Protein AF-W4UV10-F1 (afdb_monomer_lite)

pLDDT: mean 89.14, std 15.38, range [27.73, 98.75]

Foldseek 3Di:
DPFPPADFLQFFKAFDPDWDDWDWDQQVNDIAIEDADDDAPVPPPDQFTTFIKTWAALSNCVSVVHDQVLLCQAQVPAGDDRTAINRWDFPDWQPDDPVDTDTDTPDDDDGFAFQVRVLVPDPQQVLVVVLQQDDDPSDGLFKDWAWHPNNQVVVCVVCVPPPHDIYIHIFTPLAPDTRSTCWADDPRDGSRRWFKEFEREGNVQSVVVVVLLCVLQVHDDPSVADSVVSRQQRQLGIFSTACGQVCLLQGGGNLLFRQQQQRPPGDGPVPSQFPGWHAGRRYIYTYGHHRRDALCCQFPVVNCRRHQQNVVVVLLCVVPPVPHPVVLRSDFSRNNNPWKAKEFAGETPVQCVVQAWDADPVVSDIQGPNDDDDPDGPSNQVVVQRQLGMAIFTDDPVDGPACPAQQAAPPVVPVRWHWGAHPVGWIWIGHPQWIATPCCVVVVHTKHWAWDPSDNHRHYTYTYIPHGHDDDPPPPPPPVVCVVPVPPPPPDDDDD

Secondary structure (DSSP, 8-state):
-PPPPP-TTT--EEEEEEE---EEEEETTEEEEEEE-SS-TTSTTSSSSEEEEEEEEHHHHHHTT--HHHHHHH-TTS---SEEETTEEEEEEEEEETTEEEEEESS---PPPPHHHHHHT-GGGHHHHHHHT-EETTEESSEEEEE-HHHHHHHHHH-GGG----EEEEEE-SSSS-TT-S---SSSS-TTT--EEEEEE-HHHHHHHHHHHHHHHT-SSGGGS-HHHHHHHHHHTEESS---GGGTTT-B-TTS-BTTSSGGGS--GGGTTEEEEEE-SSEEEEEESSPPP-HHHHSTHHHHHH-GGGHHHHHHHHHHHTTTHHHHHT-SGGGT-SSEEEEEEEEPHHHHHHTTEEEETTTTEEEETT--STT--HHHHHHHHHHHTEEEEEBSSS-B-----S---GGGSSTT-EEEE-TTS-EEEEETTEEEEHHHHHHT--EEEEE--SS--SSEEEEEESS------S-TTSSSSSTTSSSSSSS-----

Structure (mmCIF, N/CA/C/O backbone):
data_AF-W4UV10-F1
#
_entry.id   AF-W4UV10-F1
#
loop_
_atom_site.group_PDB
_atom_site.id
_atom_site.type_symbol
_atom_site.label_atom_id
_atom_site.label_alt_id
_atom_site.label_comp_id
_atom_site.label_asym_id
_atom_site.label_entity_id
_atom_site.label_seq_id
_atom_site.pdbx_PDB_ins_code
_atom_site.Cartn_x
_atom_site.Cartn_y
_atom_site.Cartn_z
_atom_site.occupancy
_atom_site.B_iso_or_equiv
_atom_site.auth_seq_id
_atom_site.auth_comp_id
_atom_site.auth_asym_id
_atom_site.auth_atom_id
_atom_site.pdbx_PDB_model_num
ATOM 1 N N . MET A 1 1 ? -20.480 19.304 17.198 1.00 36.34 1 MET A N 1
ATOM 2 C CA . MET A 1 1 ? -21.442 18.768 16.202 1.00 36.34 1 MET A CA 1
ATOM 3 C C . MET A 1 1 ? -22.138 17.544 16.795 1.00 36.34 1 MET A C 1
ATOM 5 O O . MET A 1 1 ? -21.453 16.638 17.259 1.00 36.34 1 MET A O 1
ATOM 9 N N . ILE A 1 2 ? -23.473 17.535 16.864 1.00 35.41 2 ILE A N 1
ATOM 10 C CA . ILE A 1 2 ? -24.270 16.362 17.277 1.00 35.41 2 ILE A CA 1
ATOM 11 C C . ILE A 1 2 ? -23.990 15.265 16.234 1.00 35.41 2 ILE A C 1
ATOM 13 O O . ILE A 1 2 ? -24.046 15.571 15.043 1.00 35.41 2 ILE A O 1
ATOM 17 N N . SER A 1 3 ? -23.607 14.041 16.635 1.00 43.91 3 SER A N 1
ATOM 18 C CA . SER A 1 3 ? -23.505 12.948 15.657 1.00 43.91 3 SER A CA 1
ATOM 19 C C . SER A 1 3 ? -24.857 12.840 14.961 1.00 43.91 3 SER A C 1
ATOM 21 O O . SER A 1 3 ? -25.890 12.899 15.633 1.00 43.91 3 SER A O 1
ATOM 23 N N . LYS A 1 4 ? -24.876 12.776 13.625 1.00 53.50 4 LYS A N 1
ATOM 24 C CA . LYS A 1 4 ? -26.129 12.521 12.910 1.00 53.50 4 LYS A CA 1
ATOM 25 C C . LYS A 1 4 ? -26.774 11.273 13.527 1.00 53.50 4 LYS A C 1
ATOM 27 O O . LYS A 1 4 ? -26.072 10.350 13.940 1.00 53.50 4 LYS A O 1
ATOM 32 N N . LEU A 1 5 ? -28.091 11.346 13.711 1.00 69.75 5 LEU A N 1
ATOM 33 C CA . LEU A 1 5 ? -28.908 10.305 14.327 1.00 69.75 5 LEU A CA 1
ATOM 34 C C . LEU A 1 5 ? -28.632 8.963 13.640 1.00 69.75 5 LEU A C 1
ATOM 36 O O . LEU A 1 5 ? -28.324 8.938 12.452 1.00 69.75 5 LEU A O 1
ATOM 40 N N . TRP A 1 6 ? -28.735 7.879 14.412 1.00 83.81 6 TRP A N 1
ATOM 41 C CA . TRP A 1 6 ? -28.627 6.522 13.879 1.00 83.81 6 TRP A CA 1
ATOM 42 C C . TRP A 1 6 ? -29.560 6.399 12.674 1.00 83.81 6 TRP A C 1
ATOM 44 O O . TRP A 1 6 ? -30.741 6.731 12.782 1.00 83.81 6 TRP A O 1
ATOM 54 N N . GLU A 1 7 ? -29.023 5.959 11.544 1.00 88.25 7 GLU A N 1
ATOM 55 C CA . GLU A 1 7 ? -29.783 5.787 10.313 1.00 88.25 7 GLU A CA 1
ATOM 56 C C . GLU A 1 7 ? -30.069 4.302 10.109 1.00 88.25 7 GLU A C 1
ATOM 58 O O . GLU A 1 7 ? -29.153 3.484 9.965 1.00 88.25 7 GLU A O 1
ATOM 63 N N . GLU A 1 8 ? -31.352 3.954 10.149 1.00 84.44 8 GLU A N 1
ATOM 64 C CA . GLU A 1 8 ? -31.808 2.579 10.002 1.00 84.44 8 GLU A CA 1
ATOM 65 C C . GLU A 1 8 ? -31.374 2.000 8.648 1.00 84.44 8 GLU A C 1
ATOM 67 O O . GLU A 1 8 ? -31.484 2.644 7.609 1.00 84.44 8 GLU A O 1
ATOM 72 N N . GLY A 1 9 ? -30.851 0.772 8.664 1.00 85.62 9 GLY A N 1
ATOM 73 C CA . GLY A 1 9 ? -30.410 0.060 7.462 1.00 85.62 9 GLY A CA 1
ATOM 74 C C . GLY A 1 9 ? -29.016 0.429 6.955 1.00 85.62 9 GLY A C 1
ATOM 75 O O . GLY A 1 9 ? -28.434 -0.358 6.215 1.00 85.62 9 GLY A O 1
ATOM 76 N N . THR A 1 10 ? -28.439 1.557 7.378 1.00 89.69 10 THR A N 1
ATOM 77 C CA . THR A 1 10 ? -27.101 1.986 6.923 1.00 89.69 10 THR A CA 1
ATOM 78 C C . THR A 1 10 ? -26.089 2.126 8.053 1.00 89.69 10 THR A C 1
ATOM 80 O O . THR A 1 10 ? -24.889 2.019 7.812 1.00 89.69 10 THR A O 1
ATOM 83 N N . SER A 1 11 ? -26.542 2.329 9.290 1.00 92.50 11 SER A N 1
ATOM 84 C CA . SER A 1 11 ? -25.661 2.407 10.456 1.00 92.50 11 SER A CA 1
ATOM 85 C C . SER A 1 11 ? -25.280 1.012 10.971 1.00 92.50 11 SER A C 1
ATOM 87 O O . SER A 1 11 ? -26.118 0.117 11.042 1.00 92.50 11 SER A O 1
ATOM 89 N N . ILE A 1 12 ? -24.010 0.841 11.342 1.00 94.38 12 ILE A N 1
ATOM 90 C CA . ILE A 1 12 ? -23.421 -0.404 11.876 1.00 94.38 12 ILE A CA 1
ATOM 91 C C . ILE A 1 12 ? -22.826 -0.216 13.270 1.00 94.38 12 ILE A C 1
ATOM 93 O O . ILE A 1 12 ? -22.518 -1.178 13.970 1.00 94.38 12 ILE A O 1
ATOM 97 N N . LYS A 1 13 ? -22.621 1.029 13.701 1.00 93.50 13 LYS A N 1
ATOM 98 C CA . LYS A 1 13 ? -22.064 1.318 15.019 1.00 93.50 13 LYS A CA 1
ATOM 99 C C . LYS A 1 13 ? -22.579 2.635 15.565 1.00 93.50 13 LYS A C 1
ATOM 101 O O . LYS A 1 13 ? -22.816 3.574 14.819 1.00 93.50 13 LYS A O 1
ATOM 106 N N . LYS A 1 14 ? -22.737 2.717 16.882 1.00 91.00 14 LYS A N 1
ATOM 107 C CA . LYS A 1 14 ? -23.268 3.899 17.564 1.00 91.00 14 LYS A CA 1
ATOM 108 C C . LYS A 1 14 ? -22.195 4.579 18.392 1.00 91.00 14 LYS A C 1
ATOM 110 O O . LYS A 1 14 ? -21.459 3.909 19.115 1.00 91.00 14 LYS A O 1
ATOM 115 N N . ARG A 1 15 ? -22.116 5.911 18.331 1.00 89.44 15 ARG A N 1
ATOM 116 C CA . ARG A 1 15 ? -21.220 6.671 19.210 1.00 89.44 15 ARG A CA 1
ATOM 117 C C . ARG A 1 15 ? -21.630 6.477 20.672 1.00 89.44 15 ARG A C 1
ATOM 119 O O . ARG A 1 15 ? -22.782 6.720 21.027 1.00 89.44 15 ARG A O 1
ATOM 126 N N . THR A 1 16 ? -20.683 6.097 21.520 1.00 87.88 16 THR A N 1
ATOM 127 C CA . THR A 1 16 ? -20.891 5.975 22.969 1.00 87.88 16 THR A CA 1
ATOM 128 C C . THR A 1 16 ? -20.524 7.271 23.691 1.00 87.88 16 THR A C 1
ATOM 130 O O . THR A 1 16 ? -19.869 8.149 23.129 1.00 87.88 16 THR A O 1
ATOM 133 N N . SER A 1 17 ? -20.924 7.398 24.957 1.00 85.94 17 SER A N 1
ATOM 134 C CA . SER A 1 17 ? -20.431 8.460 25.845 1.00 85.94 17 SER A CA 1
ATOM 135 C C . SER A 1 17 ? -18.995 8.221 26.317 1.00 85.94 17 SER A C 1
ATOM 137 O O . SER A 1 17 ? -18.376 9.139 26.849 1.00 85.94 17 SER A O 1
ATOM 139 N N . TYR A 1 18 ? -18.454 7.015 26.119 1.00 86.44 18 TYR A N 1
ATOM 140 C CA . TYR A 1 18 ? -17.074 6.695 26.449 1.00 86.44 18 TYR A CA 1
ATOM 141 C C . TYR A 1 18 ? -16.129 7.289 25.399 1.00 86.44 18 TYR A C 1
ATOM 143 O O . TYR A 1 18 ? -16.343 7.146 24.193 1.00 86.44 18 TYR A O 1
ATOM 151 N N . TYR A 1 19 ? -15.055 7.929 25.856 1.00 81.00 19 TYR A N 1
ATOM 152 C CA . TYR A 1 19 ? -14.027 8.493 24.991 1.00 81.00 19 TYR A CA 1
ATOM 153 C C . TYR A 1 19 ? -12.623 8.187 25.515 1.00 81.00 19 TYR A C 1
ATOM 155 O O . TYR A 1 19 ? -12.384 8.167 26.723 1.00 81.00 19 TYR A O 1
ATOM 163 N N . GLY A 1 20 ? -11.692 7.930 24.592 1.00 74.94 20 GLY A N 1
ATOM 164 C CA . GLY A 1 20 ? -10.269 7.824 24.909 1.00 74.94 20 GLY A CA 1
ATOM 165 C C . GLY A 1 20 ? -9.719 9.186 25.334 1.00 74.94 20 GLY A C 1
ATOM 166 O O . GLY A 1 20 ? -10.034 10.201 24.716 1.00 74.94 20 GLY A O 1
ATOM 167 N N . THR A 1 21 ? -8.921 9.216 26.400 1.00 77.12 21 THR A N 1
ATOM 168 C CA . THR A 1 21 ? -8.310 10.448 26.935 1.00 77.12 21 THR A CA 1
ATOM 169 C C . THR A 1 21 ? -6.789 10.391 26.797 1.00 77.12 21 THR A C 1
ATOM 171 O O . THR A 1 21 ? -6.271 9.647 25.967 1.00 77.12 21 THR A O 1
ATOM 174 N N . LEU A 1 22 ? -6.073 11.177 27.605 1.00 88.19 22 LEU A N 1
ATOM 175 C CA . LEU A 1 22 ? -4.625 11.102 27.739 1.00 88.19 22 LEU A CA 1
ATOM 176 C C . LEU A 1 22 ? -4.139 9.691 28.069 1.00 88.19 22 LEU A C 1
ATOM 178 O O . LEU A 1 22 ? -4.636 9.049 29.000 1.00 88.19 22 LEU A O 1
ATOM 182 N N . TYR A 1 23 ? -3.090 9.278 27.373 1.00 91.38 23 TYR A N 1
ATOM 183 C CA . TYR A 1 23 ? -2.347 8.057 27.643 1.00 91.38 23 TYR A CA 1
ATOM 184 C C . TYR A 1 23 ? -0.839 8.336 27.592 1.00 91.38 23 TYR A C 1
ATOM 186 O O . TYR A 1 23 ? -0.421 9.439 27.243 1.00 91.38 23 TYR A O 1
ATOM 194 N N . LYS A 1 24 ? -0.020 7.362 27.996 1.00 93.50 24 LYS A N 1
ATOM 195 C CA . LYS A 1 24 ? 1.440 7.474 27.933 1.00 93.50 24 LYS A CA 1
ATOM 196 C C . LYS A 1 24 ? 2.003 6.666 26.770 1.00 93.50 24 LYS A C 1
ATOM 198 O O . LYS A 1 24 ? 1.560 5.543 26.535 1.00 93.50 24 LYS A O 1
ATOM 203 N N . GLU A 1 25 ? 2.977 7.227 26.064 1.00 93.62 25 GLU A N 1
ATOM 204 C CA . GLU A 1 25 ? 3.705 6.554 24.982 1.00 93.62 25 GLU A CA 1
ATOM 205 C C . GLU A 1 25 ? 5.162 7.022 24.970 1.00 93.62 25 GLU A C 1
ATOM 207 O O . GLU A 1 25 ? 5.463 8.166 25.315 1.00 93.62 25 GLU A O 1
ATOM 212 N N . ALA A 1 26 ? 6.078 6.123 24.612 1.00 92.62 26 ALA A N 1
ATOM 213 C CA . ALA A 1 26 ? 7.490 6.457 24.518 1.00 92.62 26 ALA A CA 1
ATOM 214 C C . ALA A 1 26 ? 7.771 7.202 23.205 1.00 92.62 26 ALA A C 1
ATOM 216 O O . ALA A 1 26 ? 7.691 6.623 22.123 1.00 92.62 26 ALA A O 1
ATOM 217 N N . ILE A 1 27 ? 8.159 8.473 23.294 1.00 92.38 27 ILE A N 1
ATOM 218 C CA . ILE A 1 27 ? 8.624 9.276 22.162 1.00 92.38 27 ILE A CA 1
ATOM 219 C C . ILE A 1 27 ? 10.141 9.391 22.293 1.00 92.38 27 ILE A C 1
ATOM 221 O O . ILE A 1 27 ? 10.648 9.962 23.254 1.00 92.38 27 ILE A O 1
ATOM 225 N N . ASN A 1 28 ? 10.884 8.808 21.347 1.00 89.56 28 ASN A N 1
ATOM 226 C CA . ASN A 1 28 ? 12.355 8.782 21.380 1.00 89.56 28 ASN A CA 1
ATOM 227 C C . ASN A 1 28 ? 12.929 8.192 22.686 1.00 89.56 28 ASN A C 1
ATOM 229 O O . ASN A 1 28 ? 13.937 8.666 23.198 1.00 89.56 28 ASN A O 1
ATOM 233 N N . GLY A 1 29 ? 12.278 7.157 23.229 1.00 89.12 29 GLY A N 1
ATOM 234 C CA . GLY A 1 29 ? 12.707 6.490 24.464 1.00 89.12 29 GLY A CA 1
ATOM 235 C C . GLY A 1 29 ? 12.316 7.213 25.757 1.00 89.12 29 GLY A C 1
ATOM 236 O O . GLY A 1 29 ? 12.597 6.697 26.835 1.00 89.12 29 GLY A O 1
ATOM 237 N N . VAL A 1 30 ? 11.640 8.363 25.673 1.00 92.88 30 VAL A N 1
ATOM 238 C CA . VAL A 1 30 ? 11.123 9.101 26.833 1.00 92.88 30 VAL A CA 1
ATOM 239 C C . VAL A 1 30 ? 9.615 8.917 26.915 1.00 92.88 30 VAL A C 1
ATOM 241 O O . VAL A 1 30 ? 8.907 9.125 25.933 1.00 92.88 30 VAL A O 1
ATOM 244 N N . GLU A 1 31 ? 9.114 8.522 28.081 1.00 95.25 31 GLU A N 1
ATOM 245 C CA . GLU A 1 31 ? 7.678 8.392 28.315 1.00 95.25 31 GLU A CA 1
ATOM 246 C C . GLU A 1 31 ? 7.019 9.781 28.362 1.00 95.25 31 GLU A C 1
ATOM 248 O O . GLU A 1 31 ? 7.344 10.594 29.226 1.00 95.25 31 GLU A O 1
ATOM 253 N N . GLN A 1 32 ? 6.097 10.045 27.437 1.00 95.69 32 GLN A N 1
ATOM 254 C CA . GLN A 1 32 ? 5.415 11.331 27.283 1.00 95.69 32 GLN A CA 1
ATOM 255 C C . GLN A 1 32 ? 3.899 11.174 27.417 1.00 95.69 32 GLN A C 1
ATOM 257 O O . GLN A 1 32 ? 3.346 10.103 27.147 1.00 95.69 32 GLN A O 1
ATOM 262 N N . TRP A 1 33 ? 3.211 12.248 27.816 1.00 95.00 33 TRP A N 1
ATOM 263 C CA . TRP A 1 33 ? 1.750 12.298 27.764 1.00 95.00 33 TRP A CA 1
ATOM 264 C C . TRP A 1 33 ? 1.286 12.571 26.338 1.00 95.00 33 TRP A C 1
ATOM 266 O O . TRP A 1 33 ? 1.771 13.484 25.673 1.00 95.00 33 TRP A O 1
ATOM 276 N N . VAL A 1 34 ? 0.317 11.785 25.880 1.00 93.00 34 VAL A N 1
ATOM 277 C CA . VAL A 1 34 ? -0.147 11.799 24.498 1.00 93.00 34 VAL A CA 1
ATOM 278 C C . VAL A 1 34 ? -1.663 11.862 24.425 1.00 93.00 34 VAL A C 1
ATOM 280 O O . VAL A 1 34 ? -2.369 11.185 25.176 1.00 93.00 34 VAL A O 1
ATOM 283 N N . ALA A 1 35 ? -2.160 12.645 23.471 1.00 89.69 35 ALA A N 1
ATOM 284 C CA . ALA A 1 35 ? -3.537 12.592 23.004 1.00 89.69 35 ALA A CA 1
ATOM 285 C C . ALA A 1 35 ? -3.580 12.372 21.482 1.00 89.69 35 ALA A C 1
ATOM 287 O O . ALA A 1 35 ? -2.677 12.773 20.754 1.00 89.69 35 ALA A O 1
ATOM 288 N N . ASN A 1 36 ? -4.647 11.752 20.978 1.00 87.44 36 ASN A N 1
ATOM 289 C CA . ASN A 1 36 ? -4.843 11.591 19.534 1.00 87.44 36 ASN A CA 1
ATOM 290 C C . ASN A 1 36 ? -5.335 12.907 18.916 1.00 87.44 36 ASN A C 1
ATOM 292 O O . ASN A 1 36 ? -6.270 13.508 19.442 1.00 87.44 36 ASN A O 1
ATOM 296 N N . GLY A 1 37 ? -4.752 13.355 17.804 1.00 78.75 37 GLY A N 1
ATOM 297 C CA . GLY A 1 37 ? -5.226 14.541 17.087 1.00 78.75 37 GLY A CA 1
ATOM 298 C C . GLY A 1 37 ? -4.134 15.262 16.302 1.00 78.75 37 GLY A C 1
ATOM 299 O O . GLY A 1 37 ? -2.958 14.942 16.419 1.00 78.75 37 GLY A O 1
ATOM 300 N N . TYR A 1 38 ? -4.547 16.257 15.514 1.00 69.00 38 TYR A N 1
ATOM 301 C CA . TYR A 1 38 ? -3.645 17.105 14.723 1.00 69.00 38 TYR A CA 1
ATOM 302 C C . TYR A 1 38 ? -3.634 18.566 15.199 1.00 69.00 38 TYR A C 1
ATOM 304 O O . TYR A 1 38 ? -2.693 19.306 14.940 1.00 69.00 38 TYR A O 1
ATOM 312 N N . THR A 1 39 ? -4.679 19.004 15.905 1.00 68.25 39 THR A N 1
ATOM 313 C CA . THR A 1 39 ? -4.840 20.398 16.334 1.00 68.25 39 THR A CA 1
ATOM 314 C C . THR A 1 39 ? -5.122 20.488 17.823 1.00 68.25 39 THR A C 1
ATOM 316 O O . THR A 1 39 ? -5.910 19.703 18.352 1.00 68.25 39 THR A O 1
ATOM 319 N N . ASP A 1 40 ? -4.541 21.505 18.456 1.00 72.31 40 ASP A N 1
ATOM 320 C CA . ASP A 1 40 ? -4.756 21.862 19.859 1.00 72.31 40 ASP A CA 1
ATOM 321 C C . ASP A 1 40 ? -6.251 22.178 20.171 1.00 72.31 40 ASP A C 1
ATOM 323 O O . ASP A 1 40 ? -7.066 22.302 19.250 1.00 72.31 40 ASP A O 1
ATOM 327 N N . VAL A 1 41 ? -6.629 22.316 21.457 1.00 65.88 41 VAL A N 1
ATOM 328 C CA . VAL A 1 41 ? -7.991 22.193 22.069 1.00 65.88 41 VAL A CA 1
ATOM 329 C C . VAL A 1 41 ? -9.154 22.978 21.450 1.00 65.88 41 VAL A C 1
ATOM 331 O O . VAL A 1 41 ? -10.295 22.810 21.871 1.00 65.88 41 VAL A O 1
ATOM 334 N N . SER A 1 42 ? -8.938 23.771 20.409 1.00 53.62 42 SER A N 1
ATOM 335 C CA . SER A 1 42 ? -10.015 24.320 19.578 1.00 53.62 42 SER A CA 1
ATOM 336 C C . SER A 1 42 ? -10.892 23.249 18.890 1.00 53.62 42 SER A C 1
ATOM 338 O O . SER A 1 42 ? -12.013 23.554 18.492 1.00 53.62 42 SER A O 1
ATOM 340 N N . GLN A 1 43 ? -10.424 21.993 18.786 1.00 50.31 43 GLN A N 1
ATOM 341 C CA . GLN A 1 43 ? -11.127 20.872 18.127 1.00 50.31 43 GLN A CA 1
ATOM 342 C C . GLN A 1 43 ? -11.352 19.640 19.026 1.00 50.31 43 GLN A C 1
ATOM 344 O O . GLN A 1 43 ? -11.965 18.667 18.587 1.00 50.31 43 GLN A O 1
ATOM 349 N N . VAL A 1 44 ? -10.927 19.664 20.298 1.00 48.16 44 VAL A N 1
ATOM 350 C CA . VAL A 1 44 ? -11.035 18.501 21.214 1.00 48.16 44 VAL A CA 1
ATOM 351 C C . VAL A 1 44 ? -12.496 18.113 21.522 1.00 48.16 44 VAL A C 1
ATOM 353 O O . VAL A 1 44 ? -12.772 17.027 22.022 1.00 48.16 44 VAL A O 1
ATOM 356 N N . GLN A 1 45 ? -13.468 18.940 21.121 1.00 48.81 45 GLN A N 1
ATOM 357 C CA . GLN A 1 45 ? -14.902 18.635 21.202 1.00 48.81 45 GLN A CA 1
ATOM 358 C C . GLN A 1 45 ? -15.491 17.859 20.002 1.00 48.81 45 GLN A C 1
ATOM 360 O O . GLN A 1 45 ? -16.684 17.548 20.016 1.00 48.81 45 GLN A O 1
ATOM 365 N N . ASN A 1 46 ? -14.716 17.513 18.968 1.00 55.03 46 ASN A N 1
ATOM 366 C CA . ASN A 1 46 ? -15.258 16.908 17.745 1.00 55.03 46 ASN A CA 1
ATOM 367 C C . ASN A 1 46 ? -14.745 15.475 17.523 1.00 55.03 46 ASN A C 1
ATOM 369 O O . ASN A 1 46 ? -13.589 15.278 17.180 1.00 55.03 46 ASN A O 1
ATOM 373 N N . SER A 1 47 ? -15.638 14.491 17.709 1.00 56.44 47 SER A N 1
ATOM 374 C CA . SER A 1 47 ? -15.685 13.135 17.101 1.00 56.44 47 SER A CA 1
ATOM 375 C C . SER A 1 47 ? -14.475 12.183 17.134 1.00 56.44 47 SER A C 1
ATOM 377 O O . SER A 1 47 ? -14.691 10.996 16.912 1.00 56.44 47 SER A O 1
ATOM 379 N N . ASN A 1 48 ? -13.255 12.625 17.439 1.00 65.50 48 ASN A N 1
ATOM 380 C CA . ASN A 1 48 ? -12.032 11.824 17.313 1.00 65.50 48 ASN A CA 1
ATOM 381 C C . ASN A 1 48 ? -11.748 10.922 18.518 1.00 65.50 48 ASN A C 1
ATOM 383 O O . ASN A 1 48 ? -10.902 10.042 18.409 1.00 65.50 48 ASN A O 1
ATOM 387 N N . TYR A 1 49 ? -12.430 11.140 19.645 1.00 75.56 49 TYR A N 1
ATOM 388 C CA . TYR A 1 49 ? -12.149 10.450 20.910 1.00 75.56 49 TYR A CA 1
ATOM 389 C C . TYR A 1 49 ? -13.237 9.464 21.322 1.00 75.56 49 TYR A C 1
ATOM 391 O O . TYR A 1 49 ? -12.957 8.514 22.050 1.00 75.56 49 TYR A O 1
ATOM 399 N N . TYR A 1 50 ? -14.481 9.702 20.896 1.00 86.38 50 TYR A N 1
ATOM 400 C CA . TYR A 1 50 ? -15.617 8.882 21.300 1.00 86.38 50 TYR A CA 1
ATOM 401 C C . TYR A 1 50 ? -15.542 7.510 20.652 1.00 86.38 50 TYR A C 1
ATOM 403 O O . TYR A 1 50 ? -15.489 7.401 19.430 1.00 86.38 50 TYR A O 1
ATOM 411 N N . LYS A 1 51 ? -15.597 6.466 21.476 1.00 91.00 51 LYS A N 1
ATOM 412 C CA . LYS A 1 51 ? -15.619 5.092 20.986 1.00 91.00 51 LYS A CA 1
ATOM 413 C C . LYS A 1 51 ? -16.991 4.773 20.412 1.00 91.00 51 LYS A C 1
ATOM 415 O O . LYS A 1 51 ? -18.016 5.260 20.903 1.00 91.00 51 LYS A O 1
ATOM 420 N N . TYR A 1 52 ? -17.005 3.915 19.403 1.00 92.25 52 TYR A N 1
ATOM 421 C CA . TYR A 1 52 ? -18.226 3.420 18.786 1.00 92.25 52 TYR A CA 1
ATOM 422 C C . TYR A 1 52 ? -18.490 1.973 19.195 1.00 92.25 52 TYR A C 1
ATOM 424 O O . TYR A 1 52 ? -17.571 1.164 19.321 1.00 92.25 52 TYR A O 1
ATOM 432 N N . LEU A 1 53 ? -19.767 1.674 19.405 1.00 93.50 53 LEU A N 1
ATOM 433 C CA . LEU A 1 53 ? -20.294 0.366 19.751 1.00 93.50 53 LEU A CA 1
ATOM 434 C C . LEU A 1 53 ? -20.924 -0.266 18.503 1.00 93.50 53 LEU A C 1
ATOM 436 O O . LEU A 1 53 ? -21.925 0.271 18.031 1.00 93.50 53 LEU A O 1
ATOM 440 N N . PRO A 1 54 ? -20.375 -1.364 17.958 1.00 95.50 54 PRO A N 1
ATOM 441 C CA . PRO A 1 54 ? -20.987 -2.081 16.844 1.00 95.50 54 PRO A CA 1
ATOM 442 C C . PRO A 1 54 ? -22.354 -2.658 17.217 1.00 95.50 54 PRO A C 1
ATOM 444 O O . PRO A 1 54 ? -22.489 -3.330 18.244 1.00 95.50 54 PRO A O 1
ATOM 447 N N . ILE A 1 55 ? -23.347 -2.403 16.369 1.00 95.44 55 ILE A N 1
ATOM 448 C CA . ILE A 1 55 ? -24.719 -2.898 16.474 1.00 95.44 55 ILE A CA 1
ATOM 449 C C . ILE A 1 55 ? -25.074 -3.517 15.123 1.00 95.44 55 ILE A C 1
ATOM 451 O O . ILE A 1 55 ? -25.157 -2.824 14.112 1.00 95.44 55 ILE A O 1
ATOM 455 N N . TYR A 1 56 ? -25.280 -4.827 15.114 1.00 96.56 56 TYR A N 1
ATOM 456 C CA . TYR A 1 56 ? -25.528 -5.610 13.913 1.00 96.56 56 TYR A CA 1
ATOM 457 C C . TYR A 1 56 ? -27.028 -5.831 13.772 1.00 96.56 56 TYR A C 1
ATOM 459 O O . TYR A 1 56 ? -27.635 -6.499 14.609 1.00 96.56 56 TYR A O 1
ATOM 467 N N . THR A 1 57 ? -27.623 -5.282 12.716 1.00 96.00 57 THR A N 1
ATOM 468 C CA . THR A 1 57 ? -29.055 -5.421 12.430 1.00 96.00 57 THR A CA 1
ATOM 469 C C . THR A 1 57 ? -29.285 -6.203 11.141 1.00 96.00 57 THR A C 1
ATOM 471 O O . THR A 1 57 ? -28.468 -6.145 10.217 1.00 96.00 57 THR A O 1
ATOM 474 N N . SER A 1 58 ? -30.424 -6.890 11.035 1.00 96.19 58 SER A N 1
ATOM 475 C CA . SER A 1 58 ? -30.858 -7.524 9.781 1.00 96.19 58 SER A CA 1
ATOM 476 C C . SER A 1 58 ? -30.953 -6.513 8.643 1.00 96.19 58 SER A C 1
ATOM 478 O O . SER A 1 58 ? -30.601 -6.824 7.510 1.00 96.19 58 SER A O 1
ATOM 480 N N . SER A 1 59 ? -31.404 -5.288 8.931 1.00 95.25 59 SER A N 1
ATOM 481 C CA . SER A 1 59 ? -31.540 -4.235 7.922 1.00 95.25 59 SER A CA 1
ATOM 482 C C . SER A 1 59 ? -30.192 -3.840 7.316 1.00 95.25 59 SER A C 1
ATOM 484 O O . SER A 1 59 ? -30.093 -3.752 6.092 1.00 95.25 59 SER A O 1
ATOM 486 N N . TYR A 1 60 ? -29.145 -3.682 8.134 1.00 95.19 60 TYR A N 1
ATOM 487 C CA . TYR A 1 60 ? -27.795 -3.413 7.638 1.00 95.19 60 TYR A CA 1
ATOM 488 C C . TYR A 1 60 ? -27.238 -4.599 6.845 1.00 95.19 60 TYR A C 1
ATOM 490 O O . TYR A 1 60 ? -26.716 -4.407 5.746 1.00 95.19 60 TYR A O 1
ATOM 498 N N . PHE A 1 61 ? -27.380 -5.824 7.364 1.00 96.88 61 PHE A N 1
ATOM 499 C CA . PHE A 1 61 ? -26.830 -7.022 6.721 1.00 96.88 61 PHE A CA 1
ATOM 500 C C . PHE A 1 61 ? -27.476 -7.267 5.358 1.00 96.88 61 PHE A C 1
ATOM 502 O O . PHE A 1 61 ? -26.771 -7.400 4.360 1.00 96.88 61 PHE A O 1
ATOM 509 N N . ASN A 1 62 ? -28.807 -7.207 5.288 1.00 95.00 62 ASN A N 1
ATOM 510 C CA . ASN A 1 62 ? -29.545 -7.377 4.041 1.00 95.00 62 ASN A CA 1
ATOM 511 C C . ASN A 1 62 ? -29.187 -6.293 3.012 1.00 95.00 62 ASN A C 1
ATOM 513 O O . ASN A 1 62 ? -28.984 -6.608 1.841 1.00 95.00 62 ASN A O 1
ATOM 517 N N . SER A 1 63 ? -29.063 -5.031 3.440 1.00 92.44 63 SER A N 1
ATOM 518 C CA . SER A 1 63 ? -28.756 -3.908 2.537 1.00 92.44 63 SER A CA 1
ATOM 519 C C . SER A 1 63 ? -27.338 -3.966 1.963 1.00 92.44 63 SER A C 1
ATOM 521 O O . SER A 1 63 ? -27.097 -3.442 0.879 1.00 92.44 63 SER A O 1
ATOM 523 N N . ASN A 1 64 ? -26.406 -4.615 2.667 1.00 91.94 64 ASN A N 1
ATOM 524 C CA . ASN A 1 64 ? -24.996 -4.708 2.279 1.00 91.94 64 ASN A CA 1
ATOM 525 C C . ASN A 1 64 ? -24.598 -6.098 1.750 1.00 91.94 64 ASN A C 1
ATOM 527 O O . ASN A 1 64 ? -23.413 -6.345 1.516 1.00 91.94 64 ASN A O 1
ATOM 531 N N . GLY A 1 65 ? -25.570 -6.999 1.548 1.00 93.81 65 GLY A N 1
ATOM 532 C CA . GLY A 1 65 ? -25.326 -8.355 1.046 1.00 93.81 65 GLY A CA 1
ATOM 533 C C . GLY A 1 65 ? -24.493 -9.218 1.998 1.00 93.81 65 GLY A C 1
ATOM 534 O O . GLY A 1 65 ? -23.682 -10.017 1.538 1.00 93.81 65 GLY A O 1
ATOM 535 N N . LEU A 1 66 ? -24.661 -9.020 3.306 1.00 96.50 66 LEU A N 1
ATOM 536 C CA . LEU A 1 66 ? -23.941 -9.732 4.359 1.00 96.50 66 LEU A CA 1
ATOM 537 C C . LEU A 1 66 ? -24.775 -10.889 4.909 1.00 96.50 66 LEU A C 1
ATOM 539 O O . LEU A 1 66 ? -26.006 -10.880 4.867 1.00 96.50 66 LEU A O 1
ATOM 543 N N . SER A 1 67 ? -24.086 -11.872 5.469 1.00 95.62 67 SER A N 1
ATOM 544 C CA . SER A 1 67 ? -24.652 -13.098 6.023 1.00 95.62 67 SER A CA 1
ATOM 545 C C . SER A 1 67 ? -24.311 -13.253 7.506 1.00 95.62 67 SER A C 1
ATOM 547 O O . SER A 1 67 ? -23.491 -12.519 8.052 1.00 95.62 67 SER A O 1
ATOM 549 N N . ALA A 1 68 ? -24.913 -14.242 8.171 1.00 97.00 68 ALA A N 1
ATOM 550 C CA . ALA A 1 68 ? -24.545 -14.588 9.545 1.00 97.00 68 ALA A CA 1
ATOM 551 C C . ALA A 1 68 ? -23.052 -14.954 9.681 1.00 97.00 68 ALA A C 1
ATOM 553 O O . ALA A 1 68 ? -22.452 -14.667 10.717 1.00 97.00 68 ALA A O 1
ATOM 554 N N . ASP A 1 69 ? -22.438 -15.507 8.629 1.00 96.38 69 ASP A N 1
ATOM 555 C CA . ASP A 1 69 ? -21.023 -15.891 8.632 1.00 96.38 69 ASP A CA 1
ATOM 556 C C . ASP A 1 69 ? -20.105 -14.672 8.803 1.00 96.38 69 ASP A C 1
ATOM 558 O O . ASP A 1 69 ? -19.109 -14.745 9.525 1.00 96.38 69 ASP 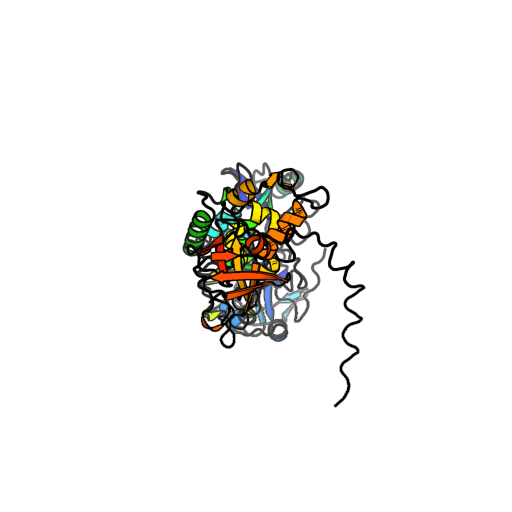A O 1
ATOM 562 N N . ASP A 1 70 ? -20.475 -13.521 8.226 1.00 97.88 70 ASP A N 1
ATOM 563 C CA . ASP A 1 70 ? -19.738 -12.264 8.397 1.00 97.88 70 ASP A CA 1
ATOM 564 C C . ASP A 1 70 ? -19.660 -11.849 9.872 1.00 97.88 70 ASP A C 1
ATOM 566 O O . ASP A 1 70 ? -18.627 -11.365 10.327 1.00 97.88 70 ASP A O 1
ATOM 570 N N . TYR A 1 71 ? -20.734 -12.069 10.636 1.00 97.94 71 TYR A N 1
ATOM 571 C CA . TYR A 1 71 ? -20.770 -11.812 12.076 1.00 97.94 71 TYR A CA 1
ATOM 572 C C . TYR A 1 71 ? -19.953 -12.847 12.858 1.00 97.94 71 TYR A C 1
ATOM 574 O O . TYR A 1 71 ? -19.124 -12.487 13.700 1.00 97.94 71 TYR A O 1
ATOM 582 N N . THR A 1 72 ? -20.161 -14.134 12.570 1.00 96.94 72 THR A N 1
ATOM 583 C CA . THR A 1 72 ? -19.519 -15.248 13.284 1.00 96.94 72 THR A CA 1
ATOM 584 C C . THR A 1 72 ? -17.998 -15.239 13.127 1.00 96.94 72 THR A C 1
ATOM 586 O O . THR A 1 72 ? -17.292 -15.639 14.049 1.00 96.94 72 THR A O 1
ATOM 589 N N . ILE A 1 73 ? -17.463 -14.694 12.031 1.00 96.88 73 ILE A N 1
ATOM 590 C CA . ILE A 1 73 ? -16.015 -14.493 11.859 1.00 96.88 73 ILE A CA 1
ATOM 591 C C . ILE A 1 73 ? -15.417 -13.580 12.942 1.00 96.88 73 ILE A C 1
ATOM 593 O O . ILE A 1 73 ? -14.292 -13.814 13.386 1.00 96.88 73 ILE A O 1
ATOM 597 N N . PHE A 1 74 ? -16.146 -12.557 13.395 1.00 96.88 74 PHE A N 1
ATOM 598 C CA . PHE A 1 74 ? -15.693 -11.679 14.481 1.00 96.88 74 PHE A CA 1
ATOM 599 C C . PHE A 1 74 ? -16.063 -12.208 15.869 1.00 96.88 74 PHE A C 1
ATOM 601 O O . PHE A 1 74 ? -15.356 -11.925 16.838 1.00 96.88 74 PHE A O 1
ATOM 608 N N . TYR A 1 75 ? -17.152 -12.974 15.973 1.00 96.38 75 TYR A N 1
ATOM 609 C CA . TYR A 1 75 ? -17.671 -13.502 17.235 1.00 96.38 75 TYR A CA 1
ATOM 610 C C . TYR A 1 75 ? -18.020 -14.995 17.114 1.00 96.38 75 TYR A C 1
ATOM 612 O O . TYR A 1 75 ? -19.196 -15.355 17.135 1.00 96.38 75 TYR A O 1
ATOM 620 N N . PRO A 1 76 ? -17.023 -15.897 17.034 1.00 94.81 76 PRO A N 1
ATOM 621 C CA . PRO A 1 76 ? -17.255 -17.320 16.756 1.00 94.81 76 PRO A CA 1
ATOM 622 C C . PRO A 1 76 ? -18.048 -18.050 17.849 1.00 94.81 76 PRO A C 1
ATOM 624 O O . PRO A 1 76 ? -18.650 -19.087 17.592 1.00 94.81 76 PRO A O 1
ATOM 627 N N . GLY A 1 77 ? -18.062 -17.512 19.072 1.00 92.69 77 GLY A N 1
ATOM 628 C CA . GLY A 1 77 ? -18.860 -18.031 20.186 1.00 92.69 77 GLY A CA 1
ATOM 629 C C . GLY A 1 77 ? -20.277 -17.457 20.275 1.00 92.69 77 GLY A C 1
ATOM 630 O O . GLY A 1 77 ? -20.988 -17.789 21.219 1.00 92.69 77 GLY A O 1
ATOM 631 N N . SER A 1 78 ? -20.682 -16.585 19.347 1.00 94.88 78 SER A N 1
ATOM 632 C CA . SER A 1 78 ? -21.980 -15.910 19.373 1.00 94.88 78 SER A CA 1
ATOM 633 C C . SER A 1 78 ? -22.804 -16.207 18.126 1.00 94.88 78 SER A C 1
ATOM 635 O O . SER A 1 78 ? -22.284 -16.355 17.021 1.00 94.88 78 SER A O 1
ATOM 637 N N . THR A 1 79 ? -24.121 -16.294 18.308 1.00 95.12 79 THR A N 1
ATOM 638 C CA . THR A 1 79 ? -25.074 -16.526 17.218 1.00 95.12 79 THR A CA 1
ATOM 639 C C . THR A 1 79 ? -25.652 -15.200 16.746 1.00 95.12 79 THR A C 1
ATOM 641 O O . THR A 1 79 ? -26.238 -14.455 17.535 1.00 95.12 79 THR A O 1
ATOM 644 N N . TYR A 1 80 ? -25.549 -14.936 15.445 1.00 97.38 80 TYR A N 1
ATOM 645 C CA . TYR A 1 80 ? -26.250 -13.820 14.822 1.00 97.38 80 TYR A CA 1
ATOM 646 C C . TYR A 1 80 ? -27.768 -14.041 14.870 1.00 97.38 80 TYR A C 1
ATOM 648 O O . TYR A 1 80 ? -28.265 -15.073 14.418 1.00 97.38 80 TYR A O 1
ATOM 656 N N . THR A 1 81 ? -28.515 -13.076 15.403 1.00 96.44 81 THR A N 1
ATOM 657 C CA . THR A 1 81 ? -29.987 -13.125 15.521 1.00 96.44 81 THR A CA 1
ATOM 658 C C . THR A 1 81 ? -30.695 -12.045 14.726 1.00 96.44 81 THR A C 1
ATOM 660 O O . THR A 1 81 ? -31.908 -11.897 14.848 1.00 96.44 81 THR A O 1
ATOM 663 N N . GLY A 1 82 ? -29.960 -11.263 13.935 1.00 95.25 82 GLY A N 1
ATOM 664 C CA . GLY A 1 82 ? -30.521 -10.088 13.272 1.00 95.25 82 GLY A CA 1
ATOM 665 C C . GLY A 1 82 ? -30.581 -8.840 14.151 1.00 95.25 82 GLY A C 1
ATOM 666 O O . GLY A 1 82 ? -30.983 -7.779 13.675 1.00 95.25 82 GLY A O 1
ATOM 667 N N . LEU A 1 83 ? -30.176 -8.956 15.418 1.00 95.25 83 LEU A N 1
ATOM 668 C CA . LEU A 1 83 ? -30.048 -7.848 16.353 1.00 95.25 83 LEU A CA 1
ATOM 669 C C . LEU A 1 83 ? -29.033 -8.223 17.442 1.00 95.25 83 LEU A C 1
ATOM 671 O O . LEU A 1 83 ? -29.364 -8.861 18.445 1.00 95.25 83 LEU A O 1
ATOM 675 N N . ASN A 1 84 ? -27.779 -7.843 17.216 1.00 96.94 84 ASN A N 1
ATOM 676 C CA . ASN A 1 84 ? -26.653 -8.126 18.104 1.00 96.94 84 ASN A CA 1
ATOM 677 C C . ASN A 1 84 ? -25.912 -6.829 18.450 1.00 96.94 84 ASN A C 1
ATOM 679 O O . ASN A 1 84 ? -25.856 -5.898 17.649 1.00 96.94 84 ASN A O 1
ATOM 683 N N . VAL A 1 85 ? -25.288 -6.783 19.624 1.00 95.88 85 VAL A N 1
ATOM 684 C CA . VAL A 1 85 ? -24.423 -5.680 20.065 1.00 95.88 85 VAL A CA 1
ATOM 685 C C . VAL A 1 85 ? -23.069 -6.272 20.424 1.00 95.88 85 VAL A C 1
ATOM 687 O O . VAL A 1 85 ? -22.971 -7.066 21.355 1.00 95.88 85 VAL A O 1
ATOM 690 N N . GLN A 1 86 ? -22.019 -5.922 19.675 1.00 95.31 86 GLN A N 1
ATOM 691 C CA . GLN A 1 86 ? -20.750 -6.670 19.700 1.00 95.31 86 GLN A CA 1
ATOM 692 C C . GLN A 1 86 ? -20.996 -8.195 19.590 1.00 95.31 86 GLN A C 1
ATOM 694 O O . GLN A 1 86 ? -21.778 -8.640 18.752 1.00 95.31 86 GLN A O 1
ATOM 699 N N . GLY A 1 87 ? -20.364 -8.995 20.455 1.00 95.19 87 GLY A N 1
ATOM 700 C CA . GLY A 1 87 ? -20.580 -10.440 20.566 1.00 95.19 87 GLY A CA 1
ATOM 701 C C . GLY A 1 87 ? -21.856 -10.837 21.315 1.00 95.19 87 GLY A C 1
ATOM 702 O O . GLY A 1 87 ? -22.059 -12.022 21.551 1.00 95.19 87 GLY A O 1
ATOM 703 N N . GLY A 1 88 ? -22.686 -9.877 21.722 1.00 96.44 88 GLY A N 1
ATOM 704 C CA . GLY A 1 88 ? -23.899 -10.094 22.502 1.00 96.44 88 GLY A CA 1
ATOM 705 C C . GLY A 1 88 ? -25.156 -10.179 21.661 1.00 96.44 88 GLY A C 1
ATOM 706 O O . GLY A 1 88 ? -25.299 -9.488 20.650 1.00 96.44 88 GLY A O 1
ATOM 707 N N . ARG A 1 89 ? -26.099 -10.986 22.124 1.00 95.88 89 ARG A N 1
ATOM 708 C CA . ARG A 1 89 ? -27.447 -11.112 21.584 1.00 95.88 89 ARG A CA 1
ATOM 709 C C . ARG A 1 89 ? -28.391 -10.244 22.399 1.00 95.88 89 ARG A C 1
ATOM 711 O O . ARG A 1 89 ? -28.342 -10.261 23.629 1.00 95.88 89 ARG A O 1
ATOM 718 N N . ILE A 1 90 ? -29.267 -9.506 21.724 1.00 95.19 90 ILE A N 1
ATOM 719 C CA . ILE A 1 90 ? -30.368 -8.833 22.415 1.00 95.19 90 ILE A CA 1
ATOM 720 C C . ILE A 1 90 ? -31.438 -9.886 22.732 1.00 95.19 90 ILE A C 1
ATOM 722 O O . ILE A 1 90 ? -31.962 -10.524 21.820 1.00 95.19 90 ILE A O 1
ATOM 726 N N . VAL A 1 91 ? -31.723 -10.095 24.021 1.00 94.94 91 VAL A N 1
ATOM 727 C CA . VAL A 1 91 ? -32.676 -11.116 24.502 1.00 94.94 91 VAL A CA 1
ATOM 728 C C . VAL A 1 91 ? -34.070 -10.546 24.744 1.00 94.94 91 VAL A C 1
ATOM 730 O O . VAL A 1 91 ? -35.054 -11.194 24.406 1.00 94.94 91 VAL A O 1
ATOM 733 N N . ASN A 1 92 ? -34.148 -9.316 25.254 1.00 94.75 92 ASN A N 1
ATOM 734 C CA . ASN A 1 92 ? -35.374 -8.536 25.387 1.00 94.75 92 ASN A CA 1
ATOM 735 C C . ASN A 1 92 ? -35.106 -7.132 24.834 1.00 94.75 92 ASN A C 1
ATOM 737 O O . ASN A 1 92 ? -34.095 -6.516 25.179 1.00 94.75 92 ASN A O 1
ATOM 741 N N . SER A 1 93 ? -35.976 -6.623 23.965 1.00 93.56 93 SER A N 1
ATOM 742 C CA . SER A 1 93 ? -35.813 -5.316 23.320 1.00 93.56 93 SER A CA 1
ATOM 743 C C . SER A 1 93 ? -36.962 -4.372 23.651 1.00 93.56 93 SER A C 1
ATOM 745 O O . SER A 1 93 ? -38.026 -4.803 24.091 1.00 93.56 93 SER A O 1
ATOM 747 N N . ASP A 1 94 ? -36.730 -3.079 23.414 1.00 92.69 94 ASP A N 1
ATOM 748 C CA . ASP A 1 94 ? -37.771 -2.047 23.398 1.00 92.69 94 ASP A CA 1
ATOM 749 C C . ASP A 1 94 ? -38.541 -1.924 24.721 1.00 92.69 94 ASP A C 1
ATOM 751 O O . ASP A 1 94 ? -39.728 -1.601 24.758 1.00 92.69 94 ASP A O 1
ATOM 755 N N . ILE A 1 95 ? -37.851 -2.164 25.840 1.00 96.25 95 ILE A N 1
ATOM 756 C CA . ILE A 1 95 ? -38.424 -1.980 27.170 1.00 96.25 95 ILE A CA 1
ATOM 757 C C . ILE A 1 95 ? -38.416 -0.480 27.470 1.00 96.25 95 ILE A C 1
ATOM 759 O O . ILE A 1 95 ? -37.369 0.120 27.725 1.00 96.25 95 ILE A O 1
ATOM 763 N N . TYR A 1 96 ? -39.592 0.136 27.427 1.00 95.81 96 TYR A N 1
ATOM 764 C CA . TYR A 1 96 ? -39.755 1.561 27.692 1.00 95.81 96 TYR A CA 1
ATOM 765 C C . TYR A 1 96 ? -39.537 1.892 29.173 1.00 95.81 96 TYR A C 1
ATOM 767 O O . TYR A 1 96 ? -40.118 1.267 30.060 1.00 95.81 96 TYR A O 1
ATOM 775 N N . ALA A 1 97 ? -38.743 2.930 29.422 1.00 95.50 97 ALA A N 1
ATOM 776 C CA . ALA A 1 97 ? -38.565 3.569 30.719 1.00 95.50 97 ALA A CA 1
ATOM 777 C C . ALA A 1 97 ? -38.881 5.071 30.603 1.00 95.50 97 ALA A C 1
ATOM 779 O O . ALA A 1 97 ? -38.872 5.632 29.508 1.00 95.50 97 ALA A O 1
ATOM 780 N N . GLU A 1 98 ? -39.131 5.750 31.726 1.00 94.94 98 GLU A N 1
ATOM 781 C CA . GLU A 1 98 ? -39.509 7.178 31.736 1.00 94.94 98 GLU A CA 1
ATOM 782 C C . GLU A 1 98 ? -38.486 8.093 31.037 1.00 94.94 98 GLU A C 1
ATOM 784 O O . GLU A 1 98 ? -38.835 9.160 30.537 1.00 94.94 98 GLU A O 1
ATOM 789 N N . ASN A 1 99 ? -37.222 7.674 30.988 1.00 91.81 99 ASN A N 1
ATOM 790 C CA . ASN A 1 99 ? -36.101 8.443 30.457 1.00 91.81 99 ASN A CA 1
ATOM 791 C C . ASN A 1 99 ? -35.327 7.723 29.339 1.00 91.81 99 ASN A C 1
ATOM 793 O O . ASN A 1 99 ? -34.213 8.140 29.015 1.00 91.81 99 ASN A O 1
ATOM 797 N N . GLY A 1 100 ? -35.871 6.651 28.753 1.00 90.69 100 GLY A N 1
ATOM 798 C CA . GLY A 1 100 ? -35.172 5.936 27.688 1.00 90.69 100 GLY A CA 1
ATOM 799 C C . GLY A 1 100 ? -35.771 4.589 27.304 1.00 90.69 100 GLY A C 1
ATOM 800 O O . GLY A 1 100 ? -36.918 4.274 27.611 1.00 90.69 100 GLY A O 1
ATOM 801 N N . ILE A 1 101 ? -34.959 3.802 26.604 1.00 92.50 101 ILE A N 1
ATOM 802 C CA . ILE A 1 101 ? -35.287 2.453 26.142 1.00 92.50 101 ILE A CA 1
ATOM 803 C C . ILE A 1 101 ? -34.197 1.512 26.646 1.00 92.50 101 ILE A C 1
ATOM 805 O O . ILE A 1 101 ? -33.010 1.845 26.596 1.00 92.50 101 ILE A O 1
ATOM 809 N N . ILE A 1 102 ? -34.604 0.348 27.138 1.00 93.94 102 ILE A N 1
ATOM 810 C CA . ILE A 1 102 ? -33.716 -0.699 27.629 1.00 93.94 102 ILE A CA 1
ATOM 811 C C . ILE A 1 102 ? -33.745 -1.868 26.639 1.00 93.94 102 ILE A C 1
ATOM 813 O O . ILE A 1 102 ? -34.809 -2.345 26.241 1.00 93.94 102 ILE A O 1
ATOM 817 N N . HIS A 1 103 ? -32.553 -2.340 26.279 1.00 94.38 103 HIS A N 1
ATOM 818 C CA . HIS A 1 103 ? -32.339 -3.615 25.603 1.00 94.38 103 HIS A CA 1
ATOM 819 C C . HIS A 1 103 ? -31.479 -4.487 26.514 1.00 94.38 103 HIS A C 1
ATOM 821 O O . HIS A 1 103 ? -30.402 -4.069 26.942 1.00 94.38 103 HIS A O 1
ATOM 827 N N . GLU A 1 104 ? -31.956 -5.684 26.825 1.00 96.06 104 GLU A N 1
ATOM 828 C CA . GLU A 1 104 ? -31.199 -6.667 27.590 1.00 96.06 104 GLU A CA 1
ATOM 829 C C . GLU A 1 104 ? -30.258 -7.423 26.650 1.00 96.06 104 GLU A C 1
ATOM 831 O O . GLU A 1 104 ? -30.688 -7.938 25.616 1.00 96.06 104 GLU A O 1
ATOM 836 N N . VAL A 1 105 ? -28.976 -7.480 27.010 1.00 95.56 105 VAL A N 1
ATOM 837 C CA . VAL A 1 105 ? -27.917 -8.140 26.238 1.00 95.56 105 VAL A CA 1
ATOM 838 C C . VAL A 1 105 ? -27.311 -9.247 27.093 1.00 95.56 105 VAL A C 1
ATOM 840 O O . VAL A 1 105 ? -27.019 -9.028 28.266 1.00 95.56 105 VAL A O 1
ATOM 843 N N . ASP A 1 106 ? -27.094 -10.423 26.510 1.00 95.56 106 ASP A N 1
ATOM 844 C CA . ASP A 1 106 ? -26.602 -11.613 27.223 1.00 95.56 106 ASP A CA 1
ATOM 845 C C . ASP A 1 106 ? -25.089 -11.615 27.528 1.00 95.56 106 ASP A C 1
ATOM 847 O O . ASP A 1 106 ? -24.577 -12.557 28.137 1.00 95.56 106 ASP A O 1
ATOM 851 N N . VAL A 1 107 ? -24.369 -10.549 27.164 1.00 93.56 107 VAL A N 1
ATOM 852 C CA . VAL A 1 107 ? -22.947 -10.351 27.479 1.00 93.56 107 VAL A CA 1
ATOM 853 C C . VAL A 1 107 ? -22.662 -8.921 27.937 1.00 93.56 107 VAL A C 1
ATOM 855 O O . VAL A 1 107 ? -23.330 -7.962 27.546 1.00 93.56 107 VAL A O 1
ATOM 858 N N . VAL A 1 108 ? -21.592 -8.756 28.716 1.00 92.88 108 VAL A N 1
ATOM 859 C CA . VAL A 1 108 ? -21.073 -7.436 29.095 1.00 92.88 108 VAL A CA 1
ATOM 860 C C . VAL A 1 108 ? -20.245 -6.860 27.944 1.00 92.88 108 VAL A C 1
ATOM 862 O O . VAL A 1 108 ? -19.233 -7.435 27.548 1.00 92.88 108 VAL A O 1
ATOM 865 N N . SER A 1 109 ? -20.658 -5.704 27.422 1.00 90.00 109 SER A N 1
ATOM 866 C CA . SER A 1 109 ? -19.906 -4.973 26.395 1.00 90.00 109 SER A CA 1
ATOM 867 C C . SER A 1 109 ? -18.825 -4.094 27.021 1.00 90.00 109 SER A C 1
ATOM 869 O O . SER A 1 109 ? -19.089 -3.347 27.963 1.00 90.00 109 SER A O 1
ATOM 871 N N . TYR A 1 110 ? -17.623 -4.120 26.446 1.00 91.12 110 TYR A N 1
ATOM 872 C CA . TYR A 1 110 ? -16.530 -3.221 26.821 1.00 91.12 110 TYR A CA 1
ATOM 873 C C . TYR A 1 110 ? -16.256 -2.208 25.705 1.00 91.12 110 TYR A C 1
ATOM 875 O O . TYR A 1 110 ? -16.483 -2.516 24.529 1.00 91.12 110 TYR A O 1
ATOM 883 N N . PRO A 1 111 ? -15.750 -1.004 26.029 1.00 91.44 111 PRO A N 1
ATOM 884 C CA . PRO A 1 111 ? -15.268 -0.083 25.011 1.00 91.44 111 PRO A CA 1
ATOM 885 C C . PRO A 1 111 ? -14.199 -0.747 24.139 1.00 91.44 111 PRO A C 1
ATOM 887 O O . PRO A 1 111 ? -13.198 -1.259 24.646 1.00 91.44 111 PRO A O 1
ATOM 890 N N . LEU A 1 112 ? -14.420 -0.742 22.824 1.00 94.12 112 LEU A N 1
ATOM 891 C CA . LEU A 1 112 ? -13.468 -1.302 21.873 1.00 94.12 112 LEU A CA 1
ATOM 892 C C . LEU A 1 112 ? -12.262 -0.376 21.713 1.00 94.12 112 LEU A C 1
ATOM 894 O O . LEU A 1 112 ? -12.372 0.849 21.788 1.00 94.12 112 LEU A O 1
ATOM 898 N N . GLN A 1 113 ? -11.110 -0.987 21.461 1.00 94.12 113 GLN A N 1
ATOM 899 C CA . GLN A 1 113 ? -9.907 -0.270 21.050 1.00 94.12 113 GLN A CA 1
ATOM 900 C C . GLN A 1 113 ? -10.058 0.224 19.610 1.00 94.12 113 GLN A C 1
ATOM 902 O O . GLN A 1 113 ? -10.744 -0.425 18.819 1.00 94.12 113 GLN A O 1
ATOM 907 N N . ASN A 1 114 ? -9.395 1.325 19.256 1.00 94.38 114 ASN A N 1
ATOM 908 C CA . ASN A 1 114 ? -9.219 1.676 17.842 1.00 94.38 114 ASN A CA 1
ATOM 909 C C . ASN A 1 114 ? -8.094 0.854 17.202 1.00 94.38 114 ASN A C 1
ATOM 911 O O . ASN A 1 114 ? -7.394 0.094 17.873 1.00 94.38 114 ASN A O 1
ATOM 915 N N . LEU A 1 115 ? -7.929 0.994 15.888 1.00 96.44 115 LEU A N 1
ATOM 916 C CA . LEU A 1 115 ? -6.919 0.269 15.121 1.00 96.44 115 LEU A CA 1
ATOM 917 C C . LEU A 1 115 ? -5.479 0.537 15.603 1.00 96.44 115 LEU A C 1
ATOM 919 O O . LEU A 1 115 ? -4.706 -0.415 15.682 1.00 96.44 115 LEU A O 1
ATOM 923 N N . ASP A 1 116 ? -5.123 1.771 15.988 1.00 95.44 116 ASP A N 1
ATOM 924 C CA . ASP A 1 116 ? -3.795 2.095 16.554 1.00 95.44 116 ASP A CA 1
ATOM 925 C C . ASP A 1 116 ? -3.556 1.394 17.901 1.00 95.44 116 ASP A C 1
ATOM 927 O O . ASP A 1 116 ? -2.553 0.706 18.088 1.00 95.44 116 ASP A O 1
ATOM 931 N N . GLU A 1 117 ? -4.509 1.504 18.828 1.00 94.88 117 GLU A N 1
ATOM 932 C CA . GLU A 1 117 ? -4.466 0.838 20.134 1.00 94.88 117 GLU A CA 1
ATOM 933 C C . GLU A 1 117 ? -4.408 -0.692 19.988 1.00 94.88 117 GLU A C 1
ATOM 935 O O . GLU A 1 117 ? -3.662 -1.363 20.705 1.00 94.88 117 GLU A O 1
ATOM 940 N N . SER A 1 118 ? -5.177 -1.239 19.041 1.00 95.81 118 SER A N 1
ATOM 941 C CA . SER A 1 118 ? -5.233 -2.672 18.752 1.00 95.81 118 SER A CA 1
ATOM 942 C C . SER A 1 118 ? -3.945 -3.192 18.115 1.00 95.81 118 SER A C 1
ATOM 944 O O . SER A 1 118 ? -3.562 -4.327 18.392 1.00 95.81 118 SER A O 1
ATOM 946 N N . LEU A 1 119 ? -3.276 -2.396 17.273 1.00 96.62 119 LEU A N 1
ATOM 947 C CA . LEU A 1 119 ? -1.972 -2.735 16.697 1.00 96.62 119 LEU A CA 1
ATOM 948 C C . LEU A 1 119 ? -0.868 -2.671 17.757 1.00 96.62 119 LEU A C 1
ATOM 950 O O . LEU A 1 119 ? -0.021 -3.555 17.819 1.00 96.62 119 LEU A O 1
ATOM 954 N N . LYS A 1 120 ? -0.895 -1.671 18.645 1.00 94.25 120 LYS A N 1
ATOM 955 C CA . LYS A 1 120 ? 0.118 -1.524 19.703 1.00 94.25 120 LYS A CA 1
ATOM 956 C C . LYS A 1 120 ? 0.210 -2.726 20.644 1.00 94.25 120 LYS A C 1
ATOM 958 O O . LYS A 1 120 ? 1.291 -3.006 21.160 1.00 94.25 120 LYS A O 1
ATOM 963 N N . LYS A 1 121 ? -0.910 -3.411 20.876 1.00 92.94 121 LYS A N 1
ATOM 964 C CA . LYS A 1 121 ? -1.001 -4.603 21.736 1.00 92.94 121 LYS A CA 1
ATOM 965 C C . LYS A 1 121 ? -0.801 -5.917 20.981 1.00 92.94 121 LYS A C 1
ATOM 967 O O . LYS A 1 121 ? -0.918 -6.980 21.582 1.00 92.94 121 LYS A O 1
ATOM 972 N N . ASP A 1 122 ? -0.572 -5.855 19.676 1.00 95.31 122 ASP A N 1
ATOM 973 C CA . ASP A 1 122 ? -0.478 -7.028 18.822 1.00 95.31 122 ASP A CA 1
ATOM 974 C C . ASP A 1 122 ? 0.975 -7.455 18.631 1.00 95.31 122 ASP A C 1
ATOM 976 O O . ASP A 1 122 ? 1.701 -6.900 17.807 1.00 95.31 122 ASP A O 1
ATOM 980 N N . GLU A 1 123 ? 1.399 -8.466 19.383 1.00 95.88 123 GLU A N 1
ATOM 981 C CA . GLU A 1 123 ? 2.758 -9.004 19.290 1.00 95.88 123 GLU A CA 1
ATOM 982 C C . GLU A 1 123 ? 3.070 -9.531 17.877 1.00 95.88 123 GLU A C 1
ATOM 984 O O . GLU A 1 123 ? 4.183 -9.334 17.379 1.00 95.88 123 GLU A O 1
ATOM 989 N N . ASN A 1 124 ? 2.068 -10.086 17.180 1.00 93.12 124 ASN A N 1
ATOM 990 C CA . ASN A 1 124 ? 2.199 -10.615 15.817 1.00 93.12 124 ASN A CA 1
ATOM 991 C C . ASN A 1 124 ? 2.320 -9.525 14.741 1.00 93.12 124 ASN A C 1
ATOM 993 O O . ASN A 1 124 ? 2.669 -9.849 13.608 1.00 93.12 124 ASN A O 1
ATOM 997 N N . GLY A 1 125 ? 2.014 -8.268 15.083 1.00 95.94 125 GLY A N 1
ATOM 998 C CA . GLY A 1 125 ? 2.056 -7.111 14.184 1.00 95.94 125 GLY A CA 1
ATOM 999 C C . GLY A 1 125 ? 3.225 -6.157 14.438 1.00 95.94 125 GLY A C 1
ATOM 1000 O O . GLY A 1 125 ? 3.237 -5.047 13.901 1.00 95.94 125 GLY A O 1
ATOM 1001 N N . THR A 1 126 ? 4.197 -6.548 15.265 1.00 97.88 126 THR A N 1
ATOM 1002 C CA . THR A 1 126 ? 5.315 -5.681 15.666 1.00 97.88 126 THR A CA 1
ATOM 1003 C C . THR A 1 126 ? 6.175 -5.251 14.477 1.00 97.88 126 THR A C 1
ATOM 1005 O O . THR A 1 126 ? 6.507 -4.074 14.374 1.00 97.88 126 THR A O 1
ATOM 1008 N N . ALA A 1 127 ? 6.492 -6.147 13.541 1.00 98.12 127 ALA A N 1
ATOM 1009 C CA . ALA A 1 127 ? 7.296 -5.808 12.365 1.00 98.12 127 ALA A CA 1
ATOM 1010 C C . ALA A 1 127 ? 6.575 -4.806 11.446 1.00 98.12 127 ALA A C 1
ATOM 1012 O O . ALA A 1 127 ? 7.192 -3.864 10.952 1.00 98.12 127 ALA A O 1
ATOM 1013 N N . PHE A 1 128 ? 5.256 -4.949 11.274 1.00 98.19 128 PHE A N 1
ATOM 1014 C CA . PHE A 1 128 ? 4.441 -3.972 10.545 1.00 98.19 128 PHE A CA 1
ATOM 1015 C C . PHE A 1 128 ? 4.442 -2.605 11.247 1.00 98.19 128 PHE A C 1
ATOM 1017 O O . PHE A 1 128 ? 4.651 -1.572 10.609 1.00 98.19 128 PHE A O 1
ATOM 1024 N N . ARG A 1 129 ? 4.275 -2.590 12.577 1.00 96.75 129 ARG A N 1
ATOM 1025 C CA . ARG A 1 129 ? 4.370 -1.365 13.384 1.00 96.75 129 ARG A CA 1
ATOM 1026 C C . ARG A 1 129 ? 5.745 -0.699 13.263 1.00 96.75 129 ARG A C 1
ATOM 1028 O O . ARG A 1 129 ? 5.803 0.518 13.135 1.00 96.75 129 ARG A O 1
ATOM 1035 N N . ASN A 1 130 ? 6.833 -1.464 13.222 1.00 96.25 130 ASN A N 1
ATOM 1036 C CA . ASN A 1 130 ? 8.181 -0.909 13.062 1.00 96.25 130 ASN A CA 1
ATOM 1037 C C . ASN A 1 130 ? 8.350 -0.147 11.730 1.00 96.25 130 ASN A C 1
ATOM 1039 O O . ASN A 1 130 ? 9.091 0.833 11.672 1.00 96.25 130 ASN A O 1
ATOM 1043 N N . ILE A 1 131 ? 7.627 -0.534 10.670 1.00 96.88 131 ILE A N 1
ATOM 1044 C CA . ILE A 1 131 ? 7.608 0.223 9.406 1.00 96.88 131 ILE A CA 1
ATOM 1045 C C . ILE A 1 131 ? 6.874 1.564 9.584 1.00 96.88 131 ILE A C 1
ATOM 1047 O O . ILE A 1 131 ? 7.377 2.597 9.145 1.00 96.88 131 ILE A O 1
ATOM 1051 N N . LEU A 1 132 ? 5.732 1.587 10.286 1.00 95.50 132 LEU A N 1
ATOM 1052 C CA . LEU A 1 132 ? 5.041 2.840 10.645 1.00 95.50 132 LEU A CA 1
ATOM 1053 C C . LEU A 1 132 ? 5.929 3.766 11.493 1.00 95.50 132 LEU A C 1
ATOM 1055 O O . LEU A 1 132 ? 5.900 4.985 11.331 1.00 95.50 132 LEU A O 1
ATOM 1059 N N . GLU A 1 133 ? 6.737 3.185 12.375 1.00 94.38 133 GLU A N 1
ATOM 1060 C CA . GLU A 1 133 ? 7.629 3.890 13.301 1.00 94.38 133 GLU A CA 1
ATOM 1061 C C . GLU A 1 133 ? 9.030 4.158 12.722 1.00 94.38 133 GLU A C 1
ATOM 1063 O O . GLU A 1 133 ? 9.912 4.636 13.439 1.00 94.38 133 GLU A O 1
ATOM 1068 N N . THR A 1 134 ? 9.246 3.901 11.425 1.00 95.25 134 THR A N 1
ATOM 1069 C CA . THR A 1 134 ? 10.542 4.138 10.773 1.00 95.25 134 THR A CA 1
ATOM 1070 C C . THR A 1 134 ? 10.946 5.608 10.874 1.00 95.25 134 THR A C 1
ATOM 1072 O O . THR A 1 134 ? 10.143 6.518 10.633 1.00 95.25 134 THR A O 1
ATOM 1075 N N . LYS A 1 135 ? 12.220 5.833 11.209 1.00 93.62 135 LYS A N 1
ATOM 1076 C CA . LYS A 1 135 ? 12.824 7.160 11.344 1.00 93.62 135 LYS A CA 1
ATOM 1077 C C . LYS A 1 135 ? 13.864 7.408 10.274 1.00 93.62 135 LYS A C 1
ATOM 1079 O O . LYS A 1 135 ? 14.602 6.504 9.907 1.00 93.62 135 LYS A O 1
ATOM 1084 N N . VAL A 1 136 ? 13.974 8.665 9.864 1.00 91.44 136 VAL A N 1
ATOM 1085 C CA . VAL A 1 136 ? 15.136 9.187 9.144 1.00 91.44 136 VAL A CA 1
ATOM 1086 C C . VAL A 1 136 ? 15.756 10.263 10.023 1.00 91.44 136 VAL A C 1
ATOM 1088 O O . VAL A 1 136 ? 15.092 11.232 10.402 1.00 91.44 136 VAL A O 1
ATOM 1091 N N . ALA A 1 137 ? 17.020 10.060 10.399 1.00 89.06 137 ALA A N 1
ATOM 1092 C CA . ALA A 1 137 ? 17.661 10.802 11.482 1.00 89.06 137 ALA A CA 1
ATOM 1093 C C . ALA A 1 137 ? 16.798 10.772 12.766 1.00 89.06 137 ALA A C 1
ATOM 1095 O O . ALA A 1 137 ? 16.525 9.697 13.296 1.00 89.06 137 ALA A O 1
ATOM 1096 N N . ASN A 1 138 ? 16.344 11.929 13.256 1.00 87.44 138 ASN A N 1
ATOM 1097 C CA . ASN A 1 138 ? 15.565 12.047 14.496 1.00 87.44 138 ASN A CA 1
ATOM 1098 C C . ASN A 1 138 ? 14.051 12.208 14.269 1.00 87.44 138 ASN A C 1
ATOM 1100 O O . ASN A 1 138 ? 13.321 12.467 15.227 1.00 87.44 138 ASN A O 1
ATOM 1104 N N . SER A 1 139 ? 13.573 12.049 13.031 1.00 91.62 139 SER A N 1
ATOM 1105 C CA . SER A 1 139 ? 12.173 12.285 12.662 1.00 91.62 139 SER A CA 1
ATOM 1106 C C . SER A 1 139 ? 11.507 11.011 12.159 1.00 91.62 139 SER A C 1
ATOM 1108 O O . SER A 1 139 ? 12.075 10.283 11.347 1.00 91.62 139 SER A O 1
ATOM 1110 N N . TYR A 1 140 ? 10.284 10.751 12.619 1.00 94.25 140 TYR A N 1
ATOM 1111 C CA . TYR A 1 140 ? 9.451 9.664 12.104 1.00 94.25 140 TYR A CA 1
ATOM 1112 C C . TYR A 1 140 ? 8.948 9.997 10.694 1.00 94.25 140 TYR A C 1
ATOM 1114 O O . TYR A 1 140 ? 8.605 11.141 10.401 1.00 94.25 140 TYR A O 1
ATOM 1122 N N . LEU A 1 141 ? 8.872 8.994 9.819 1.00 94.88 141 LEU A N 1
ATOM 1123 C CA . LEU A 1 141 ? 8.386 9.186 8.450 1.00 94.88 141 LEU A CA 1
ATOM 1124 C C . LEU A 1 141 ? 6.861 9.324 8.369 1.00 94.88 141 LEU A C 1
ATOM 1126 O O . LEU A 1 141 ? 6.360 10.109 7.556 1.00 94.88 141 LEU A O 1
ATOM 1130 N N . PHE A 1 142 ? 6.128 8.565 9.189 1.00 95.94 142 PHE A N 1
ATOM 1131 C CA . PHE A 1 142 ? 4.665 8.450 9.110 1.00 95.94 142 PHE A CA 1
ATOM 1132 C C . PHE A 1 142 ? 3.924 8.956 10.346 1.00 95.94 142 PHE A C 1
ATOM 1134 O O . PHE A 1 142 ? 2.701 9.046 10.294 1.00 95.94 142 PHE A O 1
ATOM 1141 N N . ILE A 1 143 ? 4.630 9.285 11.430 1.00 95.12 143 ILE A N 1
ATOM 1142 C CA . ILE A 1 143 ? 4.028 9.695 12.703 1.00 95.12 143 ILE A CA 1
ATOM 1143 C C . ILE A 1 143 ? 4.464 11.116 13.033 1.00 95.12 143 ILE A C 1
ATOM 1145 O O . ILE A 1 143 ? 5.655 11.396 13.126 1.00 95.12 143 ILE A O 1
ATOM 1149 N N . ASP A 1 144 ? 3.495 11.982 13.284 1.00 93.12 144 ASP A N 1
ATOM 1150 C CA . ASP A 1 144 ? 3.735 13.320 13.798 1.00 93.12 144 ASP A CA 1
ATOM 1151 C C . ASP A 1 144 ? 3.454 13.370 15.293 1.00 93.12 144 ASP A C 1
ATOM 1153 O O . ASP A 1 144 ? 2.426 12.880 15.776 1.00 93.12 144 ASP A O 1
ATOM 1157 N N . TRP A 1 145 ? 4.371 14.028 15.994 1.00 93.06 145 TRP A N 1
ATOM 1158 C CA . TRP A 1 145 ? 4.284 14.357 17.407 1.00 93.06 145 TRP A CA 1
ATOM 1159 C C . TRP A 1 145 ? 4.362 15.868 17.543 1.00 93.06 145 TRP A C 1
ATOM 1161 O O . TRP A 1 145 ? 5.422 16.454 17.329 1.00 93.06 145 TRP A O 1
ATOM 1171 N N . VAL A 1 146 ? 3.242 16.500 17.879 1.00 91.75 146 VAL A N 1
ATOM 1172 C CA . VAL A 1 146 ? 3.165 17.961 17.999 1.00 91.75 146 VAL A CA 1
ATOM 1173 C C . VAL A 1 146 ? 2.867 18.320 19.443 1.00 91.75 146 VAL A C 1
ATOM 1175 O O . VAL A 1 146 ? 1.817 17.947 19.961 1.00 91.75 146 VAL A O 1
ATOM 1178 N N . GLU A 1 147 ? 3.776 19.030 20.107 1.00 92.75 147 GLU A N 1
ATOM 1179 C CA . GLU A 1 147 ? 3.508 19.571 21.441 1.00 92.75 147 GLU A CA 1
ATOM 1180 C C . GLU A 1 147 ? 2.277 20.493 21.391 1.00 92.75 147 GLU A C 1
ATOM 1182 O O . GLU A 1 147 ? 2.161 21.348 20.512 1.00 92.75 147 GLU A O 1
ATOM 1187 N N . ALA A 1 148 ? 1.347 20.314 22.329 1.00 90.75 148 ALA A N 1
ATOM 1188 C CA . ALA A 1 148 ? 0.103 21.072 22.405 1.00 90.75 148 ALA A CA 1
ATOM 1189 C C . ALA A 1 148 ? -0.038 21.767 23.768 1.00 90.75 148 ALA A C 1
ATOM 1191 O O . ALA A 1 148 ? -0.596 21.195 24.718 1.00 90.75 148 ALA A O 1
ATOM 1192 N N . PRO A 1 149 ? 0.451 23.014 23.890 1.00 91.56 149 PRO A N 1
ATOM 1193 C CA . PRO A 1 149 ? 0.429 23.754 25.146 1.00 91.56 149 PRO A CA 1
ATOM 1194 C C . PRO A 1 149 ? -0.982 23.996 25.698 1.00 91.56 149 PRO A C 1
ATOM 1196 O O . PRO A 1 149 ? -1.194 23.864 26.902 1.00 91.56 149 PRO A O 1
ATOM 1199 N N . LEU A 1 150 ? -1.985 24.296 24.860 1.00 88.38 150 LEU A N 1
ATOM 1200 C CA . LEU A 1 150 ? -3.343 24.523 25.374 1.00 88.38 150 LEU A CA 1
ATOM 1201 C C . LEU A 1 150 ? -3.966 23.207 25.860 1.00 88.38 150 LEU A C 1
ATOM 1203 O O . LEU A 1 150 ? -4.629 23.182 26.898 1.00 88.38 150 LEU A O 1
ATOM 1207 N N . THR A 1 151 ? -3.718 22.103 25.149 1.00 87.75 151 THR A N 1
ATOM 1208 C CA . THR A 1 151 ? -4.149 20.746 25.526 1.00 87.75 151 THR A CA 1
ATOM 1209 C C . THR A 1 151 ? -3.530 20.348 26.853 1.00 87.75 151 THR A C 1
ATOM 1211 O O . THR A 1 151 ? -4.227 19.834 27.730 1.00 87.75 151 THR A O 1
ATOM 1214 N N . THR A 1 152 ? -2.252 20.668 27.037 1.00 91.56 152 THR A N 1
ATOM 1215 C CA . THR A 1 152 ? -1.534 20.488 28.298 1.00 91.56 152 THR A CA 1
ATOM 1216 C C . THR A 1 152 ? -2.241 21.211 29.444 1.00 91.56 152 THR A C 1
ATOM 1218 O O . THR A 1 152 ? -2.585 20.583 30.447 1.00 91.56 152 THR A O 1
ATOM 1221 N N . GLU A 1 153 ? -2.540 22.502 29.290 1.00 91.38 153 GLU A N 1
ATOM 1222 C CA . GLU A 1 153 ? -3.195 23.296 30.338 1.00 91.38 153 GLU A CA 1
ATOM 1223 C C . GLU A 1 153 ? -4.625 22.835 30.649 1.00 91.38 153 GLU A C 1
ATOM 1225 O O . GLU A 1 153 ? -5.053 22.853 31.806 1.00 91.38 153 GLU A O 1
ATOM 1230 N N . VAL A 1 154 ? -5.376 22.380 29.643 1.00 88.19 154 VAL A N 1
ATOM 1231 C CA . VAL A 1 154 ? -6.713 21.807 29.854 1.00 88.19 154 VAL A CA 1
ATOM 1232 C C . VAL A 1 154 ? -6.626 20.509 30.647 1.00 88.19 154 VAL A C 1
ATOM 1234 O O . VAL A 1 154 ? -7.348 20.340 31.631 1.00 88.19 154 VAL A O 1
ATOM 1237 N N . TYR A 1 155 ? -5.721 19.606 30.279 1.00 88.62 155 TYR A N 1
ATOM 1238 C CA . TYR A 1 155 ? -5.626 18.329 30.968 1.00 88.62 155 TYR A CA 1
ATOM 1239 C C . TYR A 1 155 ? -4.985 18.409 32.355 1.00 88.62 155 TYR A C 1
ATOM 1241 O O . TYR A 1 155 ? -5.390 17.638 33.222 1.00 88.62 155 TYR A O 1
ATOM 1249 N N . LYS A 1 156 ? -4.082 19.364 32.6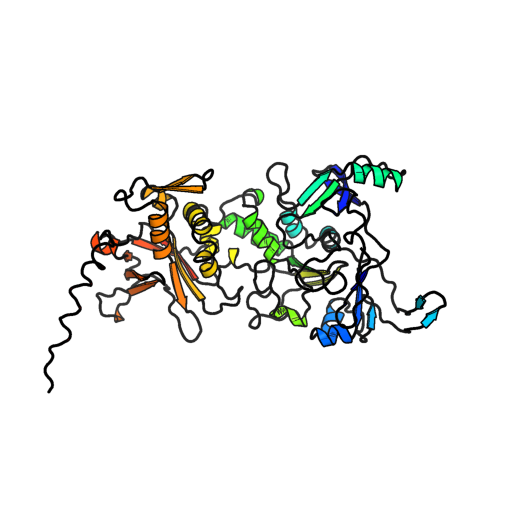21 1.00 92.50 156 LYS A N 1
ATOM 1250 C CA . LYS A 1 156 ? -3.616 19.664 33.989 1.00 92.50 156 LYS A CA 1
ATOM 1251 C C . LYS A 1 156 ? -4.781 20.002 34.922 1.00 92.50 156 LYS A C 1
ATOM 1253 O O . LYS A 1 156 ? -4.797 19.563 36.066 1.00 92.50 156 LYS A O 1
ATOM 1258 N N . LYS A 1 157 ? -5.777 20.748 34.429 1.00 90.50 157 LYS A N 1
ATOM 1259 C CA . LYS A 1 157 ? -6.982 21.101 35.201 1.00 90.50 157 LYS A CA 1
ATOM 1260 C C . LYS A 1 157 ? -7.931 19.919 35.381 1.00 90.50 157 LYS A C 1
ATOM 1262 O O . LYS A 1 157 ? -8.515 19.776 36.448 1.00 90.50 157 LYS A O 1
ATOM 1267 N N . LEU A 1 158 ? -8.101 19.095 34.345 1.00 87.88 158 LEU A N 1
ATOM 1268 C CA . LEU A 1 158 ? -8.974 17.915 34.398 1.00 87.88 158 LEU A CA 1
ATOM 1269 C C . LEU A 1 158 ? -8.391 16.791 35.265 1.00 87.88 158 LEU A C 1
ATOM 1271 O O . LEU A 1 158 ? -9.147 16.047 35.885 1.00 87.88 158 LEU A O 1
ATOM 1275 N N . TYR A 1 159 ? -7.063 16.668 35.306 1.00 89.69 159 TYR A N 1
ATOM 1276 C CA . TYR A 1 159 ? -6.346 15.602 36.001 1.00 89.69 159 TYR A CA 1
ATOM 1277 C C . TYR A 1 159 ? -5.179 16.154 36.839 1.00 89.69 159 TYR A C 1
ATOM 1279 O O . TYR A 1 159 ? -4.017 15.860 36.534 1.00 89.69 159 TYR A O 1
ATOM 1287 N N . PRO A 1 160 ? -5.461 16.922 37.909 1.00 90.81 160 PRO A N 1
ATOM 1288 C CA . PRO A 1 160 ? -4.423 17.564 38.722 1.00 90.81 160 PRO A CA 1
ATOM 1289 C C . PRO A 1 160 ? -3.431 16.562 39.333 1.00 90.81 160 PRO A C 1
ATOM 1291 O O . PRO A 1 160 ? -2.252 16.873 39.483 1.00 90.81 160 PRO A O 1
ATOM 1294 N N . ASP A 1 161 ? -3.870 15.328 39.589 1.00 93.94 161 ASP A N 1
ATOM 1295 C CA . ASP A 1 161 ? -3.051 14.289 40.224 1.00 93.94 161 ASP A CA 1
ATOM 1296 C C . ASP A 1 161 ? -2.136 13.524 39.247 1.00 93.94 161 ASP A C 1
ATOM 1298 O O . ASP A 1 161 ? -1.350 12.677 39.668 1.00 93.94 161 ASP A O 1
ATOM 1302 N N . ARG A 1 162 ? -2.216 13.781 37.930 1.00 88.94 162 ARG A N 1
ATOM 1303 C CA . ARG A 1 162 ? -1.453 13.028 36.910 1.00 88.94 162 ARG A CA 1
ATOM 1304 C C . ARG A 1 162 ? -0.055 13.585 36.614 1.00 88.94 162 ARG A C 1
ATOM 1306 O O . ARG A 1 162 ? 0.625 13.028 35.760 1.00 88.94 162 ARG A O 1
ATOM 1313 N N . ASN A 1 163 ? 0.392 14.641 37.299 1.00 91.00 163 ASN A N 1
ATOM 1314 C CA . ASN A 1 163 ? 1.690 15.299 37.062 1.00 91.00 163 ASN A CA 1
ATOM 1315 C C . ASN A 1 163 ? 1.984 15.514 35.558 1.00 91.00 163 ASN A C 1
ATOM 1317 O O . ASN A 1 163 ? 3.000 15.070 35.020 1.00 91.00 163 ASN A O 1
ATOM 1321 N N . ILE A 1 164 ? 1.023 16.114 34.854 1.00 93.12 164 ILE A N 1
ATOM 1322 C CA . ILE A 1 164 ? 1.109 16.355 33.411 1.00 93.12 164 ILE A CA 1
ATOM 1323 C C . ILE A 1 164 ? 2.052 17.534 33.175 1.00 93.12 164 ILE A C 1
ATOM 1325 O O . ILE A 1 164 ? 1.749 18.652 33.586 1.00 93.12 164 ILE A O 1
ATOM 1329 N N . THR A 1 165 ? 3.185 17.289 32.520 1.00 93.44 165 THR A N 1
ATOM 1330 C CA . THR A 1 165 ? 4.176 18.318 32.174 1.00 93.44 165 THR A CA 1
ATOM 1331 C C . THR A 1 165 ? 3.880 18.926 30.808 1.00 93.44 165 THR A C 1
ATOM 1333 O O . THR A 1 165 ? 3.598 20.120 30.727 1.00 93.44 165 THR A O 1
ATOM 1336 N N . GLU A 1 166 ? 3.870 18.079 29.781 1.00 94.38 166 GLU A N 1
ATOM 1337 C CA . GLU A 1 166 ? 3.691 18.398 28.362 1.00 94.38 166 GLU A CA 1
ATOM 1338 C C . GLU A 1 166 ? 2.821 17.320 27.721 1.00 94.38 166 GLU A C 1
ATOM 1340 O O . GLU A 1 166 ? 2.979 16.141 28.035 1.00 94.38 166 GLU A O 1
ATOM 1345 N N . VAL A 1 167 ? 1.913 17.714 26.829 1.00 92.44 167 VAL A N 1
ATOM 1346 C CA . VAL A 1 167 ? 1.083 16.800 26.038 1.00 92.44 167 VAL A CA 1
ATOM 1347 C C . VAL A 1 167 ? 1.448 16.919 24.567 1.00 92.44 167 VAL A C 1
ATOM 1349 O O . VAL A 1 167 ? 1.413 18.012 24.005 1.00 92.44 167 VAL A O 1
ATOM 1352 N N . TYR A 1 168 ? 1.714 15.780 23.935 1.00 93.88 168 TYR A N 1
ATOM 1353 C CA . TYR A 1 168 ? 1.958 15.672 22.502 1.00 93.88 168 TYR A CA 1
ATOM 1354 C C . TYR A 1 168 ? 0.725 15.111 21.791 1.00 93.88 168 TYR A C 1
ATOM 1356 O O . TYR A 1 168 ? 0.090 14.157 22.246 1.00 93.88 168 TYR A O 1
ATOM 1364 N N . LEU A 1 169 ? 0.378 15.697 20.653 1.00 91.19 169 LEU A N 1
ATOM 1365 C CA . LEU A 1 169 ? -0.660 15.199 19.768 1.00 91.19 169 LEU A CA 1
ATOM 1366 C C . LEU A 1 169 ? -0.054 14.196 18.790 1.00 91.19 169 LEU A C 1
ATOM 1368 O O . LEU A 1 169 ? 0.901 14.529 18.085 1.00 91.19 169 LEU A O 1
ATOM 1372 N N . LYS A 1 170 ? -0.610 12.980 18.763 1.00 92.94 170 LYS A N 1
ATOM 1373 C CA . LYS A 1 170 ? -0.250 11.933 17.804 1.00 92.94 170 LYS A CA 1
ATOM 1374 C C . LYS A 1 170 ? -1.151 12.012 16.582 1.00 92.94 170 LYS A C 1
ATOM 1376 O O . LYS A 1 170 ? -2.377 11.880 16.697 1.00 92.94 170 LYS A O 1
ATOM 1381 N N . SER A 1 171 ? -0.540 12.098 15.410 1.00 91.50 171 SER A N 1
ATOM 1382 C CA . SER A 1 171 ? -1.221 11.893 14.134 1.00 91.50 171 SER A CA 1
ATOM 1383 C C . SER A 1 171 ? -0.347 11.104 13.167 1.00 91.50 171 SER A C 1
ATOM 1385 O O . SER A 1 171 ? 0.851 10.926 13.383 1.00 91.50 171 SER A O 1
ATOM 1387 N N . TYR A 1 172 ? -0.975 10.586 12.122 1.00 92.62 172 TYR A N 1
ATOM 1388 C CA . TYR A 1 172 ? -0.342 9.848 11.050 1.00 92.62 172 TYR A CA 1
ATOM 1389 C C . TYR A 1 172 ? -0.451 10.622 9.740 1.00 92.62 172 TYR A C 1
ATOM 1391 O O . TYR A 1 172 ? -1.530 11.078 9.349 1.00 92.62 172 TYR A O 1
ATOM 1399 N N . ASN A 1 173 ? 0.673 10.715 9.039 1.00 88.12 173 ASN A N 1
ATOM 1400 C CA . ASN A 1 173 ? 0.811 11.474 7.807 1.00 88.12 173 ASN A CA 1
ATOM 1401 C C . ASN A 1 173 ? 1.060 10.579 6.606 1.00 88.12 173 ASN A C 1
ATOM 1403 O O . ASN A 1 173 ? 1.787 9.591 6.685 1.00 88.12 173 ASN A O 1
ATOM 1407 N N . SER A 1 174 ? 0.538 11.006 5.453 1.00 88.00 174 SER A N 1
ATOM 1408 C CA . SER A 1 174 ? 0.721 10.308 4.172 1.00 88.00 174 SER A CA 1
ATOM 1409 C C . SER A 1 174 ? 0.237 8.854 4.192 1.00 88.00 174 SER A C 1
ATOM 1411 O O . SER A 1 174 ? 0.704 8.043 3.398 1.00 88.00 174 SER A O 1
ATOM 1413 N N . LEU A 1 175 ? -0.700 8.549 5.091 1.00 93.50 175 LEU A N 1
ATOM 1414 C CA . LEU A 1 175 ? -1.456 7.307 5.112 1.00 93.50 175 LEU A CA 1
ATOM 1415 C C . LEU A 1 175 ? -2.890 7.568 4.624 1.00 93.50 175 LEU A C 1
ATOM 1417 O O . LEU A 1 175 ? -3.364 8.705 4.705 1.00 93.50 175 LEU A O 1
ATOM 1421 N N . PRO A 1 176 ? -3.619 6.537 4.169 1.00 92.62 176 PRO A N 1
ATOM 1422 C CA . PRO A 1 176 ? -4.977 6.686 3.645 1.00 92.62 176 PRO A CA 1
ATOM 1423 C C . PRO A 1 176 ? -5.984 7.150 4.704 1.00 92.62 176 PRO A C 1
ATOM 1425 O O . PRO A 1 176 ? -7.000 7.755 4.376 1.00 92.62 176 PRO A O 1
ATOM 1428 N N . PHE A 1 177 ? -5.706 6.859 5.977 1.00 92.12 177 PHE A N 1
ATOM 1429 C CA . PHE A 1 177 ? -6.460 7.322 7.136 1.00 92.12 177 PHE A CA 1
ATOM 1430 C C . PHE A 1 177 ? -5.575 7.322 8.390 1.00 92.12 177 PHE A C 1
ATOM 1432 O O . PHE A 1 177 ? -4.512 6.701 8.420 1.00 92.12 177 PHE A O 1
ATOM 1439 N N . ASN A 1 178 ? -6.034 8.003 9.441 1.00 91.56 178 ASN A N 1
ATOM 1440 C CA . ASN A 1 178 ? -5.386 8.018 10.752 1.00 91.56 178 ASN A CA 1
ATOM 1441 C C . ASN A 1 178 ? -5.934 6.866 11.620 1.00 91.56 178 ASN A C 1
ATOM 1443 O O . ASN A 1 178 ? -7.089 6.938 12.045 1.00 91.56 178 ASN A O 1
ATOM 1447 N N . PRO A 1 179 ? -5.155 5.806 11.915 1.00 93.06 179 PRO A N 1
ATOM 1448 C CA . PRO A 1 179 ? -5.650 4.631 12.645 1.00 93.06 179 PRO A CA 1
ATOM 1449 C C . PRO A 1 179 ? -6.024 4.919 14.106 1.00 93.06 179 PRO A C 1
ATOM 1451 O O . PRO A 1 179 ? -6.752 4.135 14.719 1.00 93.06 179 PRO A O 1
ATOM 1454 N N . ASN A 1 180 ? -5.552 6.036 14.664 1.00 92.06 180 ASN A N 1
ATOM 1455 C CA . ASN A 1 180 ? -5.854 6.481 16.022 1.00 92.06 180 ASN A CA 1
ATOM 1456 C C . ASN A 1 180 ? -7.087 7.399 16.112 1.00 92.06 180 ASN A C 1
ATOM 1458 O O . ASN A 1 180 ? -7.458 7.807 17.213 1.00 92.06 180 ASN A O 1
ATOM 1462 N N . TYR A 1 181 ? -7.718 7.746 14.983 1.00 89.31 181 TYR A N 1
ATOM 1463 C CA . TYR A 1 181 ? -8.912 8.592 14.966 1.00 89.31 181 TYR A CA 1
ATOM 1464 C C . TYR A 1 181 ? -10.182 7.744 14.961 1.00 89.31 181 TYR A C 1
ATOM 1466 O O . TYR A 1 181 ? -10.323 6.808 14.174 1.00 89.31 181 TYR A O 1
ATOM 1474 N N . GLU A 1 182 ? -11.139 8.107 15.816 1.00 89.00 182 GLU A N 1
ATOM 1475 C CA . GLU A 1 182 ? -12.484 7.508 15.818 1.00 89.00 182 GLU A CA 1
ATOM 1476 C C . GLU A 1 182 ? -13.380 8.051 14.697 1.00 89.00 182 GLU A C 1
ATOM 1478 O O . GLU A 1 182 ? -14.383 7.445 14.310 1.00 89.00 182 GLU A O 1
ATOM 1483 N N . TYR A 1 183 ? -13.025 9.220 14.171 1.00 86.25 183 TYR A N 1
ATOM 1484 C CA . TYR A 1 183 ? -13.735 9.839 13.069 1.00 86.25 183 TYR A CA 1
ATOM 1485 C C . TYR A 1 183 ? -13.440 9.117 11.751 1.00 86.25 183 TYR A C 1
ATOM 1487 O O . TYR A 1 183 ? -12.287 8.850 11.419 1.00 86.25 183 TYR A O 1
ATOM 1495 N N . TYR A 1 184 ? -14.498 8.842 10.991 1.00 87.38 184 TYR A N 1
ATOM 1496 C CA . TYR A 1 184 ? -14.422 8.297 9.645 1.00 87.38 184 TYR A CA 1
ATOM 1497 C C . TYR A 1 184 ? -14.744 9.407 8.646 1.00 87.38 184 TYR A C 1
ATOM 1499 O O . TYR A 1 184 ? -15.743 10.110 8.797 1.00 87.38 184 TYR A O 1
ATOM 1507 N N . SER A 1 185 ? -13.900 9.547 7.627 1.00 76.12 185 SER A N 1
ATOM 1508 C CA . SER A 1 185 ? -14.012 10.583 6.594 1.00 76.12 185 SER A CA 1
ATOM 1509 C C . SER A 1 185 ? -13.903 10.026 5.175 1.00 76.12 185 SER A C 1
ATOM 1511 O O . SER A 1 185 ? -13.561 10.769 4.255 1.00 76.12 185 SER A O 1
ATOM 1513 N N . GLY A 1 186 ? -14.079 8.716 5.002 1.00 74.31 186 GLY A N 1
ATOM 1514 C CA . GLY A 1 186 ? -14.029 8.095 3.684 1.00 74.31 186 GLY A CA 1
ATOM 1515 C C . GLY A 1 186 ? -15.279 8.378 2.853 1.00 74.31 186 GLY A C 1
ATOM 1516 O O . GLY A 1 186 ? -16.163 9.134 3.252 1.00 74.31 186 GLY A O 1
ATOM 1517 N N . ALA A 1 187 ? -15.340 7.774 1.666 1.00 67.81 187 ALA A N 1
ATOM 1518 C CA . ALA A 1 187 ? -16.415 8.020 0.704 1.00 67.81 187 ALA A CA 1
ATOM 1519 C C . ALA A 1 187 ? -17.795 7.523 1.181 1.00 67.81 187 ALA A C 1
ATOM 1521 O O . ALA A 1 187 ? -18.817 7.946 0.640 1.00 67.81 187 ALA A O 1
ATOM 1522 N N . LEU A 1 188 ? -17.832 6.630 2.175 1.00 63.56 188 LEU A N 1
ATOM 1523 C CA . LEU A 1 188 ? -19.047 5.960 2.631 1.00 63.56 188 LEU A CA 1
ATOM 1524 C C . LEU A 1 188 ? -19.601 6.589 3.916 1.00 63.56 188 LEU A C 1
ATOM 1526 O O . LEU A 1 188 ? -19.169 6.274 5.017 1.00 63.56 188 LEU A O 1
ATOM 1530 N N . GLY A 1 189 ? -20.619 7.437 3.789 1.00 75.44 189 GLY A N 1
ATOM 1531 C CA . GLY A 1 189 ? -21.444 7.861 4.925 1.00 75.44 189 GLY A CA 1
ATOM 1532 C C . GLY A 1 189 ? -20.680 8.523 6.084 1.00 75.44 189 GLY A C 1
ATOM 1533 O O . GLY A 1 189 ? -19.753 9.307 5.895 1.00 75.44 189 GLY A O 1
ATOM 1534 N N . THR A 1 190 ? -21.138 8.266 7.308 1.00 86.44 190 THR A N 1
ATOM 1535 C CA . THR A 1 190 ? -20.633 8.851 8.561 1.00 86.44 190 THR A CA 1
ATOM 1536 C C . THR A 1 190 ? -19.881 7.828 9.420 1.00 86.44 190 THR A C 1
ATOM 1538 O O . THR A 1 190 ? -19.933 6.626 9.166 1.00 86.44 190 THR A O 1
ATOM 1541 N N . SER A 1 191 ? -19.258 8.275 10.520 1.00 88.75 191 SER A N 1
ATOM 1542 C CA . SER A 1 191 ? -18.679 7.381 11.537 1.00 88.75 191 SER A CA 1
ATOM 1543 C C . SER A 1 191 ? -19.640 6.341 12.113 1.00 88.75 191 SER A C 1
ATOM 1545 O O . SER A 1 191 ? -19.159 5.388 12.701 1.00 88.75 191 SER A O 1
ATOM 1547 N N . GLU A 1 192 ? -20.963 6.486 12.006 1.00 90.94 192 GLU A N 1
ATOM 1548 C CA . GLU A 1 192 ? -21.900 5.441 12.457 1.00 90.94 192 GLU A CA 1
ATOM 1549 C C . GLU A 1 192 ? -22.210 4.404 11.357 1.00 90.94 192 GLU A C 1
ATOM 1551 O O . GLU A 1 192 ? -22.665 3.301 11.657 1.00 90.94 192 GLU A O 1
ATOM 1556 N N . GLN A 1 193 ? -21.908 4.720 10.093 1.00 90.88 193 GLN A N 1
ATOM 1557 C CA . GLN A 1 193 ? -22.229 3.912 8.906 1.00 90.88 193 GLN A CA 1
ATOM 1558 C C . GLN A 1 193 ? -21.028 3.136 8.355 1.00 90.88 193 GLN A C 1
ATOM 1560 O O . GLN A 1 193 ? -21.201 2.101 7.714 1.00 90.88 193 GLN A O 1
ATOM 1565 N N . ALA A 1 194 ? -19.809 3.610 8.619 1.00 90.50 194 ALA A N 1
ATOM 1566 C CA . ALA A 1 194 ? -18.594 3.030 8.062 1.00 90.50 194 ALA A CA 1
ATOM 1567 C C . ALA A 1 194 ? -17.411 3.068 9.042 1.00 90.50 194 ALA A C 1
ATOM 1569 O O . ALA A 1 194 ? -17.500 3.503 10.192 1.00 90.50 194 ALA A O 1
ATOM 1570 N N . GLY A 1 195 ? -16.276 2.556 8.588 1.00 94.06 195 GLY A N 1
ATOM 1571 C CA . GLY A 1 195 ? -15.026 2.485 9.327 1.00 94.06 195 GLY A CA 1
ATOM 1572 C C . GLY A 1 195 ? -13.893 2.102 8.390 1.00 94.06 195 GLY A C 1
ATOM 1573 O O . GLY A 1 195 ? -14.071 2.089 7.178 1.00 94.06 195 GLY A O 1
ATOM 1574 N N . PHE A 1 196 ? -12.741 1.779 8.954 1.00 95.88 196 PHE A N 1
ATOM 1575 C CA . PHE A 1 196 ? -11.552 1.414 8.187 1.00 95.88 196 PHE A CA 1
ATOM 1576 C C . PHE A 1 196 ? -11.237 -0.080 8.306 1.00 95.88 196 PHE A C 1
ATOM 1578 O O . PHE A 1 196 ? -11.749 -0.751 9.202 1.00 95.88 196 PHE A O 1
ATOM 1585 N N . THR A 1 197 ? -10.343 -0.591 7.460 1.00 97.62 197 THR A N 1
ATOM 1586 C CA . THR A 1 197 ? -9.775 -1.936 7.616 1.00 97.62 197 THR A CA 1
ATOM 1587 C C . THR A 1 197 ? -8.253 -1.900 7.656 1.00 97.62 197 THR A C 1
ATOM 1589 O O . THR A 1 197 ? -7.615 -1.249 6.825 1.00 97.62 197 THR A O 1
ATOM 1592 N N . TYR A 1 198 ? -7.688 -2.644 8.608 1.00 96.81 198 TYR A N 1
ATOM 1593 C CA . TYR A 1 198 ? -6.263 -2.952 8.723 1.00 96.81 198 TYR A CA 1
ATOM 1594 C C . TYR A 1 198 ? -6.003 -4.431 8.479 1.00 96.81 198 TYR A C 1
ATOM 1596 O O . TYR A 1 198 ? -6.506 -5.274 9.217 1.00 96.81 198 TYR A O 1
ATOM 1604 N N . PHE A 1 199 ? -5.159 -4.730 7.497 1.00 98.50 199 PHE A N 1
ATOM 1605 C CA . PHE A 1 199 ? -4.578 -6.053 7.309 1.00 98.50 199 PHE A CA 1
ATOM 1606 C C . PHE A 1 199 ? -3.172 -6.065 7.904 1.00 98.50 199 PHE A C 1
ATOM 1608 O O . PHE A 1 199 ? -2.275 -5.409 7.395 1.00 98.50 199 PHE A O 1
ATOM 1615 N N . ILE A 1 200 ? -2.974 -6.781 9.004 1.00 98.50 200 ILE A N 1
ATOM 1616 C CA . ILE A 1 200 ? -1.704 -6.832 9.722 1.00 98.50 200 ILE A CA 1
ATOM 1617 C C . ILE A 1 200 ? -0.981 -8.134 9.365 1.00 98.50 200 ILE A C 1
ATOM 1619 O O . ILE A 1 200 ? -1.378 -9.194 9.861 1.00 98.50 200 ILE A O 1
ATOM 1623 N N . PRO A 1 201 ? 0.052 -8.083 8.507 1.00 98.69 201 PRO A N 1
ATOM 1624 C CA . PRO A 1 201 ? 0.860 -9.248 8.177 1.00 98.69 201 PRO A CA 1
ATOM 1625 C C . PRO A 1 201 ? 1.637 -9.751 9.390 1.00 98.69 201 PRO A C 1
ATOM 1627 O O . PRO A 1 201 ? 2.038 -8.972 10.257 1.00 98.69 201 PRO A O 1
ATOM 1630 N N . SER A 1 202 ? 1.863 -11.064 9.430 1.00 98.62 202 SER A N 1
ATOM 1631 C CA . SER A 1 202 ? 2.712 -11.696 10.435 1.00 98.62 202 SER A CA 1
ATOM 1632 C C . SER A 1 202 ? 4.127 -11.112 10.404 1.00 98.62 202 SER A C 1
ATOM 1634 O O . SER A 1 202 ? 4.637 -10.753 9.338 1.00 98.62 202 SER A O 1
ATOM 1636 N N . ASN A 1 203 ? 4.792 -11.064 11.563 1.00 98.69 203 ASN A N 1
ATOM 1637 C CA . ASN A 1 203 ? 6.177 -10.589 11.650 1.00 98.69 203 ASN A CA 1
ATOM 1638 C C . ASN A 1 203 ? 7.098 -11.286 10.632 1.00 98.69 203 ASN A C 1
ATOM 1640 O O . ASN A 1 203 ? 7.812 -10.610 9.898 1.00 98.69 203 ASN A O 1
ATOM 1644 N N . ALA A 1 204 ? 6.995 -12.613 10.506 1.00 98.62 204 ALA A N 1
ATOM 1645 C CA . ALA A 1 204 ? 7.797 -13.400 9.568 1.00 98.62 204 ALA A CA 1
ATOM 1646 C C . ALA A 1 204 ? 7.561 -13.005 8.096 1.00 98.62 204 ALA A C 1
ATOM 1648 O O . ALA A 1 204 ? 8.507 -12.937 7.305 1.00 98.62 204 ALA A O 1
ATOM 1649 N N . ALA A 1 205 ? 6.313 -12.711 7.715 1.00 98.69 205 ALA A N 1
ATOM 1650 C CA . ALA A 1 205 ? 5.992 -12.267 6.361 1.00 98.69 205 ALA A CA 1
ATOM 1651 C C . ALA A 1 205 ? 6.574 -10.877 6.062 1.00 98.69 205 ALA A C 1
ATOM 1653 O O . ALA A 1 205 ? 7.122 -10.659 4.980 1.00 98.69 205 ALA A O 1
ATOM 1654 N N . VAL A 1 206 ? 6.501 -9.950 7.024 1.00 98.75 206 VAL A N 1
ATOM 1655 C CA . VAL A 1 206 ? 7.106 -8.614 6.895 1.00 98.75 206 VAL A CA 1
ATOM 1656 C C . VAL A 1 206 ? 8.629 -8.698 6.828 1.00 98.75 206 VAL A C 1
ATOM 1658 O O . VAL A 1 206 ? 9.241 -8.018 6.011 1.00 98.75 206 VAL A O 1
ATOM 1661 N N . GLU A 1 207 ? 9.260 -9.534 7.647 1.00 98.44 207 GLU A N 1
ATOM 1662 C CA . GLU A 1 207 ? 10.716 -9.732 7.647 1.00 98.44 207 GLU A CA 1
ATOM 1663 C C . GLU A 1 207 ? 11.214 -10.312 6.318 1.00 98.44 207 GLU A C 1
ATOM 1665 O O . GLU A 1 207 ? 12.199 -9.827 5.758 1.00 98.44 207 GLU A O 1
ATOM 1670 N N . THR A 1 208 ? 10.489 -11.287 5.763 1.00 98.31 208 THR A N 1
ATOM 1671 C CA . THR A 1 208 ? 10.782 -11.841 4.433 1.00 98.31 208 THR A CA 1
ATOM 1672 C C . THR A 1 208 ? 10.680 -10.751 3.364 1.00 98.31 208 THR A C 1
ATOM 1674 O O . THR A 1 208 ? 11.626 -10.528 2.612 1.00 98.31 208 THR A O 1
ATOM 1677 N N . PHE A 1 209 ? 9.565 -10.012 3.345 1.00 98.19 209 PHE A N 1
ATOM 1678 C CA . PHE A 1 209 ? 9.351 -8.925 2.389 1.00 98.19 209 PHE A CA 1
ATOM 1679 C C . PHE A 1 209 ? 10.404 -7.816 2.508 1.00 98.19 209 PHE A C 1
ATOM 1681 O O . PHE A 1 209 ? 10.929 -7.348 1.505 1.00 98.19 209 PHE A O 1
ATOM 1688 N N . THR A 1 210 ? 10.726 -7.381 3.727 1.00 98.06 210 THR A N 1
ATOM 1689 C CA . THR A 1 210 ? 11.689 -6.293 3.949 1.00 98.06 210 THR A CA 1
ATOM 1690 C C . THR A 1 210 ? 13.115 -6.713 3.614 1.00 98.06 210 THR A C 1
ATOM 1692 O O . THR A 1 210 ? 13.883 -5.875 3.151 1.00 98.06 210 THR A O 1
ATOM 1695 N N . THR A 1 211 ? 13.472 -7.988 3.786 1.00 97.62 211 THR A N 1
ATOM 1696 C CA . THR A 1 211 ? 14.760 -8.529 3.323 1.00 97.62 211 THR A CA 1
ATOM 1697 C C . THR A 1 211 ? 14.854 -8.457 1.802 1.00 97.62 211 THR A C 1
ATOM 1699 O O . THR A 1 211 ? 15.771 -7.821 1.288 1.00 97.62 211 THR A O 1
ATOM 1702 N N . GLU A 1 212 ? 13.857 -8.988 1.089 1.00 96.69 212 GLU A N 1
ATOM 1703 C CA . GLU A 1 212 ? 13.804 -8.933 -0.377 1.00 96.69 212 GLU A CA 1
ATOM 1704 C C . GLU A 1 212 ? 13.819 -7.483 -0.893 1.00 96.69 212 GLU A C 1
ATOM 1706 O O . GLU A 1 212 ? 14.576 -7.138 -1.800 1.00 96.69 212 GLU A O 1
ATOM 1711 N N . LEU A 1 213 ? 13.028 -6.596 -0.280 1.00 97.00 213 LEU A N 1
ATOM 1712 C CA . LEU A 1 213 ? 12.963 -5.181 -0.648 1.00 97.00 213 LEU A CA 1
ATOM 1713 C C . LEU A 1 213 ? 14.333 -4.500 -0.535 1.00 97.00 213 LEU A C 1
ATOM 1715 O O . LEU A 1 213 ? 14.718 -3.732 -1.417 1.00 97.00 213 LEU A O 1
ATOM 1719 N N . LYS A 1 214 ? 15.070 -4.784 0.543 1.00 97.31 214 LYS A N 1
ATOM 1720 C CA . LYS A 1 214 ? 16.411 -4.246 0.789 1.00 97.31 214 LYS A CA 1
ATOM 1721 C C . LYS A 1 214 ? 17.451 -4.791 -0.183 1.00 97.31 214 LYS A C 1
ATOM 1723 O O . LYS A 1 214 ? 18.256 -4.013 -0.688 1.00 97.31 214 LYS A O 1
ATOM 1728 N N . GLU A 1 215 ? 17.402 -6.086 -0.490 1.00 96.50 215 GLU A N 1
ATOM 1729 C CA . GLU A 1 215 ? 18.271 -6.713 -1.492 1.00 96.50 215 GLU A CA 1
ATOM 1730 C C . GLU A 1 215 ? 18.060 -6.086 -2.875 1.00 96.50 215 GLU A C 1
ATOM 1732 O O . GLU A 1 215 ? 19.018 -5.646 -3.512 1.00 96.50 215 GLU A O 1
ATOM 1737 N N . ARG A 1 216 ? 16.798 -5.946 -3.300 1.00 95.50 216 ARG A N 1
ATOM 1738 C CA . ARG A 1 216 ? 16.439 -5.339 -4.591 1.00 95.50 216 ARG A CA 1
ATOM 1739 C C . ARG A 1 216 ? 16.809 -3.860 -4.677 1.00 95.50 216 ARG A C 1
ATOM 1741 O O . ARG A 1 216 ? 17.256 -3.397 -5.723 1.00 95.50 216 ARG A O 1
ATOM 1748 N N . ALA A 1 217 ? 16.662 -3.121 -3.578 1.00 96.81 217 ALA A N 1
ATOM 1749 C CA . ALA A 1 217 ? 17.060 -1.717 -3.502 1.00 96.81 217 ALA A CA 1
ATOM 1750 C C . ALA A 1 217 ? 18.562 -1.502 -3.232 1.00 96.81 217 ALA A C 1
ATOM 1752 O O . ALA A 1 217 ? 19.041 -0.370 -3.318 1.00 96.81 217 ALA A O 1
ATOM 1753 N N . ARG A 1 218 ? 19.306 -2.573 -2.921 1.00 96.94 218 ARG A N 1
ATOM 1754 C CA . ARG A 1 218 ? 20.716 -2.563 -2.495 1.00 96.94 218 ARG A CA 1
ATOM 1755 C C . ARG A 1 218 ? 20.976 -1.585 -1.340 1.00 96.94 218 ARG A C 1
ATOM 1757 O O . ARG A 1 218 ? 21.894 -0.767 -1.399 1.00 96.94 218 ARG A O 1
ATOM 1764 N N . VAL A 1 219 ? 20.146 -1.665 -0.297 1.00 96.62 219 VAL A N 1
ATOM 1765 C CA . VAL A 1 219 ? 20.268 -0.864 0.935 1.00 96.62 219 VAL A CA 1
ATOM 1766 C C . VAL A 1 219 ? 20.259 -1.753 2.176 1.00 96.62 219 VAL A C 1
ATOM 1768 O O . VAL A 1 219 ? 19.574 -2.770 2.207 1.00 96.62 219 VAL A O 1
ATOM 1771 N N . ASP A 1 220 ? 20.960 -1.346 3.233 1.00 95.44 220 ASP A N 1
ATOM 1772 C CA . ASP A 1 220 ? 21.034 -2.133 4.475 1.00 95.44 220 ASP A CA 1
ATOM 1773 C C . ASP A 1 220 ? 19.844 -1.889 5.420 1.00 95.44 220 ASP A C 1
ATOM 1775 O O . ASP A 1 220 ? 19.439 -2.784 6.176 1.00 95.44 220 ASP A O 1
ATOM 1779 N N . ASP A 1 221 ? 19.256 -0.690 5.352 1.00 94.25 221 ASP A N 1
ATOM 1780 C CA . ASP A 1 221 ? 18.234 -0.206 6.281 1.00 94.25 221 ASP A CA 1
ATOM 1781 C C . ASP A 1 221 ? 17.026 0.409 5.555 1.00 94.25 221 ASP A C 1
ATOM 1783 O O . ASP A 1 221 ? 17.171 1.120 4.558 1.00 94.25 221 ASP A O 1
ATOM 1787 N N . LEU A 1 222 ? 15.820 0.169 6.084 1.00 93.50 222 LEU A N 1
ATOM 1788 C CA . LEU A 1 222 ? 14.569 0.679 5.511 1.00 93.50 222 LEU A CA 1
ATOM 1789 C C . LEU A 1 222 ? 14.490 2.210 5.520 1.00 93.50 222 LEU A C 1
ATOM 1791 O O . LEU A 1 222 ? 13.848 2.780 4.643 1.00 93.50 222 LEU A O 1
ATOM 1795 N N . SER A 1 223 ? 15.166 2.887 6.451 1.00 94.00 223 SER A N 1
ATOM 1796 C CA . SER A 1 223 ? 15.259 4.353 6.488 1.00 94.00 223 SER A CA 1
ATOM 1797 C C . SER A 1 223 ? 15.995 4.950 5.284 1.00 94.00 223 SER A C 1
ATOM 1799 O O . SER A 1 223 ? 15.852 6.141 5.012 1.00 94.00 223 SER A O 1
ATOM 1801 N N . SER A 1 224 ? 16.747 4.136 4.533 1.00 95.19 224 SER A N 1
ATOM 1802 C CA . SER A 1 224 ? 17.369 4.556 3.270 1.00 95.19 224 SER A CA 1
ATOM 1803 C C . SER A 1 224 ? 16.381 4.578 2.098 1.00 95.19 224 SER A C 1
ATOM 1805 O O . SER A 1 224 ? 16.686 5.136 1.044 1.00 95.19 224 SER A O 1
ATOM 1807 N N . LEU A 1 225 ? 15.200 3.971 2.256 1.00 94.81 225 LEU A N 1
ATOM 1808 C CA . LEU A 1 225 ? 14.147 3.981 1.247 1.00 94.81 225 LEU A CA 1
ATOM 1809 C C . LEU A 1 225 ? 13.322 5.266 1.340 1.00 94.81 225 LEU A C 1
ATOM 1811 O O . LEU A 1 225 ? 13.136 5.853 2.406 1.00 94.81 225 LEU A O 1
ATOM 1815 N N . SER A 1 226 ? 12.775 5.699 0.203 1.00 92.56 226 SER A N 1
ATOM 1816 C CA . SER A 1 226 ? 11.904 6.874 0.186 1.00 92.56 226 SER A CA 1
ATOM 1817 C C . SER A 1 226 ? 10.610 6.629 0.971 1.00 92.56 226 SER A C 1
ATOM 1819 O O . SER A 1 226 ? 10.067 5.520 0.996 1.00 92.56 226 SER A O 1
ATOM 1821 N N . LYS A 1 227 ? 10.050 7.707 1.536 1.00 94.94 227 LYS A N 1
ATOM 1822 C CA . LYS A 1 227 ? 8.739 7.676 2.201 1.00 94.94 227 LYS A CA 1
ATOM 1823 C C . LYS A 1 227 ? 7.642 7.092 1.300 1.00 94.94 227 LYS A C 1
ATOM 1825 O O . LYS A 1 227 ? 6.775 6.382 1.796 1.00 94.94 227 LYS A O 1
ATOM 1830 N N . SER A 1 228 ? 7.695 7.342 -0.010 1.00 94.50 228 SER A N 1
ATOM 1831 C CA . SER A 1 228 ? 6.737 6.786 -0.973 1.00 94.50 228 SER A CA 1
ATOM 1832 C C . SER A 1 228 ? 6.843 5.266 -1.091 1.00 94.50 228 SER A C 1
ATOM 1834 O O . SER A 1 228 ? 5.817 4.600 -1.096 1.00 94.50 228 SER A O 1
ATOM 1836 N N . VAL A 1 229 ? 8.061 4.709 -1.127 1.00 96.75 229 VAL A N 1
ATOM 1837 C CA . VAL A 1 229 ? 8.278 3.253 -1.205 1.00 96.75 229 VAL A CA 1
ATOM 1838 C C . VAL A 1 2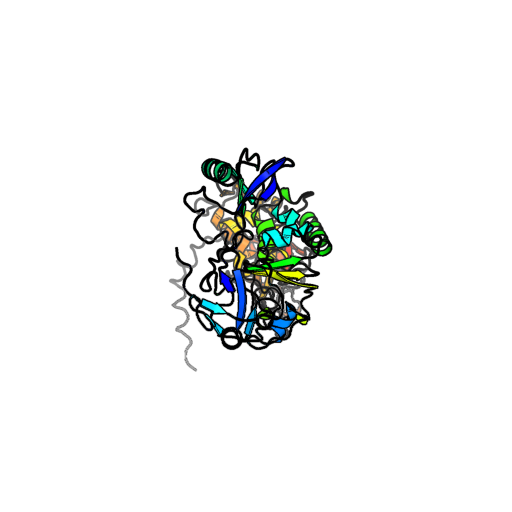29 ? 7.685 2.558 0.019 1.00 96.75 229 VAL A C 1
ATOM 1840 O O . VAL A 1 229 ? 6.864 1.658 -0.126 1.00 96.75 229 VAL A O 1
ATOM 1843 N N . LEU A 1 230 ? 8.014 3.019 1.227 1.00 97.62 230 LEU A N 1
ATOM 1844 C CA . LEU A 1 230 ? 7.422 2.462 2.450 1.00 97.62 230 LEU A CA 1
ATOM 1845 C C . LEU A 1 230 ? 5.905 2.725 2.524 1.00 97.62 230 LEU A C 1
ATOM 1847 O O . LEU A 1 230 ? 5.143 1.877 2.985 1.00 97.62 230 LEU A O 1
ATOM 1851 N N . GLY A 1 231 ? 5.453 3.869 2.005 1.00 97.81 231 GLY A N 1
ATOM 1852 C CA . GLY A 1 231 ? 4.041 4.222 1.895 1.00 97.81 231 GLY A CA 1
ATOM 1853 C C . GLY A 1 231 ? 3.252 3.265 1.002 1.00 97.81 231 GLY A C 1
ATOM 1854 O O . GLY A 1 231 ? 2.157 2.868 1.383 1.00 97.81 231 GLY A O 1
ATOM 1855 N N . TYR A 1 232 ? 3.802 2.818 -0.134 1.00 98.12 232 TYR A N 1
ATOM 1856 C CA . TYR A 1 232 ? 3.144 1.824 -0.990 1.00 98.12 232 TYR A CA 1
ATOM 1857 C C . TYR A 1 232 ? 2.902 0.509 -0.252 1.00 98.12 232 TYR A C 1
ATOM 1859 O O . TYR A 1 232 ? 1.817 -0.058 -0.370 1.00 98.12 232 TYR A O 1
ATOM 1867 N N . PHE A 1 233 ? 3.864 0.060 0.561 1.00 98.50 233 PHE A N 1
ATOM 1868 C CA . PHE A 1 233 ? 3.682 -1.117 1.408 1.00 98.50 233 PHE A CA 1
ATOM 1869 C C . PHE A 1 233 ? 2.567 -0.908 2.438 1.00 98.50 233 PHE A C 1
ATOM 1871 O O . PHE A 1 233 ? 1.661 -1.733 2.534 1.00 98.50 233 PHE A O 1
ATOM 1878 N N . LEU A 1 234 ? 2.587 0.200 3.183 1.00 98.31 234 LEU A N 1
ATOM 1879 C CA . LEU A 1 234 ? 1.570 0.476 4.203 1.00 98.31 234 LEU A CA 1
ATOM 1880 C C . LEU A 1 234 ? 0.175 0.605 3.580 1.00 98.31 234 LEU A C 1
ATOM 1882 O O . LEU A 1 234 ? -0.767 -0.041 4.031 1.00 98.31 234 LEU A O 1
ATOM 1886 N N . ASN A 1 235 ? 0.053 1.353 2.485 1.00 98.00 235 ASN A N 1
ATOM 1887 C CA . ASN A 1 235 ? -1.198 1.536 1.754 1.00 98.00 235 ASN A CA 1
ATOM 1888 C C . ASN A 1 235 ? -1.763 0.222 1.212 1.00 98.00 235 ASN A C 1
ATOM 1890 O O . ASN A 1 235 ? -2.985 0.086 1.136 1.00 98.00 235 ASN A O 1
ATOM 1894 N N . ALA A 1 236 ? -0.907 -0.755 0.889 1.00 98.44 236 ALA A N 1
ATOM 1895 C CA . ALA A 1 236 ? -1.358 -2.061 0.424 1.00 98.44 236 ALA A CA 1
ATOM 1896 C C . ALA A 1 236 ? -2.167 -2.828 1.494 1.00 98.44 236 ALA A C 1
ATOM 1898 O O . ALA A 1 236 ? -2.984 -3.691 1.174 1.00 98.44 236 ALA A O 1
ATOM 1899 N N . HIS A 1 237 ? -1.977 -2.467 2.765 1.00 98.62 237 HIS A N 1
ATOM 1900 C CA . HIS A 1 237 ? -2.569 -3.098 3.944 1.00 98.62 237 HIS A CA 1
ATOM 1901 C C . HIS A 1 237 ? -3.691 -2.267 4.588 1.00 98.62 237 HIS A C 1
ATOM 1903 O O . HIS A 1 237 ? -4.236 -2.639 5.631 1.00 98.62 237 HIS A O 1
ATOM 1909 N N . MET A 1 238 ? -4.042 -1.134 3.976 1.00 97.94 238 MET A N 1
ATOM 1910 C CA . MET A 1 238 ? -5.005 -0.171 4.500 1.00 97.94 238 MET A CA 1
ATOM 1911 C C . MET A 1 238 ? -6.169 0.005 3.530 1.00 97.94 238 MET A C 1
ATOM 1913 O O . MET A 1 238 ? -5.969 0.310 2.354 1.00 97.94 238 MET A O 1
ATOM 1917 N N . VAL A 1 239 ? -7.395 -0.132 4.036 1.00 96.88 239 VAL A N 1
ATOM 1918 C CA . VAL A 1 239 ? -8.621 0.077 3.254 1.00 96.88 239 VAL A CA 1
ATOM 1919 C C . VAL A 1 239 ? -9.509 1.116 3.936 1.00 96.88 239 VAL A C 1
ATOM 1921 O O . VAL A 1 239 ? -9.762 1.034 5.139 1.00 96.88 239 VAL A O 1
ATOM 1924 N N . ASN A 1 240 ? -10.000 2.094 3.171 1.00 93.88 240 ASN A N 1
ATOM 1925 C CA . ASN A 1 240 ? -10.843 3.186 3.674 1.00 93.88 240 ASN A CA 1
ATOM 1926 C C . ASN A 1 240 ? -12.344 2.818 3.745 1.00 93.88 240 ASN A C 1
ATOM 1928 O O . ASN A 1 240 ? -13.219 3.618 3.421 1.00 93.88 240 ASN A O 1
ATOM 1932 N N . GLU A 1 241 ? -12.633 1.582 4.135 1.00 93.94 241 GLU A N 1
ATOM 1933 C CA . GLU A 1 241 ? -13.969 1.021 4.352 1.00 93.94 241 GLU A CA 1
ATOM 1934 C C . GLU A 1 241 ? -13.855 -0.228 5.243 1.00 93.94 241 GLU A C 1
ATOM 1936 O O . GLU A 1 241 ? -12.756 -0.756 5.455 1.00 93.94 241 GLU A O 1
ATOM 1941 N N . ILE A 1 242 ? -14.983 -0.712 5.773 1.00 95.31 242 ILE A N 1
ATOM 1942 C CA . ILE A 1 242 ? -15.042 -2.019 6.438 1.00 95.31 242 ILE A CA 1
ATOM 1943 C C . ILE A 1 242 ? -15.100 -3.091 5.352 1.00 95.31 242 ILE A C 1
ATOM 1945 O O . ILE A 1 242 ? -16.086 -3.197 4.623 1.00 95.31 242 ILE A O 1
ATOM 1949 N N . VAL A 1 243 ? -14.056 -3.911 5.271 1.00 96.62 243 VAL A N 1
ATOM 1950 C CA . VAL A 1 243 ? -14.030 -5.081 4.400 1.00 96.62 243 VAL A CA 1
ATOM 1951 C C . VAL A 1 243 ? -14.716 -6.222 5.126 1.00 96.62 243 VAL A C 1
ATOM 1953 O O . VAL A 1 243 ? -14.152 -6.818 6.044 1.00 96.62 243 VAL A O 1
ATOM 1956 N N . TRP A 1 244 ? -15.936 -6.530 4.707 1.00 97.44 244 TRP A N 1
ATOM 1957 C CA . TRP A 1 244 ? -16.655 -7.709 5.171 1.00 97.44 244 TRP A CA 1
ATOM 1958 C C . TRP A 1 244 ? -16.164 -8.977 4.461 1.00 97.44 244 TRP A C 1
ATOM 1960 O O . TRP A 1 244 ? -15.855 -8.908 3.266 1.00 97.44 244 TRP A O 1
ATOM 1970 N N . PRO A 1 245 ? -16.138 -10.137 5.141 1.00 97.31 245 PRO A N 1
ATOM 1971 C CA . PRO A 1 245 ? -15.800 -11.422 4.529 1.00 97.31 245 PRO A CA 1
ATOM 1972 C C . PRO A 1 245 ? -16.529 -11.712 3.206 1.00 97.31 245 PRO A C 1
ATOM 1974 O O . PRO A 1 245 ? -15.887 -12.080 2.220 1.00 97.31 245 PRO A O 1
ATOM 1977 N N . SER A 1 246 ? -17.836 -11.451 3.132 1.00 96.56 246 SER A N 1
ATOM 1978 C CA . SER A 1 246 ? -18.655 -11.625 1.921 1.00 96.56 246 SER A CA 1
ATOM 1979 C C . SER A 1 246 ? -18.267 -10.688 0.769 1.00 96.56 246 SER A C 1
ATOM 1981 O O . SER A 1 246 ? -18.462 -11.016 -0.403 1.00 96.56 246 SER A O 1
ATOM 1983 N N . ASN A 1 247 ? -17.661 -9.538 1.075 1.00 95.06 247 ASN A N 1
ATOM 1984 C CA . ASN A 1 247 ? -17.246 -8.534 0.093 1.00 95.06 247 ASN A CA 1
ATOM 1985 C C . ASN A 1 247 ? -15.749 -8.597 -0.252 1.00 95.06 247 ASN A C 1
ATOM 1987 O O . ASN A 1 247 ? -15.304 -7.906 -1.168 1.00 95.06 247 ASN A O 1
ATOM 1991 N N . PHE A 1 248 ? -14.989 -9.482 0.400 1.00 97.25 248 PHE A N 1
ATOM 1992 C CA . PHE A 1 248 ? -13.529 -9.570 0.315 1.00 97.25 248 PHE A CA 1
ATOM 1993 C C . PHE A 1 248 ? -12.972 -9.575 -1.120 1.00 97.25 248 PHE A C 1
ATOM 1995 O O . PHE A 1 248 ? -12.014 -8.869 -1.417 1.00 97.25 248 PHE A O 1
ATOM 2002 N N . LYS A 1 249 ? -13.598 -10.314 -2.049 1.00 96.81 249 LYS A N 1
ATOM 2003 C CA . LYS A 1 249 ? -13.135 -10.405 -3.451 1.00 96.81 249 LYS A CA 1
ATOM 2004 C C . LYS A 1 249 ? -13.285 -9.111 -4.258 1.00 96.81 249 LYS A C 1
ATOM 2006 O O . LYS A 1 249 ? -12.693 -8.996 -5.328 1.00 96.81 249 LYS A O 1
ATOM 2011 N N . LYS A 1 250 ? -14.121 -8.176 -3.803 1.00 95.69 250 LYS A N 1
ATOM 2012 C CA . LYS A 1 250 ? -14.376 -6.892 -4.474 1.00 95.69 250 LYS A CA 1
ATOM 2013 C C . LYS A 1 250 ? -13.558 -5.755 -3.868 1.00 95.69 250 LYS A C 1
ATOM 2015 O O . LYS A 1 250 ? -13.374 -4.738 -4.527 1.00 95.69 250 LYS A O 1
ATOM 2020 N N . SER A 1 251 ? -13.090 -5.924 -2.635 1.00 96.25 251 SER A N 1
ATOM 2021 C CA . SER A 1 251 ? -12.400 -4.874 -1.898 1.00 96.25 251 SER A CA 1
ATOM 2022 C C . SER A 1 251 ? -11.012 -4.594 -2.463 1.00 96.25 251 SER A C 1
ATOM 2024 O O . SER A 1 251 ? -10.255 -5.501 -2.823 1.00 96.25 251 SER A O 1
ATOM 2026 N N . MET A 1 252 ? -10.678 -3.307 -2.497 1.00 97.25 252 MET A N 1
ATOM 2027 C CA . MET A 1 252 ? -9.371 -2.813 -2.900 1.00 97.25 252 MET A CA 1
ATOM 2028 C C . MET A 1 252 ? -8.743 -2.000 -1.778 1.00 97.25 252 MET A C 1
ATOM 2030 O O . MET A 1 252 ? -9.434 -1.298 -1.046 1.00 97.25 252 MET A O 1
ATOM 2034 N N . ASN A 1 253 ? -7.425 -2.078 -1.657 1.00 97.69 253 ASN A N 1
ATOM 2035 C CA . ASN A 1 253 ? -6.665 -1.241 -0.740 1.00 97.69 253 ASN A CA 1
ATOM 2036 C C . ASN A 1 253 ? -6.476 0.185 -1.281 1.00 97.69 253 ASN A C 1
ATOM 2038 O O . ASN A 1 253 ? -6.912 0.532 -2.380 1.00 97.69 253 ASN A O 1
ATOM 2042 N N . ALA A 1 254 ? -5.800 1.026 -0.505 1.00 96.06 254 ALA A N 1
ATOM 2043 C CA . ALA A 1 254 ? -5.601 2.429 -0.847 1.00 96.06 254 ALA A CA 1
ATOM 2044 C C . ALA A 1 254 ? -4.696 2.682 -2.068 1.00 96.06 254 ALA A C 1
ATOM 2046 O O . ALA A 1 254 ? -4.686 3.795 -2.587 1.00 96.06 254 ALA A O 1
ATOM 2047 N N . ASN A 1 255 ? -3.973 1.670 -2.555 1.00 97.00 255 ASN A N 1
ATOM 2048 C CA . ASN A 1 255 ? -3.245 1.739 -3.826 1.00 97.00 255 ASN A CA 1
ATOM 2049 C C . ASN A 1 255 ? -4.133 1.395 -5.042 1.00 97.00 255 ASN A C 1
ATOM 2051 O O . ASN A 1 255 ? -3.651 1.425 -6.181 1.00 97.00 255 ASN A O 1
ATOM 2055 N N . GLY A 1 256 ? -5.409 1.048 -4.829 1.00 96.69 256 GLY A N 1
ATOM 2056 C CA . GLY A 1 256 ? -6.313 0.571 -5.879 1.00 96.69 256 GLY A CA 1
ATOM 2057 C C . GLY A 1 256 ? -6.017 -0.867 -6.306 1.00 96.69 256 GLY A C 1
ATOM 2058 O O . GLY A 1 256 ? -6.102 -1.196 -7.487 1.00 96.69 256 GLY A O 1
ATOM 2059 N N . GLU A 1 257 ? -5.597 -1.710 -5.366 1.00 98.19 257 GLU A N 1
ATOM 2060 C CA . GLU A 1 257 ? -5.212 -3.100 -5.613 1.00 98.19 257 GLU A CA 1
ATOM 2061 C C . GLU A 1 257 ? -6.185 -4.032 -4.904 1.00 98.19 257 GLU A C 1
ATOM 2063 O O . GLU A 1 257 ? -6.537 -3.801 -3.746 1.00 98.19 257 GLU A O 1
ATOM 2068 N N . PHE A 1 258 ? -6.596 -5.113 -5.562 1.00 98.19 258 PHE A N 1
ATOM 2069 C CA . PHE A 1 258 ? -7.391 -6.137 -4.900 1.00 98.19 258 PHE A CA 1
ATOM 2070 C C . PHE A 1 258 ? -6.583 -6.772 -3.769 1.00 98.19 258 PHE A C 1
ATOM 2072 O O . PHE A 1 258 ? -5.491 -7.290 -3.996 1.00 98.19 258 PHE A O 1
ATOM 2079 N N . ILE A 1 259 ? -7.153 -6.805 -2.565 1.00 97.19 259 ILE A N 1
ATOM 2080 C CA . ILE A 1 259 ? -6.497 -7.364 -1.370 1.00 97.19 259 ILE A CA 1
ATOM 2081 C C . ILE A 1 259 ? -6.159 -8.856 -1.507 1.00 97.19 259 ILE A C 1
ATOM 2083 O O . ILE A 1 259 ? -5.216 -9.339 -0.891 1.00 97.19 259 ILE A O 1
ATOM 2087 N N . ASN A 1 260 ? -6.885 -9.582 -2.365 1.00 96.38 260 ASN A N 1
ATOM 2088 C CA . ASN A 1 260 ? -6.615 -10.982 -2.707 1.00 96.38 260 ASN A CA 1
ATOM 2089 C C . ASN A 1 260 ? -5.738 -11.150 -3.970 1.00 96.38 260 ASN A C 1
ATOM 2091 O O . ASN A 1 260 ? -5.568 -12.262 -4.475 1.00 96.38 260 ASN A O 1
ATOM 2095 N N . GLY A 1 261 ? -5.242 -10.044 -4.534 1.00 95.56 261 GLY A N 1
ATOM 2096 C CA . GLY A 1 261 ? -4.356 -9.980 -5.694 1.00 95.56 261 GLY A CA 1
ATOM 2097 C C . GLY A 1 261 ? -4.961 -10.364 -7.049 1.00 95.56 261 GLY A C 1
ATOM 2098 O O . GLY A 1 261 ? -4.222 -10.361 -8.033 1.00 95.56 261 GLY A O 1
ATOM 2099 N N . LYS A 1 262 ? -6.248 -10.737 -7.125 1.00 94.56 262 LYS A N 1
ATOM 2100 C CA . LYS A 1 262 ? -6.910 -11.187 -8.373 1.00 94.56 262 LYS A CA 1
ATOM 2101 C C . LYS A 1 262 ? -8.396 -10.804 -8.491 1.00 94.56 262 LYS A C 1
ATOM 2103 O O . LYS A 1 262 ? -9.072 -11.236 -9.425 1.00 94.56 262 LYS A O 1
ATOM 2108 N N . GLY A 1 263 ? -8.931 -10.041 -7.544 1.00 95.38 263 GLY A N 1
ATOM 2109 C CA . GLY A 1 263 ? -10.335 -9.639 -7.504 1.00 95.38 263 GLY A CA 1
ATOM 2110 C C . GLY A 1 263 ? -11.292 -10.832 -7.500 1.00 95.38 263 GLY A C 1
ATOM 2111 O O . GLY A 1 263 ? -11.104 -11.801 -6.760 1.00 95.38 263 GLY A O 1
ATOM 2112 N N . LEU A 1 264 ? -12.309 -10.792 -8.363 1.00 94.88 264 LEU A N 1
ATOM 2113 C CA . LEU A 1 264 ? -13.332 -11.842 -8.467 1.00 94.88 264 LEU A CA 1
ATOM 2114 C C . LEU A 1 264 ? -12.759 -13.227 -8.816 1.00 94.88 264 LEU A C 1
ATOM 2116 O O . LEU A 1 264 ? -13.302 -14.237 -8.365 1.00 94.88 264 LEU A O 1
ATOM 2120 N N . SER A 1 265 ? -11.640 -13.270 -9.543 1.00 92.88 265 SER A N 1
ATOM 2121 C CA . SER A 1 265 ? -10.939 -14.505 -9.925 1.00 92.88 265 SER A CA 1
ATOM 2122 C C . SER A 1 265 ? -9.968 -15.013 -8.849 1.00 92.88 265 SER A C 1
ATOM 2124 O O . SER A 1 265 ? -9.292 -16.021 -9.050 1.00 92.88 265 SER A O 1
ATOM 2126 N N . GLY A 1 266 ? -9.846 -14.303 -7.724 1.00 94.00 266 GLY A N 1
ATOM 2127 C CA . GLY A 1 266 ? -8.998 -14.677 -6.594 1.00 94.00 266 GLY A CA 1
ATOM 2128 C C . GLY A 1 266 ? -9.694 -15.539 -5.543 1.00 94.00 266 GLY A C 1
ATOM 2129 O O . GLY A 1 266 ? -10.877 -15.884 -5.653 1.00 94.00 266 GLY A O 1
ATOM 2130 N N . VAL A 1 267 ? -8.940 -15.851 -4.489 1.00 96.50 267 VAL A N 1
ATOM 2131 C CA . VAL A 1 267 ? -9.429 -16.579 -3.310 1.00 96.50 267 VAL A CA 1
ATOM 2132 C C . VAL A 1 267 ? -10.465 -15.760 -2.534 1.00 96.50 267 VAL A C 1
ATOM 2134 O O . VAL A 1 267 ? -10.479 -14.524 -2.591 1.00 96.50 267 VAL A O 1
ATOM 2137 N N . GLY A 1 268 ? -11.379 -16.455 -1.856 1.00 97.06 268 GLY A N 1
ATOM 2138 C CA . GLY A 1 268 ? -12.325 -15.845 -0.915 1.00 97.06 268 GLY A CA 1
ATOM 2139 C C . GLY A 1 268 ? -11.710 -15.658 0.473 1.00 97.06 268 GLY A C 1
ATOM 2140 O O . GLY A 1 268 ? -10.592 -16.098 0.716 1.00 97.06 268 GLY A O 1
ATOM 2141 N N . PHE A 1 269 ? -12.460 -15.049 1.396 1.00 97.50 269 PHE A N 1
ATOM 2142 C CA . PHE A 1 269 ? -11.989 -14.765 2.759 1.00 97.50 269 PHE A CA 1
ATOM 2143 C C . PHE A 1 269 ? -11.522 -16.020 3.521 1.00 97.50 269 PHE A C 1
ATOM 2145 O O . PHE A 1 269 ? -10.497 -15.999 4.189 1.00 97.50 269 PHE A O 1
ATOM 2152 N N . ALA A 1 270 ? -12.231 -17.146 3.391 1.00 95.75 270 ALA A N 1
ATOM 2153 C CA . ALA A 1 270 ? -11.876 -18.388 4.090 1.00 95.75 270 ALA A CA 1
ATOM 2154 C C . ALA A 1 270 ? -10.495 -18.951 3.693 1.00 95.75 270 ALA A C 1
ATOM 2156 O O . ALA A 1 270 ? -9.856 -19.642 4.480 1.00 95.75 270 ALA A O 1
ATOM 2157 N N . GLU A 1 271 ? -10.030 -18.642 2.483 1.00 96.69 271 GLU A N 1
ATOM 2158 C CA . GLU A 1 271 ? -8.758 -19.107 1.915 1.00 96.69 271 GLU A CA 1
ATOM 2159 C C . GLU A 1 271 ? -7.712 -17.983 1.865 1.00 96.69 271 GLU A C 1
ATOM 2161 O O . GLU A 1 271 ? -6.634 -18.151 1.298 1.00 96.69 271 GLU A O 1
ATOM 2166 N N . SER A 1 272 ? -8.018 -16.810 2.424 1.00 96.06 272 SER A N 1
ATOM 2167 C CA . SER A 1 272 ? -7.191 -15.620 2.261 1.00 96.06 272 SER A CA 1
ATOM 2168 C C . SER A 1 272 ? -6.052 -15.515 3.269 1.00 96.06 272 SER A C 1
ATOM 2170 O O . SER A 1 272 ? -5.524 -14.425 3.431 1.00 96.06 272 SER A O 1
ATOM 2172 N N . GLY A 1 273 ? -5.723 -16.572 4.015 1.00 97.12 273 GLY A N 1
ATOM 2173 C CA . GLY A 1 273 ? -4.654 -16.530 5.023 1.00 97.12 273 GLY A CA 1
ATOM 2174 C C . GLY A 1 273 ? -4.942 -15.614 6.222 1.00 97.12 273 GLY A C 1
ATOM 2175 O O . GLY A 1 273 ? -4.017 -15.188 6.913 1.00 97.12 273 GLY A O 1
ATOM 2176 N N . VAL A 1 274 ? -6.213 -15.272 6.482 1.00 98.19 274 VAL A N 1
ATOM 2177 C CA . VAL A 1 274 ? -6.608 -14.540 7.697 1.00 98.19 274 VAL A CA 1
ATOM 2178 C C . VAL A 1 274 ? -6.539 -15.482 8.893 1.00 98.19 274 VAL A C 1
ATOM 2180 O O . VAL A 1 274 ? -7.200 -16.515 8.932 1.00 98.19 274 VAL A O 1
ATOM 2183 N N . THR A 1 275 ? -5.748 -15.101 9.891 1.00 97.69 275 THR A N 1
ATOM 2184 C CA . THR A 1 275 ? -5.501 -15.890 11.106 1.00 97.69 275 THR A CA 1
ATOM 2185 C C . THR A 1 275 ? -6.294 -15.385 12.308 1.00 97.69 275 THR A C 1
ATOM 2187 O O . THR A 1 275 ? -6.544 -16.141 13.247 1.00 97.69 275 THR A O 1
ATOM 2190 N N . LYS A 1 276 ? -6.707 -14.112 12.297 1.00 97.69 276 LYS A N 1
ATOM 2191 C CA . LYS A 1 276 ? -7.540 -13.512 13.344 1.00 97.69 276 LYS A CA 1
ATOM 2192 C C . LYS A 1 276 ? -8.330 -12.328 12.805 1.00 97.69 276 LYS A C 1
ATOM 2194 O O . LYS A 1 276 ? -7.777 -11.483 12.108 1.00 97.69 276 LYS A O 1
ATOM 2199 N N . SER A 1 277 ? -9.586 -12.228 13.224 1.00 97.75 277 SER A N 1
ATOM 2200 C CA . SER A 1 277 ? -10.475 -11.102 12.934 1.00 97.75 277 SER A CA 1
ATOM 2201 C C . SER A 1 277 ? -10.811 -10.374 14.230 1.00 97.75 277 SER A C 1
ATOM 2203 O O . SER A 1 277 ? -11.057 -10.994 15.262 1.00 97.75 277 SER A O 1
ATOM 2205 N N . THR A 1 278 ? -10.768 -9.046 14.230 1.00 96.75 278 THR A N 1
ATOM 2206 C CA . THR A 1 278 ? -11.068 -8.227 15.412 1.00 96.75 278 THR A CA 1
ATOM 2207 C C . THR A 1 278 ? -11.841 -6.988 14.996 1.00 96.75 278 THR A C 1
ATOM 2209 O O . THR A 1 278 ? -11.390 -6.226 14.145 1.00 96.75 278 THR A O 1
ATOM 2212 N N . PHE A 1 279 ? -12.989 -6.760 15.629 1.00 96.19 279 PHE A N 1
ATOM 2213 C CA . PHE A 1 279 ? -13.724 -5.511 15.469 1.00 96.19 279 PHE A CA 1
ATOM 2214 C C . PHE A 1 279 ? -13.152 -4.442 16.412 1.00 96.19 279 PHE A C 1
ATOM 2216 O O . PHE A 1 279 ? -12.989 -4.680 17.610 1.00 96.19 279 PHE A O 1
ATOM 2223 N N . ALA A 1 280 ? -12.841 -3.271 15.865 1.00 95.94 280 ALA A N 1
ATOM 2224 C CA . ALA A 1 280 ? -12.331 -2.097 16.565 1.00 95.94 280 ALA A CA 1
ATOM 2225 C C . ALA A 1 280 ? -13.401 -0.991 16.600 1.00 95.94 280 ALA A C 1
ATOM 2227 O O . ALA A 1 280 ? -14.375 -1.017 15.848 1.00 95.94 280 ALA A O 1
ATOM 2228 N N . SER A 1 281 ? -13.235 0.024 17.446 1.00 94.50 281 SER A N 1
ATOM 2229 C CA . SER A 1 281 ? -14.186 1.144 17.518 1.00 94.50 281 SER A CA 1
ATOM 2230 C C . SER A 1 281 ? -14.274 1.922 16.192 1.00 94.50 281 SER A C 1
ATOM 2232 O O . SER A 1 281 ? -15.357 2.298 15.738 1.00 94.50 281 SER A O 1
ATOM 2234 N N . ASN A 1 282 ? -13.155 2.099 15.492 1.00 93.81 282 ASN A N 1
ATOM 2235 C CA . ASN A 1 282 ? -13.089 2.833 14.228 1.00 93.81 282 ASN A CA 1
ATOM 2236 C C . ASN A 1 282 ? -13.065 1.943 12.971 1.00 93.81 282 ASN A C 1
ATOM 2238 O O . ASN A 1 282 ? -13.039 2.477 11.864 1.00 93.81 282 ASN A O 1
ATOM 2242 N N . GLY A 1 283 ? -13.157 0.616 13.092 1.00 95.81 283 GLY A N 1
ATOM 2243 C CA . GLY A 1 283 ? -13.038 -0.267 11.931 1.00 95.81 283 GLY A CA 1
ATOM 2244 C C . GLY A 1 283 ? -12.864 -1.743 12.269 1.00 95.81 283 GLY A C 1
ATOM 2245 O O . GLY A 1 283 ? -13.290 -2.197 13.326 1.00 95.81 283 GLY A O 1
ATOM 2246 N N . VAL A 1 284 ? -12.214 -2.488 11.380 1.00 97.50 284 VAL A N 1
ATOM 2247 C CA . VAL A 1 284 ? -11.888 -3.907 11.561 1.00 97.50 284 VAL A CA 1
ATOM 2248 C C . VAL A 1 284 ? -10.399 -4.159 11.331 1.00 97.50 284 VAL A C 1
ATOM 2250 O O . VAL A 1 284 ? -9.756 -3.517 10.502 1.00 97.50 284 VAL A O 1
ATOM 2253 N N . LYS A 1 285 ? -9.832 -5.090 12.095 1.00 98.25 285 LYS A N 1
ATOM 2254 C CA . LYS A 1 285 ? -8.446 -5.542 11.976 1.00 98.25 285 LYS A CA 1
ATOM 2255 C C . LYS A 1 285 ? -8.433 -7.027 11.640 1.00 98.25 285 LYS A C 1
ATOM 2257 O O . LYS A 1 285 ? -9.043 -7.821 12.357 1.00 98.25 285 LYS A O 1
ATOM 2262 N N . TYR A 1 286 ? -7.693 -7.389 10.604 1.00 98.62 286 TYR A N 1
ATOM 2263 C CA . TYR A 1 286 ? -7.410 -8.763 10.224 1.00 98.62 286 TYR A CA 1
ATOM 2264 C C . TYR A 1 286 ? -5.919 -9.026 10.366 1.00 98.62 286 TYR A C 1
ATOM 2266 O O . TYR A 1 286 ? -5.118 -8.345 9.735 1.00 98.62 286 TYR A O 1
ATOM 2274 N N . ASN A 1 287 ? -5.530 -10.010 11.167 1.00 98.69 287 ASN A N 1
ATOM 2275 C CA . ASN A 1 287 ? -4.177 -10.548 11.105 1.00 98.69 287 ASN A CA 1
ATOM 2276 C C . ASN A 1 287 ? -4.102 -11.550 9.954 1.00 98.69 287 ASN A C 1
ATOM 2278 O O . ASN A 1 287 ? -4.984 -12.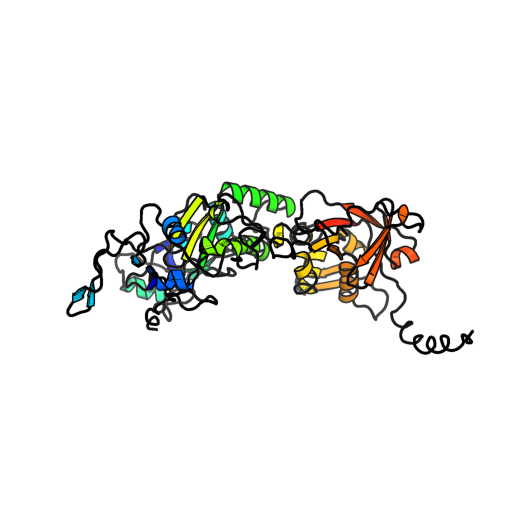400 9.828 1.00 98.69 287 ASN A O 1
ATOM 2282 N N . ILE A 1 288 ? -3.053 -11.466 9.143 1.00 98.69 288 ILE A N 1
ATOM 2283 C CA . ILE A 1 288 ? -2.834 -12.338 7.986 1.00 98.69 288 ILE 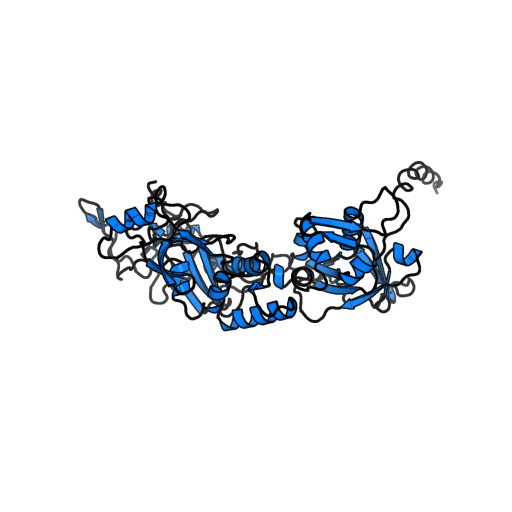A CA 1
ATOM 2284 C C . ILE A 1 288 ? -1.440 -12.966 8.042 1.00 98.69 288 ILE A C 1
ATOM 2286 O O . ILE A 1 288 ? -0.510 -12.404 8.617 1.00 98.69 288 ILE A O 1
ATOM 2290 N N . ASP A 1 289 ? -1.287 -14.153 7.470 1.00 98.12 289 ASP A N 1
ATOM 2291 C CA . ASP A 1 289 ? -0.024 -14.904 7.465 1.00 98.12 289 ASP A CA 1
ATOM 2292 C C . ASP A 1 289 ? 0.976 -14.461 6.380 1.00 98.12 289 ASP A C 1
ATOM 2294 O O . ASP A 1 289 ? 2.122 -14.905 6.394 1.00 98.12 289 ASP A O 1
ATOM 2298 N N . HIS A 1 290 ? 0.581 -13.547 5.493 1.00 98.44 290 HIS A N 1
ATOM 2299 C CA . HIS A 1 290 ? 1.346 -13.101 4.328 1.00 98.44 290 HIS A CA 1
ATOM 2300 C C . HIS A 1 290 ? 1.295 -11.574 4.165 1.00 98.44 290 HIS A C 1
ATOM 2302 O O . HIS A 1 290 ? 0.484 -10.896 4.784 1.00 98.44 290 HIS A O 1
ATOM 2308 N N . VAL A 1 291 ? 2.154 -11.026 3.304 1.00 98.56 291 VAL A N 1
ATOM 2309 C CA . VAL A 1 291 ? 2.094 -9.620 2.869 1.00 98.56 291 VAL A CA 1
ATOM 2310 C C . VAL A 1 291 ? 1.118 -9.484 1.701 1.00 98.56 291 VAL A C 1
ATOM 2312 O O . VAL A 1 291 ? 1.200 -10.251 0.737 1.00 98.56 291 VAL A O 1
ATOM 2315 N N . ILE A 1 292 ? 0.222 -8.492 1.753 1.00 98.50 292 ILE A N 1
ATOM 2316 C CA . ILE A 1 292 ? -0.640 -8.164 0.611 1.00 98.50 292 ILE A CA 1
ATOM 2317 C C . ILE A 1 292 ? 0.246 -7.678 -0.535 1.00 98.50 292 ILE A C 1
ATOM 2319 O O . ILE A 1 292 ? 1.031 -6.739 -0.392 1.00 98.50 292 ILE A O 1
ATOM 2323 N N . LYS A 1 293 ? 0.121 -8.343 -1.685 1.00 97.12 293 LYS A N 1
ATOM 2324 C CA . LYS A 1 293 ? 0.881 -8.013 -2.893 1.00 97.12 293 LYS A CA 1
ATOM 2325 C C . LYS A 1 293 ? 0.528 -6.612 -3.378 1.00 97.12 293 LYS A C 1
ATOM 2327 O O . LYS A 1 293 ? -0.645 -6.249 -3.401 1.00 97.12 293 LYS A O 1
ATOM 2332 N N . SER A 1 294 ? 1.530 -5.881 -3.857 1.00 98.12 294 SER A N 1
ATOM 2333 C CA . SER A 1 294 ? 1.349 -4.535 -4.397 1.00 98.12 294 SER A CA 1
ATOM 2334 C C . SER A 1 294 ? 1.871 -4.434 -5.823 1.00 98.12 294 SER A C 1
ATOM 2336 O O . SER A 1 294 ? 2.944 -4.942 -6.162 1.00 98.12 294 SER A O 1
ATOM 2338 N N . LYS A 1 295 ? 1.138 -3.702 -6.665 1.00 97.88 295 LYS A N 1
ATOM 2339 C CA . LYS A 1 295 ? 1.528 -3.384 -8.039 1.00 97.88 295 LYS A CA 1
ATOM 2340 C C . LYS A 1 295 ? 2.894 -2.695 -8.095 1.00 97.88 295 LYS A C 1
ATOM 2342 O O . LYS A 1 295 ? 3.628 -2.901 -9.052 1.00 97.88 295 LYS A O 1
ATOM 2347 N N . TYR A 1 296 ? 3.289 -1.962 -7.055 1.00 98.12 296 TYR A N 1
ATOM 2348 C CA . TYR A 1 296 ? 4.587 -1.285 -6.993 1.00 98.12 296 TYR A CA 1
ATOM 2349 C C . TYR A 1 296 ? 5.776 -2.226 -6.763 1.00 98.12 296 TYR A C 1
ATOM 2351 O O . TYR A 1 296 ? 6.890 -1.880 -7.143 1.00 98.12 296 TYR A O 1
ATOM 2359 N N . PHE A 1 297 ? 5.556 -3.414 -6.190 1.00 97.94 297 PHE A N 1
ATOM 2360 C CA . PHE A 1 297 ? 6.626 -4.376 -5.878 1.00 97.94 297 PHE A CA 1
ATOM 2361 C C . PHE A 1 297 ? 6.592 -5.628 -6.750 1.00 97.94 297 PHE A C 1
ATOM 2363 O O . PHE A 1 297 ? 7.608 -6.303 -6.891 1.00 97.94 297 PHE A O 1
ATOM 2370 N N . ASN A 1 298 ? 5.441 -5.934 -7.353 1.00 97.50 298 ASN A N 1
ATOM 2371 C CA . ASN A 1 298 ? 5.239 -7.173 -8.097 1.00 97.50 298 ASN A CA 1
ATOM 2372 C C . ASN A 1 298 ? 5.219 -6.999 -9.621 1.00 97.50 298 ASN A C 1
ATOM 2374 O O . ASN A 1 298 ? 5.257 -8.006 -10.323 1.00 97.50 298 ASN A O 1
ATOM 2378 N N . THR A 1 299 ? 5.171 -5.771 -10.139 1.00 98.00 299 THR A N 1
ATOM 2379 C CA . THR A 1 299 ? 5.155 -5.506 -11.589 1.00 98.00 299 THR A CA 1
ATOM 2380 C C . THR A 1 299 ? 6.536 -5.162 -12.129 1.00 98.00 299 THR A C 1
ATOM 2382 O O . THR A 1 299 ? 7.445 -4.855 -11.361 1.00 98.00 299 THR A O 1
ATOM 2385 N N . VAL A 1 300 ? 6.697 -5.130 -13.449 1.00 97.62 300 VAL A N 1
ATOM 2386 C CA . VAL A 1 300 ? 7.922 -4.666 -14.121 1.00 97.62 300 VAL A CA 1
ATOM 2387 C C . VAL A 1 300 ? 8.349 -3.247 -13.708 1.00 97.62 300 VAL A C 1
ATOM 2389 O O . VAL A 1 300 ? 9.538 -2.940 -13.733 1.00 97.62 300 VAL A O 1
ATOM 2392 N N . TYR A 1 301 ? 7.420 -2.389 -13.260 1.00 97.81 301 TYR A N 1
ATOM 2393 C CA . TYR A 1 301 ? 7.760 -1.063 -12.726 1.00 97.81 301 TYR A CA 1
ATOM 2394 C C . TYR A 1 301 ? 8.592 -1.138 -11.440 1.00 97.81 301 TYR A C 1
ATOM 2396 O O . TYR A 1 301 ? 9.372 -0.231 -11.162 1.00 97.81 301 TYR A O 1
ATOM 2404 N N . SER A 1 302 ? 8.465 -2.222 -10.668 1.00 97.44 302 SER A N 1
ATOM 2405 C CA . SER A 1 302 ? 9.239 -2.407 -9.435 1.00 97.44 302 SER A CA 1
ATOM 2406 C C . SER A 1 302 ? 10.748 -2.384 -9.679 1.00 97.44 302 SER A C 1
ATOM 2408 O O . SER A 1 302 ? 11.491 -1.939 -8.811 1.00 97.44 302 SER A O 1
ATOM 2410 N N . GLU A 1 303 ? 11.198 -2.793 -10.869 1.00 97.56 303 GLU A N 1
ATOM 2411 C CA . GLU A 1 303 ? 12.609 -2.736 -11.243 1.00 97.56 303 GLU A CA 1
ATOM 2412 C C . GLU A 1 303 ? 13.104 -1.296 -11.369 1.00 97.56 303 GLU A C 1
ATOM 2414 O O . GLU A 1 303 ? 14.126 -0.931 -10.800 1.00 97.56 303 GLU A O 1
ATOM 2419 N N . VAL A 1 304 ? 12.321 -0.448 -12.037 1.00 96.88 304 VAL A N 1
ATOM 2420 C CA . VAL A 1 304 ? 12.591 0.991 -12.145 1.00 96.88 304 VAL A CA 1
ATOM 2421 C C . VAL A 1 304 ? 12.536 1.658 -10.771 1.00 96.88 304 VAL A C 1
ATOM 2423 O O . VAL A 1 304 ? 13.344 2.531 -10.477 1.00 96.88 304 VAL A O 1
ATOM 2426 N N . LEU A 1 305 ? 11.570 1.270 -9.936 1.00 97.38 305 LEU A N 1
ATOM 2427 C CA . LEU A 1 305 ? 11.346 1.869 -8.623 1.00 97.38 305 LEU A CA 1
ATOM 2428 C C . LEU A 1 305 ? 12.474 1.568 -7.626 1.00 97.38 305 LEU A C 1
ATOM 2430 O O . LEU A 1 305 ? 12.802 2.433 -6.814 1.00 97.38 305 LEU A O 1
ATOM 2434 N N . LEU A 1 306 ? 13.000 0.341 -7.634 1.00 97.12 306 LEU A N 1
ATOM 2435 C CA . LEU A 1 306 ? 13.869 -0.160 -6.567 1.00 97.12 306 LEU A CA 1
ATOM 2436 C C . LEU A 1 306 ? 15.338 -0.226 -6.971 1.00 97.12 306 LEU A C 1
ATOM 2438 O O . LEU A 1 306 ? 16.189 0.132 -6.161 1.00 97.12 306 LEU A O 1
ATOM 2442 N N . ASN A 1 307 ? 15.657 -0.666 -8.189 1.00 96.56 307 ASN A N 1
ATOM 2443 C CA . ASN A 1 307 ? 17.043 -0.940 -8.545 1.00 96.56 307 ASN A CA 1
ATOM 2444 C C . ASN A 1 307 ? 17.824 0.378 -8.756 1.00 96.56 307 ASN A C 1
ATOM 2446 O O . ASN A 1 307 ? 17.471 1.187 -9.624 1.00 96.56 307 ASN A O 1
ATOM 2450 N N . PRO A 1 308 ? 18.908 0.615 -7.988 1.00 96.00 308 PRO A N 1
ATOM 2451 C CA . PRO A 1 308 ? 19.652 1.871 -8.033 1.00 96.00 308 PRO A CA 1
ATOM 2452 C C . PRO A 1 308 ? 20.376 2.125 -9.361 1.00 96.00 308 PRO A C 1
ATOM 2454 O O . PRO A 1 308 ? 20.778 3.264 -9.601 1.00 96.00 308 PRO A O 1
ATOM 2457 N N . ASP A 1 309 ? 20.521 1.116 -10.224 1.00 96.62 309 ASP A N 1
ATOM 2458 C CA . ASP A 1 309 ? 21.129 1.262 -11.551 1.00 96.62 309 ASP A CA 1
ATOM 2459 C C . ASP A 1 309 ? 20.219 2.026 -12.536 1.00 96.62 309 ASP A C 1
ATOM 2461 O O . ASP A 1 309 ? 20.680 2.399 -13.616 1.00 96.62 309 ASP A O 1
ATOM 2465 N N . TYR A 1 310 ? 18.951 2.279 -12.174 1.00 96.94 310 TYR A N 1
ATOM 2466 C CA . TYR A 1 310 ? 17.931 2.901 -13.032 1.00 96.94 310 TYR A CA 1
ATOM 2467 C C . TYR A 1 310 ? 17.286 4.167 -12.428 1.00 96.94 310 TYR A C 1
ATOM 2469 O O . TYR A 1 310 ? 16.168 4.539 -12.805 1.00 96.94 310 TYR A O 1
ATOM 2477 N N . LYS A 1 311 ? 17.954 4.870 -11.501 1.00 95.62 311 LYS A N 1
ATOM 2478 C CA . LYS A 1 311 ? 17.391 6.065 -10.836 1.00 95.62 311 LYS A CA 1
ATOM 2479 C C . LYS A 1 311 ? 17.022 7.187 -11.806 1.00 95.62 311 LYS A C 1
ATOM 2481 O O . LYS A 1 311 ? 15.985 7.824 -11.633 1.00 95.62 311 LYS A O 1
ATOM 2486 N N . MET A 1 312 ? 17.817 7.436 -12.845 1.00 96.88 312 MET A N 1
ATOM 2487 C CA . MET A 1 312 ? 17.488 8.440 -13.863 1.00 96.88 312 MET A CA 1
ATOM 2488 C C . MET A 1 312 ? 16.236 8.055 -14.652 1.00 96.88 312 MET A C 1
ATOM 2490 O O . MET A 1 312 ? 15.429 8.931 -14.974 1.00 96.88 312 MET A O 1
ATOM 2494 N N . ALA A 1 313 ? 16.030 6.759 -14.914 1.00 97.00 313 ALA A N 1
ATOM 2495 C CA . ALA A 1 313 ? 14.783 6.277 -15.493 1.00 97.00 313 ALA A CA 1
ATOM 2496 C C . ALA A 1 313 ? 13.614 6.514 -14.525 1.00 97.00 313 ALA A C 1
ATOM 2498 O O . ALA A 1 313 ? 12.602 7.072 -14.941 1.00 97.00 313 ALA A O 1
ATOM 2499 N N . TYR A 1 314 ? 13.762 6.194 -13.235 1.00 96.38 314 TYR A N 1
ATOM 2500 C CA . TYR A 1 314 ? 12.754 6.490 -12.209 1.00 96.38 314 TYR A CA 1
ATOM 2501 C C . TYR A 1 314 ? 12.374 7.977 -12.155 1.00 96.38 314 TYR A C 1
ATOM 2503 O O . TYR A 1 314 ? 11.188 8.318 -12.221 1.00 96.38 314 TYR A O 1
ATOM 2511 N N . TYR A 1 315 ? 13.353 8.884 -12.105 1.00 95.94 315 TYR A N 1
ATOM 2512 C CA . TYR A 1 315 ? 13.096 10.327 -12.115 1.00 95.94 315 TYR A CA 1
ATOM 2513 C C . TYR A 1 315 ? 12.384 10.776 -13.395 1.00 95.94 315 TYR A C 1
ATOM 2515 O O . TYR A 1 315 ? 11.454 11.577 -13.344 1.00 95.94 315 TYR A O 1
ATOM 2523 N N . ALA A 1 316 ? 12.757 10.229 -14.551 1.00 96.75 316 ALA A N 1
ATOM 2524 C CA . ALA A 1 316 ? 12.091 10.548 -15.808 1.00 96.75 316 ALA A CA 1
ATOM 2525 C C . ALA A 1 316 ? 10.652 10.005 -15.862 1.00 96.75 316 ALA A C 1
ATOM 2527 O O . ALA A 1 316 ? 9.741 10.721 -16.281 1.00 96.75 316 ALA A O 1
ATOM 2528 N N . TYR A 1 317 ? 10.417 8.773 -15.404 1.00 96.44 317 TYR A N 1
ATOM 2529 C CA . TYR A 1 317 ? 9.083 8.174 -15.348 1.00 96.44 317 TYR A CA 1
ATOM 2530 C C . TYR A 1 317 ? 8.153 8.938 -14.412 1.00 96.44 317 TYR A C 1
ATOM 2532 O O . TYR A 1 317 ? 7.033 9.271 -14.797 1.00 96.44 317 TYR A O 1
ATOM 2540 N N . THR A 1 318 ? 8.626 9.293 -13.221 1.00 93.62 318 THR A N 1
ATOM 2541 C CA . THR A 1 318 ? 7.845 10.086 -12.265 1.00 93.62 318 THR A CA 1
ATOM 2542 C C . THR A 1 318 ? 7.598 11.512 -12.763 1.00 93.62 318 THR A C 1
ATOM 2544 O O . THR A 1 318 ? 6.475 12.002 -12.663 1.00 93.62 318 THR A O 1
ATOM 2547 N N . LYS A 1 319 ? 8.594 12.167 -13.374 1.00 94.50 319 LYS A N 1
ATOM 2548 C CA . LYS A 1 319 ? 8.458 13.535 -13.896 1.00 94.50 319 LYS A CA 1
ATOM 2549 C C . LYS A 1 319 ? 7.543 13.626 -15.121 1.00 94.50 319 LYS A C 1
ATOM 2551 O O . LYS A 1 319 ? 6.732 14.545 -15.209 1.00 94.50 319 LYS A O 1
ATOM 2556 N N . PHE A 1 320 ? 7.695 12.728 -16.095 1.00 95.25 320 PHE A N 1
ATOM 2557 C CA . PHE A 1 320 ? 7.042 12.858 -17.405 1.00 95.25 320 PHE A CA 1
ATOM 2558 C C . PHE A 1 320 ? 5.845 11.930 -17.603 1.00 95.25 320 PHE A C 1
ATOM 2560 O O . PHE A 1 320 ? 4.991 12.220 -18.441 1.00 95.25 320 PHE A O 1
ATOM 2567 N N . PHE A 1 321 ? 5.790 10.813 -16.874 1.00 96.12 321 PHE A N 1
ATOM 2568 C CA . PHE A 1 321 ? 4.925 9.685 -17.214 1.00 96.12 321 PHE A CA 1
ATOM 2569 C C . PHE A 1 321 ? 4.101 9.128 -16.048 1.00 96.12 321 PHE A C 1
ATOM 2571 O O . PHE A 1 321 ? 3.477 8.079 -16.220 1.00 96.12 321 PHE A O 1
ATOM 2578 N N . ALA A 1 322 ? 4.037 9.832 -14.911 1.00 93.94 322 ALA A N 1
ATOM 2579 C CA . ALA A 1 322 ? 3.313 9.383 -13.718 1.00 93.94 322 ALA A CA 1
ATOM 2580 C C . ALA A 1 322 ? 1.872 8.936 -14.021 1.00 93.94 322 ALA A C 1
ATOM 2582 O O . ALA A 1 322 ? 1.463 7.878 -13.573 1.00 93.94 322 ALA A O 1
ATOM 2583 N N . ASN A 1 323 ? 1.146 9.690 -14.855 1.00 93.56 323 ASN A N 1
ATOM 2584 C CA . ASN A 1 323 ? -0.252 9.407 -15.216 1.00 93.56 323 ASN A CA 1
ATOM 2585 C C . ASN A 1 323 ? -0.407 8.759 -16.610 1.00 93.56 323 ASN A C 1
ATOM 2587 O O . ASN A 1 323 ? -1.445 8.912 -17.250 1.00 93.56 323 ASN A O 1
ATOM 2591 N N . SER A 1 324 ? 0.646 8.135 -17.148 1.00 94.31 324 SER A N 1
ATOM 2592 C CA . SER A 1 324 ? 0.600 7.461 -18.457 1.00 94.31 324 SER A CA 1
ATOM 2593 C C . SER A 1 324 ? 1.399 6.160 -18.446 1.00 94.31 324 SER A C 1
ATOM 2595 O O . SER A 1 324 ? 0.852 5.127 -18.081 1.00 94.31 324 SER A O 1
ATOM 2597 N N . VAL A 1 325 ? 2.689 6.191 -18.801 1.00 95.81 325 VAL A N 1
ATOM 2598 C CA . VAL A 1 325 ? 3.514 4.974 -18.884 1.00 95.81 325 VAL A CA 1
ATOM 2599 C C . VAL A 1 325 ? 3.573 4.262 -17.537 1.00 95.81 325 VAL A C 1
ATOM 2601 O O . VAL A 1 325 ? 3.434 3.049 -17.502 1.00 95.81 325 VAL A O 1
ATOM 2604 N N . VAL A 1 326 ? 3.723 4.998 -16.430 1.00 97.31 326 VAL A N 1
ATOM 2605 C CA . VAL A 1 326 ? 3.772 4.387 -15.093 1.00 97.31 326 VAL A CA 1
ATOM 2606 C C . VAL A 1 326 ? 2.465 3.658 -14.779 1.00 97.31 326 VAL A C 1
ATOM 2608 O O . VAL A 1 326 ? 2.514 2.492 -14.406 1.00 97.31 326 VAL A O 1
ATOM 2611 N N . GLU A 1 327 ? 1.306 4.282 -15.003 1.00 96.12 327 GLU A N 1
ATOM 2612 C CA . GLU A 1 327 ? 0.003 3.627 -14.805 1.00 96.12 327 GLU A CA 1
ATOM 2613 C C . GLU A 1 327 ? -0.154 2.360 -15.657 1.00 96.12 327 GLU A C 1
ATOM 2615 O O . GLU A 1 327 ? -0.633 1.349 -15.148 1.00 96.12 327 GLU A O 1
ATOM 2620 N N . GLU A 1 328 ? 0.302 2.366 -16.916 1.00 95.88 328 GLU A N 1
ATOM 2621 C CA . GLU A 1 328 ? 0.319 1.150 -17.739 1.00 95.88 328 GLU A CA 1
ATOM 2622 C C . GLU A 1 328 ? 1.227 0.075 -17.131 1.00 95.88 328 GLU A C 1
ATOM 2624 O O . GLU A 1 328 ? 0.785 -1.049 -16.928 1.00 95.88 328 GLU A O 1
ATOM 2629 N N . LEU A 1 329 ? 2.466 0.405 -16.761 1.00 97.56 329 LEU A N 1
ATOM 2630 C CA . LEU A 1 329 ? 3.414 -0.573 -16.210 1.00 97.56 329 LEU A CA 1
ATOM 2631 C C . LEU A 1 329 ? 2.964 -1.189 -14.872 1.00 97.56 329 LEU A C 1
ATOM 2633 O O . LEU A 1 329 ? 3.470 -2.246 -14.493 1.00 97.56 329 LEU A O 1
ATOM 2637 N N . LEU A 1 330 ? 2.019 -0.556 -14.170 1.00 98.00 330 LEU A N 1
ATOM 2638 C CA . LEU A 1 330 ? 1.411 -1.053 -12.932 1.00 98.00 330 LEU A CA 1
ATOM 2639 C C . LEU A 1 330 ? 0.162 -1.931 -13.168 1.00 98.00 330 LEU A C 1
ATOM 2641 O O . LEU A 1 330 ? -0.352 -2.540 -12.220 1.00 98.00 330 LEU A O 1
ATOM 2645 N N . LYS A 1 331 ? -0.347 -2.027 -14.404 1.00 97.50 331 LYS A N 1
ATOM 2646 C CA . LYS A 1 331 ? -1.465 -2.921 -14.745 1.00 97.50 331 LYS A CA 1
ATOM 2647 C C . LYS A 1 331 ? -1.036 -4.375 -14.625 1.00 97.50 331 LYS A C 1
ATOM 2649 O O . LYS A 1 331 ? -0.048 -4.798 -15.216 1.00 97.50 331 LYS A O 1
ATOM 2654 N N . SER A 1 332 ? -1.768 -5.138 -13.825 1.00 96.69 332 SER A N 1
ATOM 2655 C CA . SER A 1 332 ? -1.491 -6.546 -13.546 1.00 96.69 332 SER A CA 1
ATOM 2656 C C . SER A 1 332 ? -2.743 -7.230 -12.987 1.00 96.69 332 SER A C 1
ATOM 2658 O O . SER A 1 332 ? -3.734 -6.545 -12.698 1.00 96.69 332 SER A O 1
ATOM 2660 N N . PRO A 1 333 ? -2.715 -8.552 -12.728 1.00 95.31 333 PRO A N 1
ATOM 2661 C CA . PRO A 1 333 ? -3.828 -9.218 -12.059 1.00 95.31 333 PRO A CA 1
ATOM 2662 C C . PRO A 1 333 ? -4.213 -8.585 -10.711 1.00 95.31 333 PRO A C 1
ATOM 2664 O O . PRO A 1 333 ? -5.391 -8.575 -10.359 1.00 95.31 333 PRO A O 1
ATOM 2667 N N . ILE A 1 334 ? -3.247 -7.974 -10.009 1.00 97.31 334 ILE A N 1
ATOM 2668 C CA . ILE A 1 334 ? -3.460 -7.260 -8.737 1.00 97.31 334 ILE A CA 1
ATOM 2669 C C . ILE A 1 334 ? -4.425 -6.078 -8.908 1.00 97.31 334 ILE A C 1
ATOM 2671 O O . ILE A 1 334 ? -5.199 -5.775 -8.003 1.00 97.31 334 ILE A O 1
ATOM 2675 N N . THR A 1 335 ? -4.416 -5.431 -10.072 1.00 97.00 335 THR A N 1
ATOM 2676 C CA . THR A 1 335 ? -5.272 -4.284 -10.409 1.00 97.00 335 THR A CA 1
ATOM 2677 C C . THR A 1 335 ? -6.443 -4.659 -11.324 1.00 97.00 335 THR A C 1
ATOM 2679 O O . THR A 1 335 ? -7.134 -3.780 -11.830 1.00 97.00 335 THR A O 1
ATOM 2682 N N . GLY A 1 336 ? -6.693 -5.958 -11.533 1.00 95.44 336 GLY A N 1
ATOM 2683 C CA . GLY A 1 336 ? -7.794 -6.466 -12.364 1.00 95.44 336 GLY A CA 1
ATOM 2684 C C . GLY A 1 336 ? -7.473 -6.638 -13.847 1.00 95.44 336 GLY A C 1
ATOM 2685 O O . GLY A 1 336 ? -8.340 -7.053 -14.609 1.00 95.44 336 GLY A O 1
ATOM 2686 N N . TYR A 1 337 ? -6.237 -6.371 -14.261 1.00 95.69 337 TYR A N 1
ATOM 2687 C CA . TYR A 1 337 ? -5.791 -6.525 -15.641 1.00 95.69 337 TYR A CA 1
ATOM 2688 C C . TYR A 1 337 ? -5.111 -7.883 -15.818 1.00 95.69 337 TYR A C 1
ATOM 2690 O O . TYR A 1 337 ? -3.908 -8.027 -15.611 1.00 95.69 337 TYR A O 1
ATOM 2698 N N . LEU A 1 338 ? -5.906 -8.901 -16.150 1.00 92.69 338 LEU A N 1
ATOM 2699 C CA . LEU A 1 338 ? -5.454 -10.298 -16.163 1.00 92.69 338 LEU A CA 1
ATOM 2700 C C . LEU A 1 338 ? -4.537 -10.649 -17.342 1.00 92.69 338 LEU A C 1
ATOM 2702 O O . LEU A 1 338 ? -3.790 -11.617 -17.248 1.00 92.69 338 LEU A O 1
ATOM 2706 N N . GLU A 1 339 ? -4.599 -9.874 -18.424 1.00 94.12 339 GLU A N 1
ATOM 2707 C CA . GLU A 1 339 ? -3.961 -10.214 -19.703 1.00 94.12 339 GLU A CA 1
ATOM 2708 C C . GLU A 1 339 ? -2.811 -9.274 -20.077 1.00 94.12 339 GLU A C 1
ATOM 2710 O O . GLU A 1 339 ? -2.052 -9.560 -21.005 1.00 94.12 339 GLU A O 1
ATOM 2715 N N . GLU A 1 340 ? -2.692 -8.147 -19.370 1.00 95.12 340 GLU A N 1
ATOM 2716 C CA . GLU A 1 340 ? -1.697 -7.122 -19.667 1.00 95.12 340 GLU A CA 1
ATOM 2717 C C . GLU A 1 340 ? -0.299 -7.638 -19.327 1.00 95.12 340 GLU A C 1
ATOM 2719 O O . GLU A 1 340 ? -0.016 -8.078 -18.207 1.00 95.12 340 GLU A O 1
ATOM 2724 N N . ASN A 1 341 ? 0.585 -7.588 -20.318 1.00 96.56 341 ASN A N 1
ATOM 2725 C CA . ASN A 1 341 ? 1.956 -8.042 -20.208 1.00 96.56 341 ASN A CA 1
ATOM 2726 C C . ASN A 1 341 ? 2.907 -7.008 -20.816 1.00 96.56 341 ASN A C 1
ATOM 2728 O O . ASN A 1 341 ? 2.593 -6.374 -21.819 1.00 96.56 341 ASN A O 1
ATOM 2732 N N . TYR A 1 342 ? 4.084 -6.833 -20.229 1.00 96.88 342 TYR A N 1
ATOM 2733 C CA . TYR A 1 342 ? 5.019 -5.790 -20.634 1.00 96.88 342 TYR A CA 1
ATOM 2734 C C . TYR A 1 342 ? 6.419 -6.356 -20.856 1.00 96.88 342 TYR A C 1
ATOM 2736 O O . TYR A 1 342 ? 6.920 -7.172 -20.088 1.00 96.88 342 TYR A O 1
ATOM 2744 N N . THR A 1 343 ? 7.091 -5.885 -21.899 1.00 96.75 343 THR A N 1
ATOM 2745 C CA . THR A 1 343 ? 8.537 -6.048 -22.066 1.00 96.75 343 THR A CA 1
ATOM 2746 C C . THR A 1 343 ? 9.181 -4.675 -21.974 1.00 96.75 343 THR A C 1
ATOM 2748 O O . THR A 1 343 ? 8.873 -3.801 -22.787 1.00 96.75 343 THR A O 1
ATOM 2751 N N . ILE A 1 344 ? 10.058 -4.480 -20.988 1.00 96.88 344 ILE A N 1
ATOM 2752 C CA . ILE A 1 344 ? 10.796 -3.225 -20.808 1.00 96.88 344 ILE A CA 1
ATOM 2753 C C . ILE A 1 344 ? 12.279 -3.438 -21.118 1.00 96.88 344 ILE A C 1
ATOM 2755 O O . ILE A 1 344 ? 12.899 -4.354 -20.585 1.00 96.88 344 ILE A O 1
ATOM 2759 N N . LEU A 1 345 ? 12.843 -2.560 -21.947 1.00 97.31 345 LEU A N 1
ATOM 2760 C CA . LEU A 1 345 ? 14.274 -2.452 -22.232 1.00 97.31 345 LEU A CA 1
ATOM 2761 C C . LEU A 1 345 ? 14.869 -1.278 -21.438 1.00 97.31 345 LEU A C 1
ATOM 2763 O O . LEU A 1 345 ? 14.758 -0.128 -21.849 1.00 97.31 345 LEU A O 1
ATOM 2767 N N . LEU A 1 346 ? 15.469 -1.522 -20.279 1.00 96.88 346 LEU A N 1
ATOM 2768 C CA . LEU A 1 346 ? 15.914 -0.456 -19.384 1.00 96.88 346 LEU A CA 1
ATOM 2769 C C . LEU A 1 346 ? 17.338 0.026 -19.699 1.00 96.88 346 LEU A C 1
ATOM 2771 O O . LEU A 1 346 ? 18.289 -0.742 -19.528 1.00 96.88 346 LEU A O 1
ATOM 2775 N N . PRO A 1 347 ? 17.519 1.299 -20.107 1.00 97.38 347 PRO A N 1
ATOM 2776 C CA . PRO A 1 347 ? 18.840 1.907 -20.116 1.00 97.38 347 PRO A CA 1
ATOM 2777 C C . PRO A 1 347 ? 19.282 2.200 -18.679 1.00 97.38 347 PRO A C 1
ATOM 2779 O O . PRO A 1 347 ? 18.537 2.819 -17.917 1.00 97.38 347 PRO A O 1
ATOM 2782 N N . SER A 1 348 ? 20.494 1.781 -18.317 1.00 98.00 348 SER A N 1
ATOM 2783 C CA . SER A 1 348 ? 21.079 2.110 -17.015 1.00 98.00 348 SER A CA 1
ATOM 2784 C C . SER A 1 348 ? 21.423 3.597 -16.908 1.00 98.00 348 SER A C 1
ATOM 2786 O O . SER A 1 348 ? 21.609 4.298 -17.908 1.00 98.00 348 SER A O 1
ATOM 2788 N N . ASP A 1 349 ? 21.578 4.076 -15.679 1.00 97.88 349 ASP A N 1
ATOM 2789 C CA . ASP A 1 349 ? 22.088 5.412 -15.384 1.00 97.88 349 ASP A CA 1
ATOM 2790 C C . ASP A 1 349 ? 23.462 5.648 -16.021 1.00 97.88 349 ASP A C 1
ATOM 2792 O O . ASP A 1 349 ? 23.738 6.743 -16.508 1.00 97.88 349 ASP A O 1
ATOM 2796 N N . GLU A 1 350 ? 24.330 4.633 -16.032 1.00 97.75 350 GLU A N 1
ATOM 2797 C CA . GLU A 1 350 ? 25.630 4.691 -16.707 1.00 97.75 350 GLU A CA 1
ATOM 2798 C C . GLU A 1 350 ? 25.462 4.921 -18.211 1.00 97.75 350 GLU A C 1
ATOM 2800 O O . GLU A 1 350 ? 26.106 5.806 -18.776 1.00 97.75 350 GLU A O 1
ATOM 2805 N N . LEU A 1 351 ? 24.546 4.189 -18.847 1.00 96.94 351 LEU A N 1
ATOM 2806 C CA . LEU A 1 351 ? 24.291 4.312 -20.274 1.00 96.94 351 LEU A CA 1
ATOM 2807 C C . LEU A 1 351 ? 23.672 5.674 -20.632 1.00 96.94 351 LEU A C 1
ATOM 2809 O O . LEU A 1 351 ? 24.092 6.304 -21.602 1.00 96.94 351 LEU A O 1
ATOM 2813 N N . LEU A 1 352 ? 22.729 6.175 -19.827 1.00 96.38 352 LEU A N 1
ATOM 2814 C CA . LEU A 1 352 ? 22.160 7.516 -20.006 1.00 96.38 352 LEU A CA 1
ATOM 2815 C C . LEU A 1 352 ? 23.225 8.611 -19.846 1.00 96.38 352 LEU A C 1
ATOM 2817 O O . LEU A 1 352 ? 23.249 9.565 -20.628 1.00 96.38 352 LEU A O 1
ATOM 2821 N N . LYS A 1 353 ? 24.136 8.474 -18.875 1.00 96.19 353 LYS A N 1
ATOM 2822 C CA . LYS A 1 353 ? 25.268 9.398 -18.689 1.00 96.19 353 LYS A CA 1
ATOM 2823 C C . LYS A 1 353 ? 26.249 9.341 -19.856 1.00 96.19 353 LYS A C 1
ATOM 2825 O O . LYS A 1 353 ? 26.684 10.393 -20.319 1.00 96.19 353 LYS A O 1
ATOM 2830 N N . ALA A 1 354 ? 26.559 8.148 -20.362 1.00 94.62 354 ALA A N 1
ATOM 2831 C CA . ALA A 1 354 ? 27.407 7.967 -21.542 1.00 94.62 354 ALA A CA 1
ATOM 2832 C C . ALA A 1 354 ? 26.793 8.610 -22.798 1.00 94.62 354 ALA A C 1
ATOM 2834 O O . ALA A 1 354 ? 27.504 9.179 -23.622 1.00 94.62 354 ALA A O 1
ATOM 2835 N N . ASP A 1 355 ? 25.464 8.603 -22.900 1.00 91.50 355 ASP A N 1
ATOM 2836 C CA . ASP A 1 355 ? 24.690 9.293 -23.938 1.00 91.50 355 ASP A CA 1
ATOM 2837 C C . ASP A 1 355 ? 24.562 10.822 -23.691 1.00 91.50 355 ASP A C 1
ATOM 2839 O O . ASP A 1 355 ? 23.972 11.565 -24.480 1.00 91.50 355 ASP A O 1
ATOM 2843 N N . GLY A 1 356 ? 25.183 11.330 -22.621 1.00 93.25 356 GLY A N 1
ATOM 2844 C CA . GLY A 1 356 ? 25.340 12.752 -22.316 1.00 93.25 356 GLY A CA 1
ATOM 2845 C C . GLY A 1 356 ? 24.299 13.327 -21.360 1.00 93.25 356 GLY A C 1
ATOM 2846 O O . GLY A 1 356 ? 24.256 14.549 -21.205 1.00 93.25 356 GLY A O 1
ATOM 2847 N N . TYR A 1 357 ? 23.445 12.502 -20.742 1.00 95.00 357 TYR A N 1
ATOM 2848 C CA . TYR A 1 357 ? 22.452 12.982 -19.782 1.00 95.00 357 TYR A CA 1
ATOM 2849 C C . TYR A 1 357 ? 23.028 13.254 -18.395 1.00 95.00 357 TYR A C 1
ATOM 2851 O O . TYR A 1 357 ? 23.829 12.495 -17.856 1.00 95.00 357 TYR A O 1
ATOM 2859 N N . THR A 1 358 ? 22.505 14.300 -17.766 1.00 95.25 358 THR A N 1
ATOM 2860 C CA . THR A 1 358 ? 22.624 14.543 -16.328 1.00 95.25 358 THR A CA 1
ATOM 2861 C C . THR A 1 358 ? 21.255 14.891 -15.752 1.00 95.25 358 THR A C 1
ATOM 2863 O O . THR A 1 358 ? 20.363 15.341 -16.478 1.00 95.25 358 THR A O 1
ATOM 2866 N N . TYR A 1 359 ? 21.082 14.669 -14.450 1.00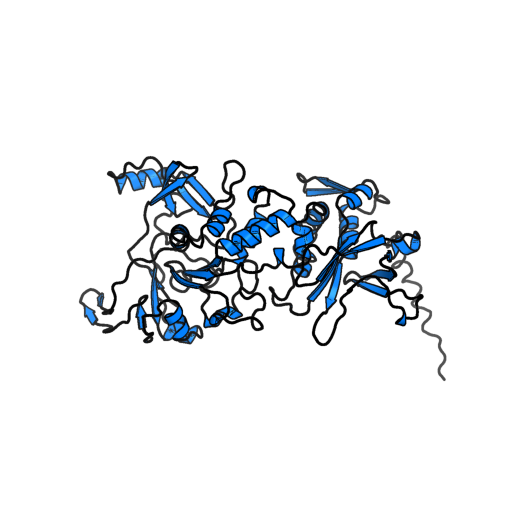 94.88 359 TYR A N 1
ATOM 2867 C CA . TYR A 1 359 ? 19.873 15.029 -13.716 1.00 94.88 359 TYR A CA 1
ATOM 2868 C C . TYR A 1 359 ? 20.236 15.889 -12.508 1.00 94.88 359 TYR A C 1
ATOM 2870 O O . TYR A 1 359 ? 21.172 15.572 -11.775 1.00 94.88 359 TYR A O 1
ATOM 2878 N N . ASN A 1 360 ? 19.505 16.984 -12.322 1.00 92.19 360 ASN A N 1
ATOM 2879 C CA . ASN A 1 360 ? 19.606 17.844 -11.152 1.00 92.19 360 ASN A CA 1
ATOM 2880 C C . ASN A 1 360 ? 18.364 17.628 -10.282 1.00 92.19 360 ASN A C 1
ATOM 2882 O O . ASN A 1 360 ? 17.262 18.023 -10.669 1.00 92.19 360 ASN A O 1
ATOM 2886 N N . GLU A 1 361 ? 18.557 17.011 -9.114 1.00 88.31 361 GLU A N 1
ATOM 2887 C CA . GLU A 1 361 ? 17.475 16.680 -8.180 1.00 88.31 361 GLU A CA 1
ATOM 2888 C C . GLU A 1 361 ? 16.819 17.924 -7.563 1.00 88.31 361 GLU A C 1
ATOM 2890 O O . GLU A 1 361 ? 15.616 17.909 -7.318 1.00 88.31 361 GLU A O 1
ATOM 2895 N N . ASN A 1 362 ? 17.575 19.013 -7.367 1.00 89.69 362 ASN A N 1
ATOM 2896 C CA . ASN A 1 362 ? 17.059 20.246 -6.761 1.00 89.69 362 ASN A CA 1
ATOM 2897 C C . ASN A 1 362 ? 16.068 20.955 -7.688 1.00 89.69 362 ASN A C 1
ATOM 2899 O O . ASN A 1 362 ? 15.032 21.443 -7.242 1.00 89.69 362 ASN A O 1
ATOM 2903 N N . ASP A 1 363 ? 16.385 20.980 -8.983 1.00 88.50 363 ASP A N 1
ATOM 2904 C CA . ASP A 1 363 ? 15.584 21.670 -9.997 1.00 88.50 363 ASP A CA 1
ATOM 2905 C C . ASP A 1 363 ? 14.649 20.720 -10.761 1.00 88.50 363 ASP A C 1
ATOM 2907 O O . ASP A 1 363 ? 13.911 21.157 -11.645 1.00 88.50 363 ASP A O 1
ATOM 2911 N N . ASN A 1 364 ? 14.695 19.415 -10.464 1.00 89.69 364 ASN A N 1
ATOM 2912 C CA . ASN A 1 364 ? 13.963 18.364 -11.174 1.00 89.69 364 ASN A CA 1
ATOM 2913 C C . ASN A 1 364 ? 14.128 18.476 -12.708 1.00 89.69 364 ASN A C 1
ATOM 2915 O O . ASN A 1 364 ? 13.164 18.452 -13.485 1.00 89.69 364 ASN A O 1
ATOM 2919 N N . THR A 1 365 ? 15.364 18.672 -13.178 1.00 90.94 365 THR A N 1
ATOM 2920 C CA . THR A 1 365 ? 15.667 18.955 -14.593 1.00 90.94 365 THR A CA 1
ATOM 2921 C C . THR A 1 365 ? 16.692 17.992 -15.171 1.00 90.94 365 THR A C 1
ATOM 2923 O O . THR A 1 365 ? 17.670 17.632 -14.517 1.00 90.94 365 THR A O 1
ATOM 2926 N N . PHE A 1 366 ? 16.465 17.587 -16.424 1.00 93.75 366 PHE A N 1
ATOM 2927 C CA . PHE A 1 366 ? 17.446 16.846 -17.205 1.00 93.75 366 PHE A CA 1
ATOM 2928 C C . PHE A 1 366 ? 18.174 17.794 -18.151 1.00 93.75 366 PHE A C 1
ATOM 2930 O O . PHE A 1 366 ? 17.572 18.661 -18.790 1.00 93.75 366 PHE A O 1
ATOM 2937 N N . ALA A 1 367 ? 19.477 17.586 -18.286 1.00 92.12 367 ALA A N 1
ATOM 2938 C CA . ALA A 1 367 ? 20.282 18.184 -19.338 1.00 92.12 367 ALA A CA 1
ATOM 2939 C C . ALA A 1 367 ? 20.877 17.076 -20.207 1.00 92.12 367 ALA A C 1
ATOM 2941 O O . ALA A 1 367 ? 21.035 15.944 -19.759 1.00 92.12 367 ALA A O 1
ATOM 2942 N N . ASN A 1 368 ? 21.191 17.401 -21.460 1.00 90.94 368 ASN A N 1
ATOM 2943 C CA . ASN A 1 368 ? 21.902 16.501 -22.357 1.00 90.94 368 ASN A CA 1
ATOM 2944 C C . ASN A 1 368 ? 22.943 17.299 -23.152 1.00 90.94 368 ASN A C 1
ATOM 2946 O O . ASN A 1 368 ? 22.587 18.257 -23.847 1.00 90.94 368 ASN A O 1
ATOM 2950 N N . SER A 1 369 ? 24.217 16.932 -23.017 1.00 84.75 369 SER A N 1
ATOM 2951 C CA . SER A 1 369 ? 25.340 17.576 -23.717 1.00 84.75 369 SER A CA 1
ATOM 2952 C C . SER A 1 369 ? 25.445 17.152 -25.186 1.00 84.75 369 SER A C 1
ATOM 2954 O O . SER A 1 369 ? 25.992 17.896 -25.998 1.00 84.75 369 SER A O 1
ATOM 2956 N N . SER A 1 370 ? 24.864 16.004 -25.535 1.00 73.88 370 SER A N 1
ATOM 2957 C CA . SER A 1 370 ? 24.915 15.368 -26.858 1.00 73.88 370 SER A CA 1
ATOM 2958 C C . SER A 1 370 ? 23.755 15.765 -27.785 1.00 73.88 370 SER A C 1
ATOM 2960 O O . SER A 1 370 ? 23.556 15.148 -28.834 1.00 73.88 370 SER A O 1
ATOM 2962 N N . LYS A 1 371 ? 22.948 16.776 -27.425 1.00 67.62 371 LYS A N 1
ATOM 2963 C CA . LYS A 1 371 ? 21.744 17.140 -28.189 1.00 67.62 371 LYS A CA 1
ATOM 2964 C C . LYS A 1 371 ? 22.093 17.612 -29.611 1.00 67.62 371 LYS A C 1
ATOM 2966 O O . LYS A 1 371 ? 22.837 18.572 -29.810 1.00 67.62 371 LYS A O 1
ATOM 2971 N N . LEU A 1 372 ? 21.512 16.952 -30.614 1.00 55.16 372 LEU A N 1
ATOM 2972 C CA . LEU A 1 372 ? 21.673 17.307 -32.025 1.00 55.16 372 LEU A CA 1
ATOM 2973 C C . LEU A 1 372 ? 20.772 18.502 -32.376 1.00 55.16 372 LEU A C 1
ATOM 2975 O O . LEU A 1 372 ? 19.583 18.352 -32.658 1.00 55.16 372 LEU A O 1
ATOM 2979 N N . GLY A 1 373 ? 21.357 19.700 -32.379 1.00 54.34 373 GLY A N 1
ATOM 2980 C CA . GLY A 1 373 ? 20.713 20.931 -32.845 1.00 54.34 373 GLY A CA 1
ATOM 2981 C C . GLY A 1 373 ? 19.868 21.667 -31.797 1.00 54.34 373 GLY A C 1
ATOM 2982 O O . GLY A 1 373 ? 19.565 21.171 -30.715 1.00 54.34 373 GLY A O 1
ATOM 2983 N N . SER A 1 374 ? 19.489 22.904 -32.121 1.00 56.56 374 SER A N 1
ATOM 2984 C CA . SER A 1 374 ? 18.766 23.822 -31.228 1.00 56.56 374 SER A CA 1
ATOM 2985 C C . SER A 1 374 ? 17.276 23.498 -31.038 1.00 56.56 374 SER A C 1
ATOM 2987 O O . SER A 1 374 ? 16.639 24.098 -30.178 1.00 56.56 374 SER A O 1
ATOM 2989 N N . SER A 1 375 ? 16.711 22.563 -31.812 1.00 59.75 375 SER A N 1
ATOM 2990 C CA . SER A 1 375 ? 15.266 22.290 -31.860 1.00 59.75 375 SER A CA 1
ATOM 2991 C C . SER A 1 375 ? 14.785 21.110 -31.006 1.00 59.75 375 SER A C 1
ATOM 2993 O O . SER A 1 375 ? 13.578 20.936 -30.874 1.00 59.75 375 SER A O 1
ATOM 2995 N N . MET A 1 376 ? 15.680 20.284 -30.452 1.00 69.00 376 MET A N 1
ATOM 2996 C CA . MET A 1 376 ? 15.312 19.156 -29.584 1.00 69.00 376 MET A CA 1
ATOM 2997 C C . MET A 1 376 ? 15.823 19.415 -28.167 1.00 69.00 376 MET A C 1
ATOM 2999 O O . MET A 1 376 ? 17.030 19.486 -27.932 1.00 69.00 376 MET A O 1
ATOM 3003 N N . ASN A 1 377 ? 14.902 19.604 -27.222 1.00 83.25 377 ASN A N 1
ATOM 3004 C CA . ASN A 1 377 ? 15.257 19.743 -25.812 1.00 83.25 377 ASN A CA 1
ATOM 3005 C C . ASN A 1 377 ? 15.595 18.357 -25.206 1.00 83.25 377 ASN A C 1
ATOM 3007 O O . ASN A 1 377 ? 15.243 17.312 -25.759 1.00 83.25 377 ASN A O 1
ATOM 3011 N N . ALA A 1 378 ? 16.329 18.349 -24.089 1.00 89.25 378 ALA A N 1
ATOM 3012 C CA . ALA A 1 378 ? 16.798 17.114 -23.452 1.00 89.25 378 ALA A CA 1
ATOM 3013 C C . ALA A 1 378 ? 15.634 16.227 -22.970 1.00 89.25 378 ALA A C 1
ATOM 3015 O O . ALA A 1 378 ? 15.678 15.009 -23.159 1.00 89.25 378 ALA A O 1
ATOM 3016 N N . ASP A 1 379 ? 14.593 16.852 -22.414 1.00 90.75 379 ASP A N 1
ATOM 3017 C CA . ASP A 1 379 ? 13.393 16.193 -21.893 1.00 90.75 379 ASP A CA 1
ATOM 3018 C C . ASP A 1 379 ? 12.635 15.431 -22.994 1.00 90.75 379 ASP A C 1
ATOM 3020 O O . ASP A 1 379 ? 12.307 14.263 -22.814 1.00 90.75 379 ASP A O 1
ATOM 3024 N N . ASP A 1 380 ? 12.384 16.036 -24.156 1.00 89.12 380 ASP A N 1
ATOM 3025 C CA . ASP A 1 380 ? 11.632 15.413 -25.253 1.00 89.12 380 ASP A CA 1
ATOM 3026 C C . ASP A 1 380 ? 12.417 14.275 -25.904 1.00 89.12 380 ASP A C 1
ATOM 3028 O O . ASP A 1 380 ? 11.832 13.249 -26.262 1.00 89.12 380 ASP A O 1
ATOM 3032 N N . ARG A 1 381 ? 13.749 14.403 -25.989 1.00 89.31 381 ARG A N 1
ATOM 3033 C CA . ARG A 1 381 ? 14.600 13.282 -26.400 1.00 89.31 381 ARG A CA 1
ATOM 3034 C C . ARG A 1 381 ? 14.520 12.135 -25.392 1.00 89.31 381 ARG A C 1
ATOM 3036 O O . ARG A 1 381 ? 14.332 10.995 -25.806 1.00 89.31 381 ARG A O 1
ATOM 3043 N N . LEU A 1 382 ? 14.597 12.423 -24.090 1.00 93.44 382 LEU A N 1
ATOM 3044 C CA . LEU A 1 382 ? 14.565 11.392 -23.049 1.00 93.44 382 LEU A CA 1
ATOM 3045 C C . LEU A 1 382 ? 13.210 10.685 -23.010 1.00 93.44 382 LEU A C 1
ATOM 3047 O O . LEU A 1 382 ? 13.157 9.459 -22.976 1.00 93.44 382 LEU A O 1
ATOM 3051 N N . LYS A 1 383 ? 12.114 11.447 -23.106 1.00 93.12 383 LYS A N 1
ATOM 3052 C CA . LYS A 1 383 ? 10.759 10.898 -23.226 1.00 93.12 383 LYS A CA 1
ATOM 3053 C C . LYS A 1 383 ? 10.671 9.906 -24.380 1.00 93.12 383 LYS A C 1
ATOM 3055 O O . LYS A 1 383 ? 10.175 8.798 -24.192 1.00 93.12 383 LYS A O 1
ATOM 3060 N N . ARG A 1 384 ? 11.178 10.289 -25.559 1.00 90.81 384 ARG A N 1
ATOM 3061 C CA . ARG A 1 384 ? 11.153 9.432 -26.746 1.00 90.81 384 ARG A CA 1
ATOM 3062 C C . ARG A 1 384 ? 11.962 8.153 -26.546 1.00 90.81 384 ARG A C 1
ATOM 3064 O O . ARG A 1 384 ? 11.474 7.084 -26.901 1.00 90.81 384 ARG A O 1
ATOM 3071 N N . LEU A 1 385 ? 13.162 8.263 -25.977 1.00 92.81 385 LEU A N 1
ATOM 3072 C CA . LEU A 1 385 ? 14.030 7.115 -25.708 1.00 92.81 385 LEU A CA 1
ATOM 3073 C C . LEU A 1 385 ? 13.364 6.117 -24.757 1.00 92.81 385 LEU A C 1
ATOM 3075 O O . LEU A 1 385 ? 13.309 4.932 -25.065 1.00 92.81 385 LEU A O 1
ATOM 3079 N N . LEU A 1 386 ? 12.795 6.592 -23.647 1.00 95.50 386 LEU A N 1
ATOM 3080 C CA . LEU A 1 386 ? 12.149 5.718 -22.664 1.00 95.50 386 LEU A CA 1
ATOM 3081 C C . LEU A 1 386 ? 10.859 5.085 -23.200 1.00 95.50 386 LEU A C 1
ATOM 3083 O O . LEU A 1 386 ? 10.626 3.901 -22.987 1.00 95.50 386 LEU A O 1
ATOM 3087 N N . GLN A 1 387 ? 10.044 5.831 -23.948 1.00 94.19 387 GLN A N 1
ATOM 3088 C CA . GLN A 1 387 ? 8.842 5.280 -24.585 1.00 94.19 387 GLN A CA 1
ATOM 3089 C C . GLN A 1 387 ? 9.172 4.188 -25.611 1.00 94.19 387 GLN A C 1
ATOM 3091 O O . GLN A 1 387 ? 8.489 3.166 -25.662 1.00 94.19 387 GLN A O 1
ATOM 3096 N N . MET A 1 388 ? 10.244 4.366 -26.391 1.00 93.69 388 MET A N 1
ATOM 3097 C CA . MET A 1 388 ? 10.717 3.367 -27.357 1.00 93.69 388 MET A CA 1
ATOM 3098 C C . MET A 1 388 ? 11.117 2.037 -26.697 1.00 93.69 388 MET A C 1
ATOM 3100 O O . MET A 1 388 ? 11.101 0.991 -27.342 1.00 93.69 388 MET A O 1
ATOM 3104 N N . CYS A 1 389 ? 11.427 2.069 -25.405 1.00 95.81 389 CYS A N 1
ATOM 3105 C CA . CYS A 1 389 ? 11.844 0.918 -24.624 1.00 95.81 389 CYS A CA 1
ATOM 3106 C C . CYS A 1 389 ? 10.700 0.122 -23.975 1.00 95.81 389 CYS A C 1
ATOM 3108 O O . CYS A 1 389 ? 10.976 -0.878 -23.313 1.00 95.81 389 CYS A O 1
ATOM 3110 N N . VAL A 1 390 ? 9.438 0.534 -24.126 1.00 96.75 390 VAL A N 1
ATOM 3111 C CA . VAL A 1 390 ? 8.289 -0.129 -23.487 1.00 96.75 390 VAL A CA 1
ATOM 3112 C C . VAL A 1 390 ? 7.406 -0.789 -24.538 1.00 96.75 390 VAL A C 1
ATOM 3114 O O . VAL A 1 390 ? 6.870 -0.116 -25.415 1.00 96.75 390 VAL A O 1
ATOM 3117 N N . PHE A 1 391 ? 7.209 -2.103 -24.425 1.00 96.94 391 PHE A N 1
ATOM 3118 C CA . PHE A 1 391 ? 6.357 -2.885 -25.319 1.00 96.94 391 PHE A CA 1
ATOM 3119 C C . PHE A 1 391 ? 5.216 -3.529 -24.541 1.00 96.94 391 PHE A C 1
ATOM 3121 O O . PHE A 1 391 ? 5.423 -4.485 -23.795 1.00 96.94 391 PHE A O 1
ATOM 3128 N N . LYS A 1 392 ? 4.005 -3.021 -24.762 1.00 96.25 392 LYS A N 1
ATOM 3129 C CA . LYS A 1 392 ? 2.769 -3.628 -24.278 1.00 96.25 392 LYS A CA 1
ATOM 3130 C C . LYS A 1 392 ? 2.419 -4.865 -25.107 1.00 96.25 392 LYS A C 1
ATOM 3132 O O . LYS A 1 392 ? 2.539 -4.852 -26.337 1.00 96.25 392 LYS A O 1
ATOM 3137 N N . ARG A 1 393 ? 2.021 -5.937 -24.427 1.00 95.06 393 ARG A N 1
ATOM 3138 C CA . ARG A 1 393 ? 1.696 -7.265 -24.952 1.00 95.06 393 ARG A CA 1
ATOM 3139 C C . ARG A 1 393 ? 0.483 -7.834 -24.226 1.00 95.06 393 ARG A C 1
ATOM 3141 O O . ARG A 1 393 ? 0.129 -7.414 -23.134 1.00 95.06 393 ARG A O 1
ATOM 3148 N N . ILE A 1 394 ? -0.134 -8.811 -24.868 1.00 94.50 394 ILE A N 1
ATOM 3149 C CA . ILE A 1 394 ? -1.242 -9.602 -24.343 1.00 94.50 394 ILE A CA 1
ATOM 3150 C C . ILE A 1 394 ? -0.720 -11.006 -24.058 1.00 94.50 394 ILE A C 1
ATOM 3152 O O . ILE A 1 394 ? -0.074 -11.610 -24.925 1.00 94.50 394 ILE A O 1
ATOM 3156 N N . LYS A 1 395 ? -1.000 -11.509 -22.857 1.00 94.12 395 LYS A N 1
ATOM 3157 C CA . LYS A 1 395 ? -0.714 -12.883 -22.450 1.00 94.12 395 LYS A CA 1
ATOM 3158 C C . LYS A 1 395 ? -1.890 -13.453 -21.662 1.00 94.12 395 LYS A C 1
ATOM 3160 O O . LYS A 1 395 ? -2.087 -13.114 -20.500 1.00 94.12 395 LYS A O 1
ATOM 3165 N N . ASN A 1 396 ? -2.634 -14.344 -22.300 1.00 91.75 396 ASN A N 1
ATOM 3166 C CA . ASN A 1 396 ? -3.723 -15.120 -21.719 1.00 91.75 396 ASN A CA 1
ATOM 3167 C C . ASN A 1 396 ? -3.720 -16.543 -22.328 1.00 91.75 396 ASN A C 1
ATOM 3169 O O . ASN A 1 396 ? -2.788 -16.905 -23.054 1.00 91.75 396 ASN A O 1
ATOM 3173 N N . ASP A 1 397 ? -4.732 -17.355 -22.020 1.00 89.81 397 ASP A N 1
ATOM 3174 C CA . ASP A 1 397 ? -4.812 -18.750 -22.482 1.00 89.81 397 ASP A CA 1
ATOM 3175 C C . ASP A 1 397 ? -5.062 -18.887 -24.001 1.00 89.81 397 ASP A C 1
ATOM 3177 O O . ASP A 1 397 ? -4.792 -19.938 -24.581 1.00 89.81 397 ASP A O 1
ATOM 3181 N N . GLU A 1 398 ? -5.545 -17.832 -24.662 1.00 93.56 398 GLU A N 1
ATOM 3182 C CA . GLU A 1 398 ? -5.879 -17.811 -26.093 1.00 93.56 398 GLU A CA 1
ATOM 3183 C C . GLU A 1 398 ? -4.793 -17.135 -26.943 1.00 93.56 398 GLU A C 1
ATOM 3185 O O . GLU A 1 398 ? -4.513 -17.543 -28.072 1.00 93.56 398 GLU A O 1
ATOM 3190 N N . VAL A 1 399 ? -4.177 -16.082 -26.406 1.00 93.81 399 VAL A N 1
ATOM 3191 C CA . VAL A 1 399 ? -3.254 -15.189 -27.098 1.00 93.81 399 VAL A CA 1
ATOM 3192 C C . VAL A 1 399 ? -2.022 -14.969 -26.234 1.00 93.81 399 VAL A C 1
ATOM 3194 O O . VAL A 1 399 ? -2.093 -14.440 -25.127 1.00 93.81 399 VAL A O 1
ATOM 3197 N N . ASN A 1 400 ? -0.859 -15.302 -26.791 1.00 93.19 400 ASN A N 1
ATOM 3198 C CA . ASN A 1 400 ? 0.427 -14.982 -26.191 1.00 93.19 400 ASN A CA 1
ATOM 3199 C C . ASN A 1 400 ? 1.300 -14.219 -27.189 1.00 93.19 400 ASN A C 1
ATOM 3201 O O . ASN A 1 400 ? 1.827 -14.783 -28.146 1.00 93.19 400 ASN A O 1
ATOM 3205 N N . THR A 1 401 ? 1.439 -12.920 -26.945 1.00 92.75 401 THR A N 1
ATOM 3206 C CA . THR A 1 401 ? 2.283 -12.007 -27.729 1.00 92.75 401 THR A CA 1
ATOM 3207 C C . THR A 1 401 ? 3.530 -11.565 -26.959 1.00 92.75 401 THR A C 1
ATOM 3209 O O . THR A 1 401 ? 4.263 -10.698 -27.429 1.00 92.75 401 THR A O 1
ATOM 3212 N N . GLU A 1 402 ? 3.787 -12.146 -25.782 1.00 92.62 402 GLU A N 1
ATOM 3213 C CA . GLU A 1 402 ? 4.970 -11.860 -24.966 1.00 92.62 402 GLU A CA 1
ATOM 3214 C C . GLU A 1 402 ? 6.258 -11.989 -25.793 1.00 92.62 402 GLU A C 1
ATOM 3216 O O . GLU A 1 402 ? 6.470 -12.969 -26.513 1.00 92.62 402 GLU A O 1
ATOM 3221 N N . ILE A 1 403 ? 7.168 -11.023 -25.645 1.00 92.31 403 ILE A N 1
ATOM 3222 C CA . ILE A 1 403 ? 8.532 -11.156 -26.160 1.00 92.31 403 ILE A CA 1
ATOM 3223 C C . ILE A 1 403 ? 9.327 -11.959 -25.127 1.00 92.31 403 ILE A C 1
ATOM 3225 O O . ILE A 1 403 ? 9.945 -11.406 -24.220 1.00 92.31 403 ILE A O 1
ATOM 3229 N N . ALA A 1 404 ? 9.273 -13.288 -25.235 1.00 87.81 404 ALA A N 1
ATOM 3230 C CA . ALA A 1 404 ? 9.922 -14.177 -24.269 1.00 87.81 404 ALA A CA 1
ATOM 3231 C C . ALA A 1 404 ? 11.457 -14.050 -24.278 1.00 87.81 404 ALA A C 1
ATOM 3233 O O . ALA A 1 404 ? 12.103 -14.227 -23.244 1.00 87.81 404 ALA A O 1
ATOM 3234 N N . ASN A 1 405 ? 12.025 -13.775 -25.454 1.00 90.00 405 ASN A N 1
ATOM 3235 C CA . ASN A 1 405 ? 13.438 -13.505 -25.700 1.00 90.00 405 ASN A CA 1
ATOM 3236 C C . ASN A 1 405 ? 13.602 -12.767 -27.042 1.00 90.00 405 ASN A C 1
ATOM 3238 O O . ASN A 1 405 ? 12.634 -12.554 -27.775 1.00 90.00 405 ASN A O 1
ATOM 3242 N N . PHE A 1 406 ? 14.845 -12.429 -27.379 1.00 94.62 406 PHE A N 1
ATOM 3243 C CA . PHE A 1 406 ? 15.200 -11.712 -28.601 1.00 94.62 406 PHE A CA 1
ATOM 3244 C C . PHE A 1 406 ? 15.919 -12.613 -29.628 1.00 94.62 406 PHE A C 1
ATOM 3246 O O . PHE A 1 406 ? 16.763 -12.141 -30.386 1.00 94.62 406 PHE A O 1
ATOM 3253 N N . ALA A 1 407 ? 15.593 -13.913 -29.690 1.00 92.81 407 ALA A N 1
ATOM 3254 C CA . ALA A 1 407 ? 16.230 -14.865 -30.614 1.00 92.81 407 ALA A CA 1
ATOM 3255 C C . ALA A 1 407 ? 15.883 -14.623 -32.098 1.00 92.81 407 ALA A C 1
ATOM 3257 O O . ALA A 1 407 ? 16.647 -15.003 -32.981 1.00 92.81 407 ALA A O 1
ATOM 3258 N N . GLY A 1 408 ? 14.765 -13.950 -32.378 1.00 91.69 408 GLY A N 1
ATOM 3259 C CA . GLY A 1 408 ? 14.279 -13.664 -33.730 1.00 91.69 408 GLY A CA 1
ATOM 3260 C C . GLY A 1 408 ? 13.126 -14.574 -34.149 1.00 91.69 408 GLY A C 1
ATOM 3261 O O . GLY A 1 408 ? 12.509 -15.240 -33.322 1.00 91.69 408 GLY A O 1
ATOM 3262 N N . SER A 1 409 ? 12.802 -14.574 -35.441 1.00 89.50 409 SER A N 1
ATOM 3263 C CA . SER A 1 409 ? 11.704 -15.363 -36.002 1.00 89.50 409 SER A CA 1
ATOM 3264 C C . SER A 1 409 ? 12.093 -15.953 -37.362 1.00 89.50 409 SER A C 1
ATOM 3266 O O . SER A 1 409 ? 11.886 -15.328 -38.409 1.00 89.50 409 SER A O 1
ATOM 3268 N N . PRO A 1 410 ? 12.671 -17.169 -37.381 1.00 80.50 410 PRO A N 1
ATOM 3269 C CA . PRO A 1 410 ? 13.057 -17.846 -38.620 1.00 80.50 410 PRO A CA 1
ATOM 3270 C C . PRO A 1 410 ? 11.890 -18.055 -39.596 1.00 80.50 410 PRO A C 1
ATOM 3272 O O . PRO A 1 410 ? 12.098 -18.074 -40.807 1.00 80.50 410 PRO A O 1
ATOM 3275 N N . SER A 1 411 ? 10.661 -18.174 -39.084 1.00 82.38 411 SER A N 1
ATOM 3276 C CA . SER A 1 411 ? 9.455 -18.452 -39.871 1.00 82.38 411 SER A CA 1
ATOM 3277 C C . SER A 1 411 ? 8.923 -17.254 -40.665 1.00 82.38 411 SER A C 1
ATOM 3279 O O . SER A 1 411 ? 8.148 -17.457 -41.595 1.00 82.38 411 SER A O 1
ATOM 3281 N N . LEU A 1 412 ? 9.339 -16.020 -40.353 1.00 79.88 412 LEU A N 1
ATOM 3282 C CA . LEU A 1 412 ? 8.851 -14.812 -41.034 1.00 79.88 412 LEU A CA 1
ATOM 3283 C C . LEU A 1 412 ? 9.533 -14.531 -42.387 1.00 79.88 412 LEU A C 1
ATOM 3285 O O . LEU A 1 412 ? 9.115 -13.621 -43.093 1.00 79.88 412 LEU A O 1
ATOM 3289 N N . GLY A 1 413 ? 10.590 -15.259 -42.767 1.00 71.88 413 GLY A N 1
ATOM 3290 C CA . GLY A 1 413 ? 11.260 -15.109 -44.073 1.00 71.88 413 GLY A CA 1
ATOM 3291 C C . GLY A 1 413 ? 12.115 -13.839 -44.257 1.00 71.88 413 GLY A C 1
ATOM 3292 O O . GLY A 1 413 ? 12.886 -13.753 -45.209 1.00 71.88 413 GLY A O 1
ATOM 3293 N N . TYR A 1 414 ? 12.073 -12.881 -43.326 1.00 83.06 414 TYR A N 1
ATOM 3294 C CA . TYR A 1 414 ? 12.858 -11.636 -43.355 1.00 83.06 414 TYR A CA 1
ATOM 3295 C C . TYR A 1 414 ? 14.251 -11.799 -42.719 1.00 83.06 414 TYR A C 1
ATOM 3297 O O . TYR A 1 414 ? 14.589 -11.150 -41.732 1.00 83.06 414 TYR A O 1
ATOM 3305 N N . GLY A 1 415 ? 15.065 -12.727 -43.233 1.00 85.19 415 GLY A N 1
ATOM 3306 C CA . GLY A 1 415 ? 16.426 -12.974 -42.715 1.00 85.19 415 GLY A CA 1
ATOM 3307 C C . GLY A 1 415 ? 16.479 -13.571 -41.296 1.00 85.19 415 GLY A C 1
ATOM 3308 O O . GLY A 1 415 ? 17.536 -13.593 -40.658 1.00 85.19 415 GLY A O 1
ATOM 3309 N N . GLY A 1 416 ? 15.338 -14.061 -40.803 1.00 90.75 416 GLY A N 1
ATOM 3310 C CA . GLY A 1 416 ? 15.173 -14.620 -39.462 1.00 90.75 416 GLY A CA 1
ATOM 3311 C C . GLY A 1 416 ? 14.988 -13.584 -38.352 1.00 90.75 416 GLY A C 1
ATOM 3312 O O . GLY A 1 416 ? 15.001 -13.960 -37.183 1.00 90.75 416 GLY A O 1
ATOM 3313 N N . TYR A 1 417 ? 14.816 -12.301 -38.684 1.00 94.44 417 TYR A N 1
ATOM 3314 C CA . TYR A 1 417 ? 14.498 -11.277 -37.690 1.00 94.44 417 TYR A CA 1
ATOM 3315 C C . TYR A 1 417 ? 13.066 -11.429 -37.166 1.00 94.44 417 TYR A C 1
ATOM 3317 O O . TYR A 1 417 ? 12.123 -11.670 -37.921 1.00 94.44 417 TYR A O 1
ATOM 3325 N N . GLY A 1 418 ? 12.913 -11.252 -35.857 1.00 94.62 418 GLY A N 1
ATOM 3326 C CA . GLY A 1 418 ? 11.642 -10.917 -35.228 1.00 94.62 418 GLY A CA 1
ATOM 3327 C C . GLY A 1 418 ? 11.420 -9.406 -35.254 1.00 94.62 418 GLY A C 1
ATOM 3328 O O . GLY A 1 418 ? 12.374 -8.633 -35.371 1.00 94.62 418 GLY A O 1
ATOM 3329 N N . TYR A 1 419 ? 10.161 -8.987 -35.149 1.00 93.81 419 TYR A N 1
ATOM 3330 C CA . TYR A 1 419 ? 9.769 -7.579 -35.164 1.00 93.81 419 TYR A CA 1
ATOM 3331 C C . TYR A 1 419 ? 8.768 -7.300 -34.055 1.00 93.81 419 TYR A C 1
ATOM 3333 O O . TYR A 1 419 ? 7.904 -8.123 -33.757 1.00 93.81 419 TYR A O 1
ATOM 3341 N N . ALA A 1 420 ? 8.877 -6.120 -33.461 1.00 94.06 420 ALA A N 1
ATOM 3342 C CA . ALA A 1 420 ? 7.986 -5.653 -32.418 1.00 94.06 420 ALA A CA 1
ATOM 3343 C C . ALA A 1 420 ? 7.719 -4.164 -32.617 1.00 94.06 420 ALA A C 1
ATOM 3345 O O . ALA A 1 420 ? 8.645 -3.391 -32.851 1.00 94.06 420 ALA A O 1
ATOM 3346 N N . VAL A 1 421 ? 6.452 -3.774 -32.500 1.00 93.81 421 VAL A N 1
ATOM 3347 C CA . VAL A 1 421 ? 6.029 -2.370 -32.483 1.00 93.81 421 VAL A CA 1
ATOM 3348 C C . VAL A 1 421 ? 5.438 -2.064 -31.108 1.00 93.81 421 VAL A C 1
ATOM 3350 O O . VAL A 1 421 ? 4.790 -2.940 -30.517 1.00 93.81 421 VAL A O 1
ATOM 3353 N N . ASN A 1 422 ? 5.729 -0.881 -30.568 1.00 93.06 422 ASN A N 1
ATOM 3354 C CA . ASN A 1 422 ? 5.106 -0.376 -29.343 1.00 93.06 422 ASN A CA 1
ATOM 3355 C C . ASN A 1 422 ? 3.910 0.545 -29.652 1.00 93.06 422 ASN A C 1
ATOM 3357 O O . ASN A 1 422 ? 3.694 0.954 -30.793 1.00 93.06 422 ASN A O 1
ATOM 3361 N N . ASP A 1 423 ? 3.172 0.940 -28.617 1.00 89.94 423 ASP A N 1
ATOM 3362 C CA . ASP A 1 423 ? 1.988 1.804 -28.749 1.00 89.94 423 ASP A CA 1
ATOM 3363 C C . ASP A 1 423 ? 2.320 3.231 -29.232 1.00 89.94 423 ASP A C 1
ATOM 3365 O O . ASP A 1 423 ? 1.436 3.994 -29.618 1.00 89.94 423 ASP A O 1
ATOM 3369 N N . TYR A 1 424 ? 3.606 3.593 -29.261 1.00 88.38 424 TYR A N 1
ATOM 3370 C CA . TYR A 1 424 ? 4.113 4.883 -29.738 1.00 88.38 424 TYR A CA 1
ATOM 3371 C C . TYR A 1 424 ? 4.573 4.845 -31.204 1.00 88.38 424 TYR A C 1
ATOM 3373 O O . TYR A 1 424 ? 5.094 5.840 -31.721 1.00 88.38 424 TYR A O 1
ATOM 3381 N N . GLY A 1 425 ? 4.389 3.709 -31.884 1.00 89.38 425 GLY A N 1
ATOM 3382 C CA . GLY A 1 425 ? 4.772 3.509 -33.280 1.00 89.38 425 GLY A CA 1
ATOM 3383 C C . GLY A 1 425 ? 6.275 3.321 -33.505 1.00 89.38 425 GLY A C 1
ATOM 3384 O O . GLY A 1 425 ? 6.725 3.416 -34.647 1.00 89.38 425 GLY A O 1
ATOM 3385 N N . ASP A 1 426 ? 7.064 3.073 -32.456 1.00 90.75 426 ASP A N 1
ATOM 3386 C CA . ASP A 1 426 ? 8.445 2.619 -32.610 1.00 90.75 426 ASP A CA 1
ATOM 3387 C C . ASP A 1 426 ? 8.490 1.147 -32.954 1.00 90.75 426 ASP A C 1
ATOM 3389 O O . ASP A 1 426 ? 7.825 0.325 -32.326 1.00 90.75 426 ASP A O 1
ATOM 3393 N N . MET A 1 427 ? 9.341 0.826 -33.921 1.00 92.75 427 MET A N 1
ATOM 3394 C CA . MET A 1 427 ? 9.628 -0.538 -34.319 1.00 92.75 427 MET A CA 1
ATOM 3395 C C . MET A 1 427 ? 11.053 -0.904 -33.920 1.00 92.75 427 MET A C 1
ATOM 3397 O O . MET A 1 427 ? 11.995 -0.142 -34.165 1.00 92.75 427 MET A O 1
ATOM 3401 N N . ILE A 1 428 ? 11.191 -2.104 -33.366 1.00 95.19 428 ILE A N 1
ATOM 3402 C CA . ILE A 1 428 ? 12.463 -2.805 -33.246 1.00 95.19 428 ILE A CA 1
ATOM 3403 C C . ILE A 1 428 ? 12.442 -4.061 -34.112 1.00 95.19 428 ILE A C 1
ATOM 3405 O O . ILE A 1 428 ? 11.413 -4.736 -34.236 1.00 95.19 428 ILE A O 1
ATOM 3409 N N . ARG A 1 429 ? 13.606 -4.403 -34.664 1.00 95.38 429 ARG A N 1
ATOM 3410 C CA . ARG A 1 429 ? 13.894 -5.758 -35.136 1.00 95.38 429 ARG A CA 1
ATOM 3411 C C . ARG A 1 429 ? 14.877 -6.422 -34.187 1.00 95.38 429 ARG A C 1
ATOM 3413 O O . ARG A 1 429 ? 15.720 -5.738 -33.606 1.00 95.38 429 ARG A O 1
ATOM 3420 N N . PHE A 1 430 ? 14.788 -7.735 -34.045 1.00 96.19 430 PHE A N 1
ATOM 3421 C CA . PHE A 1 430 ? 15.655 -8.474 -33.137 1.00 96.19 430 PHE A CA 1
ATOM 3422 C C . PHE A 1 430 ? 15.987 -9.873 -33.643 1.00 96.19 430 PHE A C 1
ATOM 3424 O O . PHE A 1 430 ? 15.187 -10.495 -34.346 1.00 96.19 430 PHE A O 1
ATOM 3431 N N . LYS A 1 431 ? 17.184 -10.348 -33.305 1.00 95.38 431 LYS A N 1
ATOM 3432 C CA . LYS A 1 431 ? 17.703 -11.676 -33.640 1.00 95.38 431 LYS A CA 1
ATOM 3433 C C . LYS A 1 431 ? 18.928 -11.968 -32.774 1.00 95.38 431 LYS A C 1
ATOM 3435 O O . LYS A 1 431 ? 19.689 -11.048 -32.502 1.00 95.38 431 LYS A O 1
ATOM 3440 N N . ASP A 1 432 ? 19.134 -13.216 -32.357 1.00 93.50 432 ASP A N 1
ATOM 3441 C CA . ASP A 1 432 ? 20.335 -13.638 -31.612 1.00 93.50 432 ASP A CA 1
ATOM 3442 C C . ASP A 1 432 ? 20.632 -12.778 -30.356 1.00 93.50 432 ASP A C 1
ATOM 3444 O O . ASP A 1 432 ? 21.781 -12.502 -30.014 1.00 93.50 432 ASP A O 1
ATOM 3448 N N . ASN A 1 433 ? 19.576 -12.329 -29.665 1.00 92.25 433 ASN A N 1
ATOM 3449 C CA . ASN A 1 433 ? 19.611 -11.398 -28.526 1.00 92.25 433 ASN A CA 1
ATOM 3450 C C . ASN A 1 433 ? 20.161 -9.994 -28.825 1.00 92.25 433 ASN A C 1
ATOM 3452 O O . ASN A 1 433 ? 20.453 -9.221 -27.909 1.00 92.25 433 ASN A O 1
ATOM 3456 N N . LYS A 1 434 ? 20.252 -9.647 -30.108 1.00 95.19 434 LYS A N 1
ATOM 3457 C CA . LYS A 1 434 ? 20.536 -8.304 -30.599 1.00 95.19 434 LYS A CA 1
ATOM 3458 C C . LYS A 1 434 ? 19.249 -7.627 -31.036 1.00 95.19 434 LYS A C 1
ATOM 3460 O O . LYS A 1 434 ? 18.374 -8.248 -31.639 1.00 95.19 434 LYS A O 1
ATOM 3465 N N . ILE A 1 435 ? 19.147 -6.341 -30.742 1.00 96.94 435 ILE A N 1
ATOM 3466 C CA . ILE A 1 435 ? 18.010 -5.476 -31.025 1.00 96.94 435 ILE A CA 1
ATOM 3467 C C . ILE A 1 435 ? 18.513 -4.269 -31.804 1.00 96.94 435 ILE A C 1
ATOM 3469 O O . ILE A 1 435 ? 19.582 -3.727 -31.527 1.00 96.94 435 ILE A O 1
ATOM 3473 N N . GLN A 1 436 ? 17.725 -3.828 -32.777 1.00 96.50 436 GLN A N 1
ATOM 3474 C CA . GLN A 1 436 ? 17.964 -2.585 -33.494 1.00 96.50 436 GLN A CA 1
ATOM 3475 C C . GLN A 1 436 ? 16.646 -1.825 -33.621 1.00 96.50 436 GLN A C 1
ATOM 3477 O O . GLN A 1 436 ? 15.691 -2.332 -34.218 1.00 96.50 436 GLN A O 1
ATOM 3482 N N . ALA A 1 437 ? 16.598 -0.608 -33.078 1.00 95.44 437 ALA A N 1
ATOM 3483 C CA . ALA A 1 437 ? 15.582 0.368 -33.454 1.00 95.44 437 ALA A CA 1
ATOM 3484 C C . ALA A 1 437 ? 15.969 1.040 -34.781 1.00 95.44 437 ALA A C 1
ATOM 3486 O O . ALA A 1 437 ? 17.080 0.871 -35.285 1.00 95.44 437 ALA A O 1
ATOM 3487 N N . VAL A 1 438 ? 15.053 1.812 -35.370 1.00 91.44 438 VAL A N 1
ATOM 3488 C CA . VAL A 1 438 ? 15.246 2.410 -36.705 1.00 91.44 438 VAL A CA 1
ATOM 3489 C C . VAL A 1 438 ? 16.531 3.239 -36.810 1.00 91.44 438 VAL A C 1
ATOM 3491 O O . VAL A 1 438 ? 17.197 3.163 -37.837 1.00 91.44 438 VAL A O 1
ATOM 3494 N N . GLY A 1 439 ? 16.900 4.002 -35.776 1.00 90.75 439 GLY A N 1
ATOM 3495 C CA . GLY A 1 439 ? 18.168 4.740 -35.751 1.00 90.75 439 GLY A CA 1
ATOM 3496 C C . GLY A 1 439 ? 19.370 3.798 -35.776 1.00 90.75 439 GLY A C 1
ATOM 3497 O O . GLY A 1 439 ? 20.205 3.911 -36.663 1.00 90.75 439 GLY A O 1
ATOM 3498 N N . ASN A 1 440 ? 19.381 2.772 -34.918 1.00 94.56 440 ASN A N 1
ATOM 3499 C CA . ASN A 1 440 ? 20.466 1.785 -34.891 1.00 94.56 440 ASN A CA 1
ATOM 3500 C C . ASN A 1 440 ? 20.629 1.048 -36.235 1.00 94.56 440 ASN A C 1
ATOM 3502 O O . ASN A 1 440 ? 21.747 0.755 -36.642 1.00 94.56 440 ASN A O 1
ATOM 3506 N N . ILE A 1 441 ? 19.533 0.777 -36.959 1.00 92.81 441 ILE A N 1
ATOM 3507 C CA . ILE A 1 441 ? 19.598 0.178 -38.304 1.00 92.81 441 ILE A CA 1
ATOM 3508 C C . ILE A 1 441 ? 20.337 1.098 -39.285 1.00 92.81 441 ILE A C 1
ATOM 3510 O O . ILE A 1 441 ? 21.106 0.606 -40.109 1.00 92.81 441 ILE A O 1
ATOM 3514 N N . LEU A 1 442 ? 20.088 2.410 -39.219 1.00 89.69 442 LEU A N 1
ATOM 3515 C CA . LEU A 1 442 ? 20.737 3.398 -40.086 1.00 89.69 442 LEU A CA 1
ATOM 3516 C C . LEU A 1 442 ? 22.222 3.551 -39.756 1.00 89.69 442 LEU A C 1
ATOM 3518 O O . LEU A 1 442 ? 23.031 3.697 -40.670 1.00 89.69 442 LEU A O 1
ATOM 3522 N N . ASP A 1 443 ? 22.560 3.465 -38.473 1.00 89.00 443 ASP A N 1
ATOM 3523 C CA . ASP A 1 443 ? 23.930 3.622 -37.983 1.00 89.00 443 ASP A CA 1
ATOM 3524 C C . ASP A 1 443 ? 24.749 2.321 -38.087 1.00 89.00 443 ASP A C 1
ATOM 3526 O O . ASP A 1 443 ? 25.964 2.328 -37.904 1.00 89.00 443 ASP A O 1
ATOM 3530 N N . GLY A 1 444 ? 24.104 1.195 -38.416 1.00 91.12 444 GLY A N 1
ATOM 3531 C CA . GLY A 1 444 ? 24.748 -0.120 -38.446 1.00 91.12 444 GLY A CA 1
ATOM 3532 C C . GLY A 1 444 ? 25.080 -0.665 -37.052 1.00 91.12 444 GLY A C 1
ATOM 3533 O O . GLY A 1 444 ? 25.943 -1.529 -36.923 1.00 91.12 444 GLY A O 1
ATOM 3534 N N . ASP A 1 445 ? 24.393 -0.171 -36.022 1.00 93.19 445 ASP A N 1
ATOM 3535 C CA . ASP A 1 445 ? 24.606 -0.518 -34.621 1.00 93.19 445 ASP A CA 1
ATOM 3536 C C . ASP A 1 445 ? 23.645 -1.605 -34.138 1.00 93.19 445 ASP A C 1
ATOM 3538 O O . ASP A 1 445 ? 22.489 -1.676 -34.553 1.00 93.19 445 ASP A O 1
ATOM 3542 N N . GLU A 1 446 ? 24.106 -2.425 -33.197 1.00 94.94 446 GLU A N 1
ATOM 3543 C CA . GLU A 1 446 ? 23.310 -3.455 -32.525 1.00 94.94 446 GLU A CA 1
ATOM 3544 C C . GLU A 1 446 ? 23.357 -3.278 -31.009 1.00 94.94 446 GLU A C 1
ATOM 3546 O O . GLU A 1 446 ? 24.418 -2.996 -30.449 1.00 94.94 446 GLU A O 1
ATOM 3551 N N . VAL A 1 447 ? 22.207 -3.475 -30.362 1.00 97.19 447 VAL A N 1
ATOM 3552 C CA . VAL A 1 447 ? 22.022 -3.405 -28.908 1.00 97.19 447 VAL A CA 1
ATOM 3553 C C . VAL A 1 447 ? 21.801 -4.809 -28.358 1.00 97.19 447 VAL A C 1
ATOM 3555 O O . VAL A 1 447 ? 20.914 -5.517 -28.825 1.00 97.19 447 VAL A O 1
ATOM 3558 N N . THR A 1 448 ? 22.574 -5.232 -27.365 1.00 97.25 448 THR A N 1
ATOM 3559 C CA . THR A 1 448 ? 22.334 -6.492 -26.651 1.00 97.25 448 THR A CA 1
ATOM 3560 C C . THR A 1 448 ? 21.306 -6.272 -25.553 1.00 97.25 448 THR A C 1
ATOM 3562 O O . THR A 1 448 ? 21.456 -5.348 -24.755 1.00 97.25 448 THR A O 1
ATOM 3565 N N . ALA A 1 449 ? 20.305 -7.147 -25.471 1.00 96.25 449 ALA A N 1
ATOM 3566 C CA . ALA A 1 449 ? 19.372 -7.179 -24.349 1.00 96.25 449 ALA A CA 1
ATOM 3567 C C . ALA A 1 449 ? 19.607 -8.410 -23.472 1.00 96.25 449 ALA A C 1
ATOM 3569 O O . ALA A 1 449 ? 19.611 -9.543 -23.959 1.00 96.25 449 ALA A O 1
ATOM 3570 N N . THR A 1 450 ? 19.750 -8.176 -22.170 1.00 96.00 450 THR A N 1
ATOM 3571 C CA . THR A 1 450 ? 19.953 -9.220 -21.162 1.00 96.00 450 THR A CA 1
ATOM 3572 C C . THR A 1 450 ? 18.798 -9.192 -20.176 1.00 96.00 450 THR A C 1
ATOM 3574 O O . THR A 1 450 ? 18.555 -8.170 -19.541 1.00 96.00 450 THR A O 1
ATOM 3577 N N . GLU A 1 451 ? 18.075 -10.305 -20.055 1.00 95.94 451 GLU A N 1
ATOM 3578 C CA . GLU A 1 451 ? 16.955 -10.416 -19.115 1.00 95.94 451 GLU A CA 1
ATOM 3579 C C . GLU A 1 451 ? 17.450 -10.304 -17.671 1.00 95.94 451 GLU A C 1
ATOM 3581 O O . GLU A 1 451 ? 18.396 -10.993 -17.279 1.00 95.94 451 GLU A O 1
ATOM 3586 N N . LEU A 1 452 ? 16.777 -9.468 -16.886 1.00 94.88 452 LEU A N 1
ATOM 3587 C CA . LEU A 1 452 ? 16.961 -9.380 -15.443 1.00 94.88 452 LEU A CA 1
ATOM 3588 C C . LEU A 1 452 ? 16.083 -10.460 -14.801 1.00 94.88 452 LEU A C 1
ATOM 3590 O O . LEU A 1 452 ? 14.860 -10.446 -14.940 1.00 94.88 452 LEU A O 1
ATOM 3594 N N . LYS A 1 453 ? 16.726 -11.470 -14.204 1.00 89.56 453 LYS A N 1
ATOM 3595 C CA . LYS A 1 453 ? 16.087 -12.708 -13.705 1.00 89.56 453 LYS A CA 1
ATOM 3596 C C . LYS A 1 453 ? 16.072 -12.817 -12.183 1.00 89.56 453 LYS A C 1
ATOM 3598 O O . LYS A 1 453 ? 15.699 -13.855 -11.645 1.00 89.56 453 LYS A O 1
ATOM 3603 N N . ASP A 1 454 ? 16.525 -11.777 -11.507 1.00 85.19 454 ASP A N 1
ATOM 3604 C CA . ASP A 1 454 ? 16.592 -11.662 -10.055 1.00 85.19 454 ASP A CA 1
ATOM 3605 C C . ASP A 1 454 ? 15.206 -11.585 -9.406 1.00 85.19 454 ASP A C 1
ATOM 3607 O O . ASP A 1 454 ? 15.065 -11.918 -8.232 1.00 85.19 454 ASP A O 1
ATOM 3611 N N . PHE A 1 455 ? 14.166 -11.239 -10.172 1.00 92.19 455 PHE A N 1
ATOM 3612 C CA . PHE A 1 455 ? 12.804 -11.183 -9.665 1.00 92.19 455 PHE A CA 1
ATOM 3613 C C . PHE A 1 455 ? 11.753 -11.672 -10.673 1.00 92.19 455 PHE A C 1
ATOM 3615 O O . PHE A 1 455 ? 11.860 -11.472 -11.883 1.00 92.19 455 PHE A O 1
ATOM 3622 N N . ALA A 1 456 ? 10.696 -12.308 -10.161 1.00 92.19 456 ALA A N 1
ATOM 3623 C CA . ALA A 1 456 ? 9.581 -12.806 -10.960 1.00 92.19 456 ALA A CA 1
ATOM 3624 C C . ALA A 1 456 ? 8.422 -11.796 -10.980 1.00 92.19 456 ALA A C 1
ATOM 3626 O O . ALA A 1 456 ? 7.534 -11.823 -10.122 1.00 92.19 456 ALA A O 1
ATOM 3627 N N . TYR A 1 457 ? 8.412 -10.912 -11.980 1.00 95.69 457 TYR A N 1
ATOM 3628 C CA . TYR A 1 457 ? 7.325 -9.949 -12.170 1.00 95.69 457 TYR A CA 1
ATOM 3629 C C . TYR A 1 457 ? 6.024 -10.642 -12.602 1.00 95.69 457 TYR A C 1
ATOM 3631 O O . TYR A 1 457 ? 6.020 -11.594 -13.383 1.00 95.69 457 TYR A O 1
ATOM 3639 N N . ASN A 1 458 ? 4.886 -10.139 -12.129 1.00 95.19 458 ASN A N 1
ATOM 3640 C CA . ASN A 1 458 ? 3.571 -10.725 -12.390 1.00 95.19 458 ASN A CA 1
ATOM 3641 C C . ASN A 1 458 ? 2.882 -10.197 -13.662 1.00 95.19 458 ASN A C 1
ATOM 3643 O O . ASN A 1 458 ? 1.776 -10.639 -13.969 1.00 95.19 458 ASN A O 1
ATOM 3647 N N . ASN A 1 459 ? 3.505 -9.251 -14.369 1.00 96.38 459 ASN A N 1
ATOM 3648 C CA . ASN A 1 459 ? 2.945 -8.603 -15.554 1.00 96.38 459 ASN A CA 1
ATOM 3649 C C . ASN A 1 459 ? 3.976 -8.380 -16.671 1.00 96.38 459 ASN A C 1
ATOM 3651 O O . ASN A 1 459 ? 3.782 -7.504 -17.506 1.00 96.38 459 ASN A O 1
ATOM 3655 N N . GLY A 1 460 ? 5.082 -9.129 -16.715 1.00 96.19 460 GLY A N 1
ATOM 3656 C CA . GLY A 1 460 ? 6.047 -8.942 -17.796 1.00 96.19 460 GLY A CA 1
ATOM 3657 C C . GLY A 1 460 ? 7.472 -9.377 -17.506 1.00 96.19 460 GLY A C 1
ATOM 3658 O O . GLY A 1 460 ? 7.732 -10.156 -16.593 1.00 96.19 460 GLY A O 1
ATOM 3659 N N . ARG A 1 461 ? 8.388 -8.844 -18.316 1.00 96.44 461 ARG A N 1
ATOM 3660 C CA . ARG A 1 461 ? 9.834 -9.073 -18.261 1.00 96.44 461 ARG A CA 1
ATOM 3661 C C . ARG A 1 461 ? 10.592 -7.764 -18.403 1.00 96.44 461 ARG A C 1
ATOM 3663 O O . ARG A 1 461 ? 10.173 -6.865 -19.139 1.00 96.44 461 ARG A O 1
ATOM 3670 N N . VAL A 1 462 ? 11.743 -7.701 -17.750 1.00 97.38 462 VAL A N 1
ATOM 3671 C CA . VAL A 1 462 ? 12.652 -6.562 -17.822 1.00 97.38 462 VAL A CA 1
ATOM 3672 C C . VAL A 1 462 ? 13.994 -7.021 -18.370 1.00 97.38 462 VAL A C 1
ATOM 3674 O O . VAL A 1 462 ? 14.500 -8.082 -18.010 1.00 97.38 462 VAL A O 1
ATOM 3677 N N . PHE A 1 463 ? 14.566 -6.223 -19.263 1.00 97.38 463 PHE A N 1
ATOM 3678 C CA . PHE A 1 463 ? 15.862 -6.472 -19.870 1.00 97.38 463 PHE A CA 1
ATOM 3679 C C . PHE A 1 463 ? 16.735 -5.231 -19.725 1.00 97.38 463 PHE A C 1
ATOM 3681 O O . PHE A 1 463 ? 16.310 -4.141 -20.098 1.00 97.38 463 PHE A O 1
ATOM 3688 N N . GLY A 1 464 ? 17.961 -5.395 -19.239 1.00 97.00 464 GLY A N 1
ATOM 3689 C CA . GLY A 1 464 ? 18.990 -4.365 -19.358 1.00 97.00 464 GLY A CA 1
ATOM 3690 C C . GLY A 1 464 ? 19.537 -4.318 -20.785 1.00 97.00 464 GLY A C 1
ATOM 3691 O O . GLY A 1 464 ? 19.607 -5.352 -21.458 1.00 97.00 464 GLY A O 1
ATOM 3692 N N . ILE A 1 465 ? 19.933 -3.130 -21.244 1.00 97.31 465 ILE A N 1
ATOM 3693 C CA . ILE A 1 465 ? 20.554 -2.921 -22.562 1.00 97.31 465 ILE A CA 1
ATOM 3694 C C . ILE A 1 465 ? 21.975 -2.362 -22.437 1.00 97.31 465 ILE A C 1
ATOM 3696 O O . ILE A 1 465 ? 22.249 -1.543 -21.563 1.00 97.31 465 ILE A O 1
ATOM 3700 N N . ASP A 1 466 ? 22.877 -2.798 -23.321 1.00 96.44 466 ASP A N 1
ATOM 3701 C CA . ASP A 1 466 ? 24.294 -2.384 -23.326 1.00 96.44 466 ASP A CA 1
ATOM 3702 C C . ASP A 1 466 ? 24.575 -1.112 -24.147 1.00 96.44 466 ASP A C 1
ATOM 3704 O O . ASP A 1 466 ? 25.645 -0.512 -24.041 1.00 96.44 466 ASP A O 1
ATOM 3708 N N . LYS A 1 467 ? 23.610 -0.696 -24.969 1.00 95.44 467 LYS A N 1
ATOM 3709 C CA . LYS A 1 467 ? 23.655 0.485 -25.832 1.00 95.44 467 LYS A CA 1
ATOM 3710 C C . LYS A 1 467 ? 22.267 1.098 -25.955 1.00 95.44 467 LYS A C 1
ATOM 3712 O O . LYS A 1 467 ? 21.256 0.411 -25.840 1.00 95.44 467 LYS A O 1
ATOM 3717 N N . MET A 1 468 ? 22.207 2.397 -26.231 1.00 93.06 468 MET A N 1
ATOM 3718 C CA . MET A 1 468 ? 20.930 3.084 -26.407 1.00 93.06 468 MET A CA 1
ATOM 3719 C C . MET A 1 468 ? 20.233 2.627 -27.691 1.00 93.06 468 MET A C 1
ATOM 3721 O O . MET A 1 468 ? 20.826 2.629 -28.775 1.00 93.06 468 MET A O 1
ATOM 3725 N N . LEU A 1 469 ? 18.941 2.313 -27.587 1.00 93.25 469 LEU A N 1
ATOM 3726 C CA . LEU A 1 469 ? 18.085 2.299 -28.767 1.00 93.25 469 LEU A CA 1
ATOM 3727 C C . LEU A 1 469 ? 17.989 3.725 -29.317 1.00 93.25 469 LEU A C 1
ATOM 3729 O O . LEU A 1 469 ? 17.706 4.664 -28.574 1.00 93.25 469 LEU A O 1
ATOM 3733 N N . GLN A 1 470 ? 18.193 3.881 -30.622 1.00 90.44 470 GLN A N 1
ATOM 3734 C CA . GLN A 1 470 ? 18.153 5.172 -31.307 1.00 90.44 470 GLN A CA 1
ATOM 3735 C C . GLN A 1 470 ? 16.953 5.249 -32.253 1.00 90.44 470 GLN A C 1
ATOM 3737 O O . GLN A 1 470 ? 16.626 4.300 -32.970 1.00 90.44 470 GLN A O 1
ATOM 3742 N N . PHE A 1 471 ? 16.300 6.409 -32.286 1.00 85.81 471 PHE A N 1
ATOM 3743 C CA . PHE A 1 471 ? 15.285 6.738 -33.286 1.00 85.81 471 PHE A CA 1
ATOM 3744 C C . PHE A 1 471 ? 15.929 7.478 -34.468 1.00 85.81 471 PHE A C 1
ATOM 3746 O O . PHE A 1 471 ? 17.023 8.021 -34.353 1.00 85.81 471 PHE A O 1
ATOM 3753 N N . SER A 1 472 ? 15.260 7.505 -35.624 1.00 77.25 472 SER A N 1
ATOM 3754 C CA . SER A 1 472 ? 15.824 8.117 -36.836 1.00 77.25 472 SER A CA 1
ATOM 3755 C C . SER A 1 472 ? 16.202 9.593 -36.637 1.00 77.25 472 SER A C 1
ATOM 3757 O O . SER A 1 472 ? 15.384 10.397 -36.188 1.00 77.25 472 SER A O 1
ATOM 3759 N N . HIS A 1 473 ? 17.413 9.962 -37.068 1.00 66.06 473 HIS A N 1
ATOM 3760 C CA . HIS A 1 473 ? 17.903 11.346 -37.100 1.00 66.06 473 HIS A CA 1
ATOM 3761 C C . HIS A 1 473 ? 17.221 12.228 -38.157 1.00 66.06 473 HIS A C 1
ATOM 3763 O O . HIS A 1 473 ? 17.434 13.444 -38.182 1.00 66.06 473 HIS A O 1
ATOM 3769 N N . ALA A 1 474 ? 16.410 11.649 -39.049 1.00 52.91 474 ALA A N 1
ATOM 3770 C CA . ALA A 1 474 ? 15.696 12.416 -40.055 1.00 52.91 474 ALA A CA 1
ATOM 3771 C C . ALA A 1 474 ? 14.694 13.353 -39.364 1.00 52.91 474 ALA A C 1
ATOM 3773 O O . ALA A 1 474 ? 13.701 12.915 -38.782 1.00 52.91 474 ALA A O 1
ATOM 3774 N N . GLN A 1 475 ? 14.962 14.662 -39.436 1.00 41.53 475 GLN A N 1
ATOM 3775 C CA . GLN A 1 475 ? 14.059 15.702 -38.955 1.00 41.53 475 GLN A CA 1
ATOM 3776 C C . GLN A 1 475 ? 12.623 15.399 -39.399 1.00 41.53 475 GLN A C 1
ATOM 3778 O O . GLN A 1 475 ? 12.353 15.161 -40.581 1.00 41.53 475 GLN A O 1
ATOM 3783 N N . ARG A 1 476 ? 11.682 15.510 -38.457 1.00 38.78 476 ARG A N 1
ATOM 3784 C CA . ARG A 1 476 ? 10.221 15.431 -38.641 1.00 38.78 476 ARG A CA 1
ATOM 3785 C C . ARG A 1 476 ? 9.649 16.528 -39.574 1.00 38.78 476 ARG A C 1
ATOM 3787 O O . ARG A 1 476 ? 8.477 16.857 -39.474 1.00 38.78 476 ARG A O 1
ATOM 3794 N N . ASN A 1 477 ? 10.451 17.087 -40.485 1.00 33.38 477 ASN A N 1
ATOM 3795 C CA . ASN A 1 477 ? 10.099 18.143 -41.437 1.00 33.38 477 ASN A CA 1
ATOM 3796 C C . ASN A 1 477 ? 9.902 17.659 -42.885 1.00 33.38 477 ASN A C 1
ATOM 3798 O O . ASN A 1 477 ? 9.510 18.456 -43.732 1.00 33.38 477 ASN A O 1
ATOM 3802 N N . LEU A 1 478 ? 10.109 16.376 -43.206 1.00 31.89 478 LEU A N 1
ATOM 3803 C CA . LEU A 1 478 ? 10.037 15.909 -44.603 1.00 31.89 478 LEU A CA 1
ATOM 3804 C C . LEU A 1 478 ? 8.796 15.088 -44.984 1.00 31.89 478 LEU A C 1
ATOM 3806 O O . LEU A 1 478 ? 8.589 14.865 -46.175 1.00 31.89 478 LEU A O 1
ATOM 3810 N N . LEU A 1 479 ? 7.924 14.714 -44.039 1.00 32.69 479 LEU A N 1
ATOM 3811 C CA . LEU A 1 479 ? 6.695 13.960 -44.358 1.00 32.69 479 LEU A CA 1
ATOM 3812 C C . LEU A 1 479 ? 5.422 14.821 -44.443 1.00 32.69 479 LEU A C 1
ATOM 3814 O O . LEU A 1 479 ? 4.505 14.449 -45.168 1.00 32.69 479 LEU A O 1
ATOM 3818 N N . TRP A 1 480 ? 5.392 16.020 -43.846 1.00 31.17 480 TRP A N 1
ATOM 3819 C CA . TRP A 1 480 ? 4.271 16.964 -44.022 1.00 31.17 480 TRP A CA 1
ATOM 3820 C C . TRP A 1 480 ? 4.454 17.968 -45.170 1.00 31.17 480 TRP A C 1
ATOM 3822 O O . TRP A 1 480 ? 3.466 18.499 -45.665 1.00 31.17 480 TRP A O 1
ATOM 3832 N N . GLN A 1 481 ? 5.676 18.171 -45.680 1.00 31.61 481 GLN A N 1
ATOM 3833 C CA . GLN A 1 481 ? 5.905 18.969 -46.900 1.00 31.61 481 GLN A CA 1
ATOM 3834 C C . GLN A 1 481 ? 5.973 18.130 -48.187 1.00 31.61 481 GLN A C 1
ATOM 3836 O O . GLN A 1 481 ? 5.769 18.664 -49.276 1.00 31.61 481 GLN A O 1
ATOM 3841 N N . LYS A 1 482 ? 6.176 16.806 -48.096 1.00 32.00 482 LYS A N 1
ATOM 3842 C CA . LYS A 1 482 ? 6.056 15.887 -49.249 1.00 32.00 482 LYS A CA 1
ATOM 3843 C C . LYS A 1 482 ? 4.722 15.130 -49.314 1.00 32.00 482 LYS A C 1
ATOM 3845 O O . LYS A 1 482 ? 4.457 14.469 -50.315 1.00 32.00 482 LYS A O 1
ATOM 3850 N N . GLY A 1 483 ? 3.833 15.322 -48.334 1.00 31.12 483 GLY A N 1
ATOM 3851 C CA . GLY A 1 483 ? 2.422 14.909 -48.404 1.00 31.12 483 GLY A CA 1
ATOM 3852 C C . GLY A 1 483 ? 1.598 15.656 -49.467 1.00 31.12 483 GLY A C 1
ATOM 3853 O O . GLY A 1 483 ? 0.493 15.238 -49.793 1.00 31.12 483 GLY A O 1
ATOM 3854 N N . GLY A 1 484 ? 2.149 16.717 -50.071 1.00 32.44 484 GLY A N 1
ATOM 3855 C CA . GLY A 1 484 ? 1.531 17.448 -51.182 1.00 32.44 484 GLY A CA 1
ATOM 3856 C C . GLY A 1 484 ? 1.735 16.838 -52.577 1.00 32.44 484 GLY A C 1
ATOM 3857 O O . GLY A 1 484 ? 1.191 17.370 -53.538 1.00 32.44 484 GLY A O 1
ATOM 3858 N N . LYS A 1 485 ? 2.509 15.748 -52.731 1.00 33.97 485 LYS A N 1
ATOM 3859 C CA . LYS A 1 485 ? 2.762 15.126 -54.053 1.00 33.97 485 LYS A CA 1
ATOM 3860 C C . LYS A 1 485 ? 2.534 13.611 -54.137 1.00 33.97 485 LYS A C 1
ATOM 3862 O O . LYS A 1 485 ? 2.768 13.032 -55.190 1.00 33.97 485 LYS A O 1
ATOM 3867 N N . ILE A 1 486 ? 1.985 12.977 -53.097 1.00 31.80 486 ILE A N 1
ATOM 3868 C CA . ILE A 1 486 ? 1.532 11.568 -53.136 1.00 31.80 486 ILE A CA 1
ATOM 3869 C C . ILE A 1 486 ? -0.005 11.507 -53.042 1.00 31.80 486 ILE A C 1
ATOM 3871 O O . ILE A 1 486 ? -0.593 10.708 -52.324 1.00 31.80 486 ILE A O 1
ATOM 3875 N N . ARG A 1 487 ? -0.684 12.403 -53.769 1.00 31.12 487 ARG A N 1
ATOM 3876 C CA . ARG A 1 487 ? -2.137 12.345 -54.025 1.00 31.12 487 ARG A CA 1
ATOM 3877 C C . ARG A 1 487 ? -2.486 12.427 -55.516 1.00 31.12 487 ARG A C 1
ATOM 3879 O O . ARG A 1 487 ? -3.619 12.725 -55.865 1.00 31.12 487 ARG A O 1
ATOM 3886 N N . GLN A 1 488 ? -1.522 12.146 -56.400 1.00 30.44 488 GLN A N 1
ATOM 3887 C CA . GLN A 1 488 ? -1.722 12.192 -57.857 1.00 30.44 488 GLN A CA 1
ATOM 3888 C C . GLN A 1 488 ? -1.340 10.911 -58.620 1.00 30.44 488 GLN A C 1
ATOM 3890 O O . GLN A 1 488 ? -1.395 10.912 -59.842 1.00 30.44 488 GLN A O 1
ATOM 3895 N N . TYR A 1 489 ? -1.041 9.800 -57.938 1.00 27.73 489 TYR A N 1
ATOM 3896 C CA . TYR A 1 489 ? -0.705 8.524 -58.599 1.00 27.73 489 TYR A CA 1
ATOM 3897 C C . TYR A 1 489 ? -1.624 7.344 -58.220 1.00 27.73 489 TYR A C 1
ATOM 3899 O O . TYR A 1 489 ? -1.225 6.192 -58.315 1.00 27.73 489 TYR A O 1
ATOM 3907 N N . MET A 1 490 ? -2.878 7.614 -57.831 1.00 28.72 490 MET A N 1
ATOM 3908 C CA . MET A 1 490 ? -3.936 6.587 -57.696 1.00 28.72 490 MET A CA 1
ATOM 3909 C C . MET A 1 490 ? -5.197 6.896 -58.528 1.00 28.72 490 MET A C 1
ATOM 3911 O O . MET A 1 490 ? -6.293 6.465 -58.196 1.00 28.72 490 MET A O 1
ATOM 3915 N N . HIS A 1 491 ? -5.050 7.623 -59.639 1.00 32.09 491 HIS A N 1
ATOM 3916 C CA . HIS A 1 491 ? -6.091 7.745 -60.667 1.00 32.09 491 HIS A CA 1
ATOM 3917 C C . HIS A 1 491 ? -5.472 7.558 -62.055 1.00 32.09 491 HIS A C 1
ATOM 3919 O O . HIS A 1 491 ? -5.353 8.494 -62.836 1.00 32.09 491 HIS A O 1
ATOM 3925 N N . SER A 1 492 ? -4.998 6.349 -62.337 1.00 34.28 492 SER A N 1
ATOM 3926 C CA . SER A 1 492 ? -4.820 5.838 -63.705 1.00 34.28 492 SER A CA 1
ATOM 3927 C C . SER A 1 492 ? -4.487 4.349 -63.654 1.00 34.28 492 SER A C 1
ATOM 3929 O O . SER A 1 492 ? -3.381 3.915 -63.952 1.00 34.28 492 SER A O 1
ATOM 3931 N N . LEU A 1 493 ? -5.475 3.547 -63.267 1.00 30.61 493 LEU A N 1
ATOM 3932 C CA . LEU A 1 493 ? -5.568 2.181 -63.767 1.00 30.61 493 LEU A CA 1
ATOM 3933 C C . LEU A 1 493 ? -6.797 2.145 -64.680 1.00 30.61 493 LEU A C 1
ATOM 3935 O O . LEU A 1 493 ? -7.878 2.531 -64.226 1.00 30.61 493 LEU A O 1
ATOM 3939 N N . PRO A 1 494 ? -6.646 1.790 -65.968 1.00 29.95 494 PRO A N 1
ATOM 3940 C CA . PRO A 1 494 ? -7.780 1.667 -66.859 1.00 29.95 494 PRO A CA 1
ATOM 3941 C C . PRO A 1 494 ? -8.558 0.402 -66.499 1.00 29.95 494 PRO A C 1
ATOM 3943 O O . PRO A 1 494 ? -7.988 -0.654 -66.234 1.00 29.95 494 PRO A O 1
ATOM 3946 N N . SER A 1 495 ? -9.874 0.545 -66.496 1.00 32.25 495 SER A N 1
ATOM 3947 C CA . SER A 1 495 ? -10.844 -0.537 -66.422 1.00 32.25 495 SER A CA 1
ATOM 3948 C C . SER A 1 495 ? -10.629 -1.578 -67.529 1.00 32.25 495 SER A C 1
ATOM 3950 O O . SER A 1 495 ? -10.791 -1.242 -68.705 1.00 32.25 495 SER A O 1
ATOM 3952 N N . MET A 1 496 ? -10.355 -2.825 -67.136 1.00 31.91 496 MET A N 1
ATOM 3953 C CA . MET A 1 496 ? -10.833 -4.059 -67.776 1.00 31.91 496 MET A CA 1
ATOM 3954 C C . MET A 1 496 ? -11.058 -5.121 -66.708 1.00 31.91 496 MET A C 1
ATOM 3956 O O . MET A 1 496 ? -10.180 -5.244 -65.824 1.00 31.91 496 MET A O 1
#

Radius of gyration: 29.25 Å; chains: 1; bounding box: 67×44×108 Å

InterPro domains:
  IPR000782 FAS1 domain [PF02469] (192-292)
  IPR000782 FAS1 domain [PS50213] (112-292)
  IPR036378 FAS1 domain superfamily [G3DSA:2.30.180.10] (171-294)
  IPR036378 FAS1 domain superfamily [SSF82153] (66-112)
  IPR036378 FAS1 domain superfamily [SSF82153] (193-293)
  IPR050904 Cell adhesion and biosynthesis-related protein [PTHR10900] (40-292)

Sequence (496 aa):
MISKLWEEGTSIKKRTSYYGTLYKEAINGVEQWVANGYTDVSQVQNSNYYKYLPIYTSSYFNSNGLSADDYTIFYPGSTYTGLNVQGGRIVNSDIYAENGIIHEVDVVSYPLQNLDESLKKDENGTAFRNILETKVANSYLFIDWVEAPLTTEVYKKLYPDRNITEVYLKSYNSLPFNPNYEYYSGALGTSEQAGFTYFIPSNAAVETFTTELKERARVDDLSSLSKSVLGYFLNAHMVNEIVWPSNFKKSMNANGEFINGKGLSGVGFAESGVTKSTFASNGVKYNIDHVIKSKYFNTVYSEVLLNPDYKMAYYAYTKFFANSVVEELLKSPITGYLEENYTILLPSDELLKADGYTYNENDNTFANSSKLGSSMNADDRLKRLLQMCVFKRIKNDEVNTEIANFAGSPSLGYGGYGYAVNDYGDMIRFKDNKIQAVGNILDGDEVTATELKDFAYNNGRVFGIDKMLQFSHAQRNLLWQKGGKIRQYMHSLPSM

Organism: NCBI:txid1445607